Protein AF-A0AB34K1N0-F1 (afdb_monomer_lite)

Sequence (707 aa):
MQTTEGGGVLELLARLGLQEYAPVFEEEELTDVALLRSMRPDLLLSSLKELGLSAAHAAQLHAVVFTPTAAPSSSEGADPRTDVPPSTGGCEPPAVASEADYRDARARSRREAAEFGRRLAQEAKEAAERQAAREAEEASARAEQSAREQLEARRSRAERLASQIESKMCKAPEAAAGREARSPPAVRASPPSAEKPSTSARAARRSSRPPAEEAAEVRAHHVRKLGEERRRKQQEKELLLAEMKADRQHRAARRLCCAAPASAAAGSPASGEVPAGGEAWGARLASAHSKLVAAGMEPNEAAALALKQLCEGEGEARGGPEEEEEEEEEEEEEEEGATPRPPFEKLPLTTDPAERAKRLRIRLPSGEAIETRCNRRATVAELLEWLAGLTQQTVEDMVEANALLDRTVFPPVEVEDDERTVAEMGWAGGAMLGLQPRGAAPVKGGAARRTRKHLPKPKQVPTTQLQVPGGRIRGTLCGQYTFADGSFDKAGMLVLAVEPTPAGDALMASLQRELHFMTFAFRLPEKASDGVTKASLPVWRDDIQFTLQWLQSQHPALHLRGLIGHGVAADACLQYAIDYGSVASNPCRALVQLAGSAASRGTVPFSWRLLSVHGTKDETSLQAAELFHTRHKSQGHKLRLLDGAPRSFSGHIKTVATTINDWFEGARRLTSDDLSQWERSAAQAQQELMAAASSQANAEEDDLHMF

Structure (mmCIF, N/CA/C/O backbone):
data_AF-A0AB34K1N0-F1
#
_entry.id   AF-A0AB34K1N0-F1
#
loop_
_atom_site.group_PDB
_atom_site.id
_atom_site.type_symbol
_atom_site.label_atom_id
_atom_site.label_alt_id
_atom_site.label_comp_id
_atom_site.label_asym_id
_atom_site.label_entity_id
_atom_site.label_seq_id
_atom_site.pdbx_PDB_ins_code
_atom_site.Cartn_x
_atom_site.Cartn_y
_atom_site.Cartn_z
_atom_site.occupancy
_atom_site.B_iso_or_equiv
_atom_site.auth_seq_id
_atom_site.auth_comp_id
_atom_site.auth_asym_id
_atom_site.auth_atom_id
_atom_site.pdbx_PDB_model_num
ATOM 1 N N . MET A 1 1 ? -26.085 31.718 28.400 1.00 40.75 1 MET A N 1
ATOM 2 C CA . MET A 1 1 ? -25.767 30.525 29.214 1.00 40.75 1 MET A CA 1
ATOM 3 C C . MET A 1 1 ? -24.649 29.776 28.514 1.00 40.75 1 MET A C 1
ATOM 5 O O . MET A 1 1 ? -24.891 29.210 27.459 1.00 40.75 1 MET A O 1
ATOM 9 N N . GLN A 1 2 ? -23.423 29.878 29.023 1.00 35.47 2 GLN A N 1
ATOM 10 C CA . GLN A 1 2 ? -22.260 29.199 28.448 1.00 35.47 2 GLN A CA 1
ATOM 11 C C . GLN A 1 2 ? -22.302 27.726 28.874 1.00 35.47 2 GLN A C 1
ATOM 13 O O . GLN A 1 2 ? -22.430 27.433 30.060 1.00 35.47 2 GLN A O 1
ATOM 18 N N . THR A 1 3 ? -22.273 26.801 27.916 1.00 42.56 3 THR A N 1
ATOM 19 C CA . THR A 1 3 ? -22.086 25.374 28.188 1.00 42.56 3 THR A CA 1
ATOM 20 C C . THR A 1 3 ? -20.621 25.161 28.541 1.00 42.56 3 THR A C 1
ATOM 22 O O . THR A 1 3 ? -19.757 25.305 27.682 1.00 42.56 3 THR A O 1
ATOM 25 N N . THR A 1 4 ? -20.337 24.859 29.802 1.00 41.91 4 THR A N 1
ATOM 26 C CA . THR A 1 4 ? -19.059 24.282 30.218 1.00 41.91 4 THR A CA 1
ATOM 27 C C . THR A 1 4 ? -18.848 22.986 29.433 1.00 41.91 4 THR A C 1
ATOM 29 O O . THR A 1 4 ? -19.689 22.091 29.477 1.00 41.91 4 THR A O 1
ATOM 32 N N . GLU A 1 5 ? -17.758 22.889 28.672 1.00 51.25 5 GLU A N 1
ATOM 33 C CA . GLU A 1 5 ? -17.443 21.768 27.763 1.00 51.25 5 GLU A CA 1
ATOM 34 C C . GLU A 1 5 ? -17.066 20.453 28.488 1.00 51.25 5 GLU A C 1
ATOM 36 O O . GLU A 1 5 ? -16.352 19.625 27.939 1.00 51.25 5 GLU A O 1
ATOM 41 N N . GLY A 1 6 ? -17.550 20.237 29.715 1.00 52.31 6 GLY A N 1
ATOM 42 C CA . GLY A 1 6 ? -17.228 19.063 30.536 1.00 52.31 6 GLY A CA 1
ATOM 43 C C . GLY A 1 6 ? -18.405 18.464 31.309 1.00 52.31 6 GLY A C 1
ATOM 44 O O . GLY A 1 6 ? -18.175 17.714 32.251 1.00 52.31 6 GLY A O 1
ATOM 45 N N . GLY A 1 7 ? -19.651 18.810 30.969 1.00 71.25 7 GLY A N 1
ATOM 46 C CA . GLY A 1 7 ? -20.829 18.202 31.600 1.00 71.25 7 GLY A CA 1
ATOM 47 C C . GLY A 1 7 ? -21.131 16.822 31.008 1.00 71.25 7 GLY A C 1
ATOM 48 O O . GLY A 1 7 ? -21.328 16.712 29.798 1.00 71.25 7 GLY A O 1
ATOM 49 N N . GLY A 1 8 ? -21.171 15.782 31.846 1.00 91.88 8 GLY A N 1
ATOM 50 C CA . GLY A 1 8 ? -21.549 14.420 31.441 1.00 91.88 8 GLY A CA 1
ATOM 51 C C . GLY A 1 8 ? -23.024 14.305 31.032 1.00 91.88 8 GLY A C 1
ATOM 52 O O . GLY A 1 8 ? -23.840 15.185 31.325 1.00 91.88 8 GLY A O 1
ATOM 53 N N . VAL A 1 9 ? -23.398 13.203 30.372 1.00 95.44 9 VAL A N 1
ATOM 54 C CA . VAL A 1 9 ? -24.770 12.977 29.861 1.00 95.44 9 VAL A CA 1
ATOM 55 C C . VAL A 1 9 ? -25.815 13.033 30.972 1.00 95.44 9 VAL A C 1
ATOM 57 O O . VAL A 1 9 ? -26.903 13.561 30.760 1.00 95.44 9 VAL A O 1
ATOM 60 N N . LEU A 1 10 ? -25.473 12.593 32.182 1.00 95.19 10 LEU A N 1
ATOM 61 C CA . LEU A 1 10 ? -26.359 12.666 33.345 1.00 95.19 10 LEU A CA 1
ATOM 62 C C . LEU A 1 10 ? -26.729 14.107 33.722 1.00 95.19 10 LEU A C 1
ATOM 64 O O . LEU A 1 10 ? -27.884 14.388 34.042 1.00 95.19 10 LEU A O 1
ATOM 68 N N . GLU A 1 11 ? -25.786 15.048 33.624 1.00 95.12 11 GLU A N 1
ATOM 69 C CA . GLU A 1 11 ? -26.060 16.467 33.870 1.00 95.12 11 GLU A CA 1
ATOM 70 C C . GLU A 1 11 ? -26.960 17.045 32.768 1.00 95.12 11 GLU A C 1
ATOM 72 O O . GLU A 1 11 ? -27.881 17.818 33.043 1.00 95.12 11 GLU A O 1
ATOM 77 N N . LEU A 1 12 ? -26.745 16.626 31.516 1.00 95.56 12 LEU A N 1
ATOM 78 C CA . LEU A 1 12 ? -27.599 17.001 30.391 1.00 95.56 12 LEU A CA 1
ATOM 79 C C . LEU A 1 12 ? -29.034 16.477 30.574 1.00 95.56 12 LEU A C 1
ATOM 81 O O . LEU A 1 12 ? -29.982 17.252 30.438 1.00 95.56 12 LEU A O 1
ATOM 85 N N . LEU A 1 13 ? -29.202 15.202 30.939 1.00 96.38 13 LEU A N 1
ATOM 86 C CA . LEU A 1 13 ? -30.507 14.602 31.235 1.00 96.38 13 LEU A CA 1
ATOM 87 C C . LEU A 1 13 ? -31.190 15.318 32.405 1.00 96.38 13 LEU A C 1
ATOM 89 O O . LEU A 1 13 ? -32.375 15.645 32.321 1.00 96.38 13 LEU A O 1
ATOM 93 N N . ALA A 1 14 ? -30.438 15.656 33.456 1.00 95.94 14 ALA A N 1
ATOM 94 C CA . ALA A 1 14 ? -30.956 16.409 34.590 1.00 95.94 14 ALA A CA 1
ATOM 95 C C . ALA A 1 14 ? -31.480 17.793 34.198 1.00 95.94 14 ALA A C 1
ATOM 97 O O . ALA A 1 14 ? -32.567 18.176 34.634 1.00 95.94 14 ALA A O 1
ATOM 98 N N . ARG A 1 15 ? -30.754 18.512 33.335 1.00 95.56 15 ARG A N 1
ATOM 99 C CA . ARG A 1 15 ? -31.147 19.840 32.833 1.00 95.56 15 ARG A CA 1
ATOM 100 C C . ARG A 1 15 ? -32.362 19.802 31.911 1.00 95.56 15 ARG A C 1
ATOM 102 O O . ARG A 1 15 ? -33.089 20.790 31.844 1.00 95.56 15 ARG A O 1
ATOM 109 N N . LEU A 1 16 ? -32.581 18.692 31.209 1.00 96.12 16 LEU A N 1
ATOM 110 C CA . LEU A 1 16 ? -33.727 18.506 30.317 1.00 96.12 16 LEU A CA 1
ATOM 111 C C . LEU A 1 16 ? -34.968 17.945 31.020 1.00 96.12 16 LEU A C 1
ATOM 113 O O . LEU A 1 16 ? -36.016 17.853 30.386 1.00 96.12 16 LEU A O 1
ATOM 117 N N . GLY A 1 17 ? -34.869 17.603 32.310 1.00 96.62 17 GLY A N 1
ATOM 118 C CA . GLY A 1 17 ? -35.952 16.952 33.052 1.00 96.62 17 GLY A CA 1
ATOM 119 C C . GLY A 1 17 ? -36.139 15.475 32.685 1.00 96.62 17 GLY A C 1
ATOM 120 O O . GLY A 1 17 ? -37.209 14.927 32.908 1.00 96.62 17 GLY A O 1
ATOM 121 N N . LEU A 1 18 ? -35.105 14.832 32.132 1.00 97.25 18 LEU A N 1
ATOM 122 C CA . LEU A 1 18 ? -35.104 13.450 31.632 1.00 97.25 18 LEU A CA 1
ATOM 123 C C . LEU A 1 18 ? -34.358 12.490 32.578 1.00 97.25 18 LEU A C 1
ATOM 125 O O . LEU A 1 18 ? -33.758 11.510 32.145 1.00 97.25 18 LEU A O 1
ATOM 129 N N . GLN A 1 19 ? -34.369 12.783 33.879 1.00 96.56 19 GLN A N 1
ATOM 130 C CA . GLN A 1 19 ? -33.623 12.037 34.908 1.00 96.56 19 GLN A CA 1
ATOM 131 C C . GLN A 1 19 ? -34.102 10.588 35.045 1.00 96.56 19 GLN A C 1
ATOM 133 O O . GLN A 1 19 ? -33.330 9.721 35.438 1.00 96.56 19 GLN A O 1
ATOM 138 N N . GLU A 1 20 ? -35.356 10.318 34.673 1.00 96.44 20 GLU A N 1
ATOM 139 C CA . GLU A 1 20 ? -35.938 8.973 34.662 1.00 96.44 20 GLU A CA 1
ATOM 140 C C . GLU A 1 20 ? -35.211 8.001 33.713 1.00 96.44 20 GLU A C 1
ATOM 142 O O . GLU A 1 20 ? -35.242 6.798 33.948 1.00 96.44 20 GLU A O 1
ATOM 147 N N . TYR A 1 21 ? -34.506 8.508 32.691 1.00 97.00 21 TYR A N 1
ATOM 148 C CA . TYR A 1 21 ? -33.743 7.687 31.741 1.00 97.00 21 TYR A CA 1
ATOM 149 C C . TYR A 1 21 ? -32.270 7.504 32.138 1.00 97.00 21 TYR A C 1
ATOM 151 O O . TYR A 1 21 ? -31.549 6.801 31.438 1.00 97.00 21 TYR A O 1
ATOM 159 N N . ALA A 1 22 ? -31.802 8.103 33.241 1.00 96.25 22 ALA A N 1
ATOM 160 C CA . ALA A 1 22 ? -30.406 7.987 33.678 1.00 96.25 22 ALA A CA 1
ATOM 161 C C . ALA A 1 22 ? -29.903 6.529 33.798 1.00 96.25 22 ALA A C 1
ATOM 163 O O . ALA A 1 22 ? -28.833 6.259 33.253 1.00 96.25 22 ALA A O 1
ATOM 164 N N . PRO A 1 23 ? -30.662 5.573 34.381 1.00 95.69 23 PRO A N 1
ATOM 165 C CA . PRO A 1 23 ? -30.207 4.184 34.494 1.00 95.69 23 PRO A CA 1
ATOM 166 C C . PRO A 1 23 ? -29.965 3.518 33.136 1.00 95.69 23 PRO A C 1
ATOM 168 O O . PRO A 1 23 ? -29.022 2.755 32.988 1.00 95.69 23 PRO A O 1
ATOM 171 N N . VAL A 1 24 ? -30.783 3.849 32.130 1.00 96.06 24 VAL A N 1
ATOM 172 C CA . VAL A 1 24 ? -30.681 3.284 30.775 1.00 96.06 24 VAL A CA 1
ATOM 173 C C . VAL A 1 24 ? -29.416 3.780 30.069 1.00 96.06 24 VAL A C 1
ATOM 175 O O . VAL A 1 24 ? -28.744 3.022 29.382 1.00 96.06 24 VAL A O 1
ATOM 178 N N . PHE A 1 25 ? -29.055 5.052 30.258 1.00 96.19 25 PHE A N 1
ATOM 179 C CA . PHE A 1 25 ? -27.810 5.596 29.706 1.00 96.19 25 PHE A CA 1
ATOM 180 C C . PHE A 1 25 ? -26.566 5.091 30.448 1.00 96.19 25 PHE A C 1
ATOM 182 O O . PHE A 1 25 ? -25.510 4.977 29.831 1.00 96.19 25 PHE A O 1
ATOM 189 N N . GLU A 1 26 ? -26.672 4.796 31.747 1.00 94.12 26 GLU A N 1
ATOM 190 C CA . GLU A 1 26 ? -25.593 4.168 32.519 1.00 94.12 26 GLU A CA 1
ATOM 191 C C . GLU A 1 26 ? -25.375 2.705 32.111 1.00 94.12 26 GLU A C 1
ATOM 193 O O . GLU A 1 26 ? -24.227 2.299 31.943 1.00 94.12 26 GLU A O 1
ATOM 198 N N . GLU A 1 27 ? -26.451 1.940 31.900 1.00 94.31 27 GLU A N 1
ATOM 199 C CA . GLU A 1 27 ? -26.402 0.537 31.456 1.00 94.31 27 GLU A CA 1
ATOM 200 C C . GLU A 1 27 ? -25.751 0.386 30.071 1.00 94.31 27 GLU A C 1
ATOM 202 O O . GLU A 1 27 ? -24.981 -0.544 29.846 1.00 94.31 27 GLU A O 1
ATOM 207 N N . GLU A 1 28 ? -25.987 1.345 29.174 1.00 94.81 28 GLU A N 1
ATOM 208 C CA . GLU A 1 28 ? -25.432 1.375 27.811 1.00 94.81 28 GLU A CA 1
ATOM 209 C C . GLU A 1 28 ? -24.092 2.133 27.707 1.00 94.81 28 GLU A C 1
ATOM 211 O O . GLU A 1 28 ? -23.617 2.431 26.610 1.00 94.81 28 GLU A O 1
ATOM 216 N N . GLU A 1 29 ? -23.487 2.498 28.844 1.00 93.06 29 GLU A N 1
ATOM 217 C CA . GLU A 1 29 ? -22.219 3.241 28.939 1.00 93.06 29 GLU A CA 1
ATOM 218 C C . GLU A 1 29 ? -22.196 4.592 28.177 1.00 93.06 29 GLU A C 1
ATOM 220 O O . GLU A 1 29 ? -21.137 5.158 27.882 1.00 93.06 29 GLU A O 1
ATOM 225 N N . LEU A 1 30 ? -23.365 5.186 27.911 1.00 93.19 30 LEU A N 1
ATOM 226 C CA . LEU A 1 30 ? -23.532 6.467 27.216 1.00 93.19 30 LEU A CA 1
ATOM 227 C C . LEU A 1 30 ? -23.309 7.654 28.166 1.00 93.19 30 LEU A C 1
ATOM 229 O O . LEU A 1 30 ? -24.206 8.453 28.440 1.00 93.19 30 LEU A O 1
ATOM 233 N N . THR A 1 31 ? -22.087 7.774 28.680 1.00 90.19 31 THR A N 1
ATOM 234 C CA . THR A 1 31 ? -21.741 8.702 29.772 1.00 90.19 31 THR A CA 1
ATOM 235 C C . THR A 1 31 ? -21.296 10.097 29.310 1.00 90.19 31 THR A C 1
ATOM 237 O O . THR A 1 31 ? -21.413 11.060 30.076 1.00 90.19 31 THR A O 1
ATOM 240 N N . ASP A 1 32 ? -20.853 10.251 28.055 1.00 92.88 32 ASP A N 1
ATOM 241 C CA . ASP A 1 32 ? -20.286 11.499 27.515 1.00 92.88 32 ASP A CA 1
ATOM 242 C C . ASP A 1 32 ? -21.148 12.137 26.402 1.00 92.88 32 ASP A C 1
ATOM 244 O O . ASP A 1 32 ? -21.585 11.488 25.449 1.00 92.88 32 ASP A O 1
ATOM 248 N N . VAL A 1 33 ? -21.374 13.452 26.493 1.00 92.94 33 VAL A N 1
ATOM 249 C CA . VAL A 1 33 ? -22.082 14.237 25.469 1.00 92.94 33 VAL A CA 1
ATOM 250 C C . VAL A 1 33 ? -21.295 14.248 24.154 1.00 92.94 33 VAL A C 1
ATOM 252 O O . VAL A 1 33 ? -21.898 14.306 23.080 1.00 92.94 33 VAL A O 1
ATOM 255 N N . ALA A 1 34 ? -19.962 14.153 24.204 1.00 89.19 34 ALA A N 1
ATOM 256 C CA . ALA A 1 34 ? -19.130 14.015 23.012 1.00 89.19 34 ALA A CA 1
ATOM 257 C C . ALA A 1 34 ? -19.442 12.721 22.242 1.00 89.19 34 ALA A C 1
ATOM 259 O O . ALA A 1 34 ? -19.490 12.743 21.009 1.00 89.19 34 ALA A O 1
ATOM 260 N N . LEU A 1 35 ? -19.740 11.626 22.952 1.00 91.19 35 LEU A N 1
ATOM 261 C CA . LEU A 1 35 ? -20.152 10.361 22.345 1.00 91.19 35 LEU A CA 1
ATOM 262 C C . LEU A 1 35 ? -21.491 10.523 21.613 1.00 91.19 35 LEU A C 1
ATOM 264 O O . LEU A 1 35 ? -21.578 10.191 20.431 1.00 91.19 35 LEU A O 1
ATOM 268 N N . LEU A 1 36 ? -22.487 11.148 22.253 1.00 94.38 36 LEU A N 1
ATOM 269 C CA . LEU A 1 36 ? -23.783 11.439 21.622 1.00 94.38 36 LEU A CA 1
ATOM 270 C C . LEU A 1 36 ? -23.645 12.352 20.391 1.00 94.38 36 LEU A C 1
ATOM 272 O O . LEU A 1 36 ? -24.341 12.156 19.397 1.00 94.38 36 LEU A O 1
ATOM 276 N N . ARG A 1 37 ? -22.718 13.321 20.421 1.00 94.25 37 ARG A N 1
ATOM 277 C CA . ARG A 1 37 ? -22.407 14.202 19.276 1.00 94.25 37 ARG A CA 1
ATOM 278 C C . ARG A 1 37 ? -21.674 13.497 18.138 1.00 94.25 37 ARG A C 1
ATOM 280 O O . ARG A 1 37 ? -21.759 13.949 16.999 1.00 94.25 37 ARG A O 1
ATOM 287 N N . SER A 1 38 ? -20.930 12.433 18.438 1.00 91.31 38 SER A N 1
ATOM 288 C CA . SER A 1 38 ? -20.217 11.644 17.429 1.00 91.31 38 SER A CA 1
ATOM 289 C C . SER A 1 38 ? -21.154 10.742 16.615 1.00 91.31 38 SER A C 1
ATOM 291 O O . SER A 1 38 ? -20.830 10.374 15.483 1.00 91.31 38 SER A O 1
ATOM 293 N N . MET A 1 39 ? -22.336 10.420 17.156 1.00 92.25 39 MET A N 1
ATOM 294 C CA . MET A 1 39 ? -23.368 9.672 16.440 1.00 92.25 39 MET A CA 1
ATOM 295 C C . MET A 1 39 ? -23.974 10.520 15.317 1.00 92.25 39 MET A C 1
ATOM 297 O O . MET A 1 39 ? -24.136 11.734 15.434 1.00 92.25 39 MET A O 1
ATOM 301 N N . ARG A 1 40 ? -24.356 9.881 14.203 1.00 92.94 40 ARG A N 1
ATOM 302 C CA . ARG A 1 40 ? -25.127 10.577 13.160 1.00 92.94 40 ARG A CA 1
ATOM 303 C C . ARG A 1 40 ? -26.496 10.999 13.722 1.00 92.94 40 ARG A C 1
ATOM 305 O O . ARG A 1 40 ? -27.090 10.195 14.437 1.00 92.94 40 ARG A O 1
ATOM 312 N N . PRO A 1 41 ? -27.036 12.174 13.347 1.00 93.69 41 PRO A N 1
ATOM 313 C CA . PRO A 1 41 ? -28.339 12.665 13.815 1.00 93.69 41 PRO A CA 1
ATOM 314 C C . PRO A 1 41 ? -29.471 11.628 13.733 1.00 93.69 41 PRO A C 1
ATOM 316 O O . PRO A 1 41 ? -30.155 11.362 14.721 1.00 93.69 41 PRO A O 1
ATOM 319 N N . ASP A 1 42 ? -29.600 10.963 12.581 1.00 92.56 42 ASP A N 1
ATOM 320 C CA . ASP A 1 42 ? -30.631 9.942 12.354 1.00 92.56 42 ASP A CA 1
ATOM 321 C C . ASP A 1 42 ? -30.409 8.683 13.207 1.00 92.56 42 ASP A C 1
ATOM 323 O O . ASP A 1 42 ? -31.368 8.079 13.684 1.00 92.56 42 ASP A O 1
ATOM 327 N N . LEU A 1 43 ? -29.140 8.312 13.425 1.00 93.56 43 LEU A N 1
ATOM 328 C CA . LEU A 1 43 ? -28.758 7.151 14.232 1.00 93.56 43 LEU A CA 1
ATOM 329 C C . LEU A 1 43 ? -29.012 7.409 15.719 1.00 93.56 43 LEU A C 1
ATOM 331 O O . LEU A 1 43 ? -29.496 6.529 16.420 1.00 93.56 43 LEU A O 1
ATOM 335 N N . LEU A 1 44 ? -28.734 8.627 16.197 1.00 95.75 44 LEU A N 1
ATOM 336 C CA . LEU A 1 44 ? -29.054 9.010 17.568 1.00 95.75 44 LEU A CA 1
ATOM 337 C C . LEU A 1 44 ? -30.563 8.888 17.807 1.00 95.75 44 LEU A C 1
ATOM 339 O O . LEU A 1 44 ? -30.978 8.294 18.793 1.00 95.75 44 LEU A O 1
ATOM 343 N N . LEU A 1 45 ? -31.399 9.383 16.889 1.00 96.00 45 LEU A N 1
ATOM 344 C CA . LEU A 1 45 ? -32.854 9.272 17.025 1.00 96.00 45 LEU A CA 1
ATOM 345 C C . LEU A 1 45 ? -33.349 7.817 17.014 1.00 96.00 45 LEU A C 1
ATOM 347 O O . LEU A 1 45 ? -34.260 7.499 17.781 1.00 96.00 45 LEU A O 1
ATOM 351 N N . SER A 1 46 ? -32.771 6.936 16.186 1.00 94.69 46 SER A N 1
ATOM 352 C CA . SER A 1 46 ? -33.125 5.510 16.210 1.00 94.69 46 SER A CA 1
ATOM 353 C C . SER A 1 46 ? -32.699 4.840 17.514 1.00 94.69 46 SER A C 1
ATOM 355 O O . SER A 1 46 ? -33.523 4.168 18.127 1.00 94.69 46 SER A O 1
ATOM 357 N N . SER A 1 47 ? -31.474 5.090 17.985 1.00 94.62 47 SER A N 1
ATOM 358 C CA . SER A 1 47 ? -30.969 4.505 19.230 1.00 94.62 47 SER A CA 1
ATOM 359 C C . SER A 1 47 ? -31.757 4.996 20.443 1.00 94.62 47 SER A C 1
ATOM 361 O O . SER A 1 47 ? -32.181 4.190 21.256 1.00 94.62 47 SER A O 1
ATOM 363 N N . LEU A 1 48 ? -32.082 6.291 20.537 1.00 96.44 48 LEU A N 1
ATOM 364 C CA . LEU A 1 48 ? -32.916 6.808 21.631 1.00 96.44 48 LEU A CA 1
ATOM 365 C C . LEU A 1 48 ? -34.319 6.184 21.645 1.00 96.44 48 LEU A C 1
ATOM 367 O O . LEU A 1 48 ? -34.889 5.962 22.711 1.00 96.44 48 LEU A O 1
ATOM 371 N N . LYS A 1 49 ? -34.876 5.878 20.470 1.00 95.81 49 LYS A N 1
ATOM 372 C CA . LYS A 1 49 ? -36.163 5.185 20.363 1.00 95.81 49 LYS A CA 1
ATOM 373 C C . LYS A 1 49 ? -36.065 3.721 20.806 1.00 95.81 49 LYS A C 1
ATOM 375 O O . LYS A 1 49 ? -37.002 3.224 21.424 1.00 95.81 49 LYS A O 1
ATOM 380 N N . GLU A 1 50 ? -34.959 3.044 20.498 1.00 95.69 50 GLU A N 1
ATOM 381 C CA . GLU A 1 50 ? -34.676 1.673 20.952 1.00 95.69 50 GLU A CA 1
ATOM 382 C C . GLU A 1 50 ? -34.471 1.608 22.471 1.00 95.69 50 GLU A C 1
ATOM 384 O O . GLU A 1 50 ? -34.984 0.695 23.110 1.00 95.69 50 GLU A O 1
ATOM 389 N N . LEU A 1 51 ? -33.862 2.643 23.059 1.00 95.50 51 LEU A N 1
ATOM 390 C CA . LEU A 1 51 ? -33.727 2.831 24.511 1.00 95.50 51 LEU A CA 1
ATOM 391 C C . LEU A 1 51 ? -35.042 3.216 25.217 1.00 95.50 51 LEU A C 1
ATOM 393 O O . LEU A 1 51 ? -35.055 3.502 26.412 1.00 95.50 51 LEU A O 1
ATOM 397 N N . GLY A 1 52 ? -36.163 3.247 24.490 1.00 96.25 52 GLY A N 1
ATOM 398 C CA . GLY A 1 52 ? -37.488 3.482 25.058 1.00 96.25 52 GLY A CA 1
ATOM 399 C C . GLY A 1 52 ? -37.831 4.949 25.329 1.00 96.25 52 GLY A C 1
ATOM 400 O O . GLY A 1 52 ? -38.841 5.216 25.983 1.00 96.25 52 GLY A O 1
ATOM 401 N N . LEU A 1 53 ? -37.058 5.920 24.822 1.00 97.44 53 LEU A N 1
ATOM 402 C CA . LEU A 1 53 ? -37.427 7.329 24.961 1.00 97.44 53 LEU A CA 1
ATOM 403 C C . LEU A 1 53 ? -38.654 7.648 24.102 1.00 97.44 53 LEU A C 1
ATOM 405 O O . LEU A 1 53 ? -38.769 7.251 22.938 1.00 97.44 53 LEU A O 1
ATOM 409 N N . SER A 1 54 ? -39.560 8.454 24.660 1.00 97.31 54 SER A N 1
ATOM 410 C CA . SER A 1 54 ? -40.669 9.012 23.888 1.00 97.31 54 SER A CA 1
ATOM 411 C C . SER A 1 54 ? -40.143 9.859 22.720 1.00 97.31 54 SER A C 1
ATOM 413 O O . SER A 1 54 ? -39.086 10.488 22.808 1.00 97.31 54 SER A O 1
ATOM 415 N N . ALA A 1 55 ? -40.904 9.939 21.624 1.00 94.69 55 ALA A N 1
ATOM 416 C CA . ALA A 1 55 ? -40.507 10.731 20.456 1.00 94.69 55 ALA A CA 1
ATOM 417 C C . ALA A 1 55 ? -40.256 12.215 20.798 1.00 94.69 55 ALA A C 1
ATOM 419 O O . ALA A 1 55 ? -39.382 12.846 20.205 1.00 94.69 55 ALA A O 1
ATOM 420 N N . ALA A 1 56 ? -40.985 12.760 21.780 1.00 95.81 56 ALA A N 1
ATOM 421 C CA . ALA A 1 56 ? -40.795 14.125 22.263 1.00 95.81 56 ALA A CA 1
ATOM 422 C C . ALA A 1 56 ? -39.462 14.288 23.016 1.00 95.81 56 ALA A C 1
ATOM 424 O O . ALA A 1 56 ? -38.720 15.231 22.743 1.00 95.81 56 ALA A O 1
ATOM 425 N N . HIS A 1 57 ? -39.124 13.345 23.902 1.00 97.25 57 HIS A N 1
ATOM 426 C CA . HIS A 1 57 ? -37.867 13.360 24.658 1.00 97.25 57 HIS A CA 1
ATOM 427 C C . HIS A 1 57 ? -36.651 13.137 23.748 1.00 97.25 57 HIS A C 1
ATOM 429 O O . HIS A 1 57 ? -35.656 13.854 23.861 1.00 97.25 57 HIS A O 1
ATOM 435 N N . ALA A 1 58 ? -36.754 12.214 22.786 1.00 96.81 58 ALA A N 1
ATOM 436 C CA . ALA A 1 58 ? -35.707 11.973 21.796 1.00 96.81 58 ALA A CA 1
ATOM 437 C C . ALA A 1 58 ? -35.442 13.219 20.931 1.00 96.81 58 ALA A C 1
ATOM 439 O O . ALA A 1 58 ? -34.288 13.595 20.724 1.00 96.81 58 ALA A O 1
ATOM 440 N N . ALA A 1 59 ? -36.497 13.910 20.482 1.00 94.38 59 ALA A N 1
ATOM 441 C CA . ALA A 1 59 ? -36.370 15.152 19.720 1.00 94.38 59 ALA A CA 1
ATOM 442 C C . ALA A 1 59 ? -35.753 16.294 20.548 1.00 94.38 59 ALA A C 1
ATOM 444 O O . ALA A 1 59 ? -34.936 17.056 20.029 1.00 94.38 59 ALA A O 1
ATOM 445 N N . GLN A 1 60 ? -36.105 16.399 21.834 1.00 96.38 60 GLN A N 1
ATOM 446 C CA . GLN A 1 60 ? -35.550 17.397 22.749 1.00 96.38 60 GLN A CA 1
ATOM 447 C C . GLN A 1 60 ? -34.049 17.176 22.991 1.00 96.38 60 GLN A C 1
ATOM 449 O O . GLN A 1 60 ? -33.271 18.127 22.895 1.00 96.38 60 GLN A O 1
ATOM 454 N N . LEU A 1 61 ? -33.629 15.930 23.245 1.00 96.00 61 LEU A N 1
ATOM 455 C CA . LEU A 1 61 ? -32.216 15.581 23.416 1.00 96.00 61 LEU A CA 1
ATOM 456 C C . LEU A 1 61 ? -31.429 15.841 22.123 1.00 96.00 61 LEU A C 1
ATOM 458 O O . LEU A 1 61 ? -30.399 16.511 22.144 1.00 96.00 61 LEU A O 1
ATOM 462 N N . HIS A 1 62 ? -31.964 15.390 20.985 1.00 95.81 62 HIS A N 1
ATOM 463 C CA . HIS A 1 62 ? -31.380 15.607 19.664 1.00 95.81 62 HIS A CA 1
ATOM 464 C C . HIS A 1 62 ? -31.189 17.099 19.352 1.00 95.81 62 HIS A C 1
ATOM 466 O O . HIS A 1 62 ? -30.125 17.502 18.879 1.00 95.81 62 HIS A O 1
ATOM 472 N N . ALA A 1 63 ? -32.187 17.936 19.658 1.00 95.06 63 ALA A N 1
ATOM 473 C CA . ALA A 1 63 ? -32.080 19.377 19.481 1.00 95.06 63 ALA A CA 1
ATOM 474 C C . ALA A 1 63 ? -30.901 19.935 20.283 1.00 95.06 63 ALA A C 1
ATOM 476 O O . ALA A 1 63 ? -30.066 20.622 19.711 1.00 95.06 63 ALA A O 1
ATOM 477 N N . VAL A 1 64 ? -30.757 19.605 21.567 1.00 95.06 64 VAL A N 1
ATOM 478 C CA . VAL A 1 64 ? -29.674 20.168 22.395 1.00 95.06 64 VAL A CA 1
ATOM 479 C C . VAL A 1 64 ? -28.289 19.644 22.010 1.00 95.06 64 VAL A C 1
ATOM 481 O O . VAL A 1 64 ? -27.322 20.407 22.039 1.00 95.06 64 VAL A O 1
ATOM 484 N N . VAL A 1 65 ? -28.183 18.381 21.594 1.00 94.94 65 VAL A N 1
ATOM 485 C CA . VAL A 1 65 ? -26.913 17.780 21.155 1.00 94.94 65 VAL A CA 1
ATOM 486 C C . VAL A 1 65 ? -26.392 18.444 19.873 1.00 94.94 65 VAL A C 1
ATOM 488 O O . VAL A 1 65 ? -25.190 18.714 19.788 1.00 94.94 65 VAL A O 1
ATOM 491 N N . PHE A 1 66 ? -27.284 18.766 18.925 1.00 93.56 66 PHE A N 1
ATOM 492 C CA . PHE A 1 66 ? -26.934 19.275 17.591 1.00 93.56 66 PHE A CA 1
ATOM 493 C C . PHE A 1 66 ? -27.321 20.737 17.319 1.00 93.56 66 PHE A C 1
ATOM 495 O O . PHE A 1 66 ? -27.178 21.197 16.184 1.00 93.56 66 PHE A O 1
ATOM 502 N N . THR A 1 67 ? -27.794 21.499 18.314 1.00 87.25 67 THR A N 1
ATOM 503 C CA . THR A 1 67 ? -28.052 22.935 18.111 1.00 87.25 67 THR A CA 1
ATOM 504 C C . THR A 1 67 ? -26.722 23.621 17.787 1.00 87.25 67 THR A C 1
ATOM 506 O O . THR A 1 67 ? -25.795 23.543 18.596 1.00 87.25 67 THR A O 1
ATOM 509 N N . PRO A 1 68 ? -26.596 24.308 16.637 1.00 61.06 68 PRO A N 1
ATOM 510 C CA . PRO A 1 68 ? -25.383 25.039 16.315 1.00 61.06 68 PRO A CA 1
ATOM 511 C C . PRO A 1 68 ? -25.185 26.148 17.350 1.00 61.06 68 PRO A C 1
ATOM 513 O O . PRO A 1 68 ? -26.018 27.046 17.477 1.00 61.06 68 PRO A O 1
ATOM 516 N N . THR A 1 69 ? -24.088 26.075 18.105 1.00 52.69 69 THR A N 1
ATOM 517 C CA . THR A 1 69 ? -23.669 27.125 19.035 1.00 52.69 69 THR A CA 1
ATOM 518 C C . THR A 1 69 ? -23.527 28.426 18.249 1.00 52.69 69 THR A C 1
ATOM 520 O O . THR A 1 69 ? -22.581 28.594 17.480 1.00 52.69 69 THR A O 1
ATOM 523 N N . ALA A 1 70 ? -24.496 29.334 18.385 1.00 46.97 70 ALA A N 1
ATOM 524 C CA . ALA A 1 70 ? -24.425 30.642 17.753 1.00 46.97 70 ALA A CA 1
ATOM 525 C C . ALA A 1 70 ? -23.149 31.351 18.231 1.00 46.97 70 ALA A C 1
ATOM 527 O O . ALA A 1 70 ? -22.881 31.414 19.434 1.00 46.97 70 ALA A O 1
ATOM 528 N N . ALA A 1 71 ? -22.351 31.848 17.282 1.00 39.62 71 ALA A N 1
ATOM 529 C CA . ALA A 1 71 ? -21.155 32.627 17.574 1.00 39.62 71 ALA A CA 1
ATOM 530 C C . ALA A 1 71 ? -21.502 33.780 18.538 1.00 39.62 71 ALA A C 1
ATOM 532 O O . ALA A 1 71 ? -22.583 34.362 18.411 1.00 39.62 71 ALA A O 1
ATOM 533 N N . PRO A 1 72 ? -20.627 34.113 19.502 1.00 44.19 72 PRO A N 1
ATOM 534 C CA . PRO A 1 72 ? -20.923 35.117 20.514 1.00 44.19 72 PRO A CA 1
ATOM 535 C C . PRO A 1 72 ? -21.174 36.479 19.855 1.00 44.19 72 PRO A C 1
ATOM 537 O O . PRO A 1 72 ? -20.252 37.141 19.383 1.00 44.19 72 PRO A O 1
ATOM 540 N N . SER A 1 73 ? -22.437 36.899 19.826 1.00 44.19 73 SER A N 1
ATOM 541 C CA . SER A 1 73 ? -22.823 38.275 19.545 1.00 44.19 73 SER A CA 1
ATOM 542 C C . SER A 1 73 ? -22.477 39.133 20.760 1.00 44.19 73 SER A C 1
ATOM 544 O O . SER A 1 73 ? -22.965 38.876 21.862 1.00 44.19 73 SER A O 1
ATOM 546 N N . SER A 1 74 ? -21.645 40.147 20.550 1.00 41.53 74 SER A N 1
ATOM 547 C CA . SER A 1 74 ? -21.357 41.215 21.505 1.00 41.53 74 SER A CA 1
ATOM 548 C C . SER A 1 74 ? -22.644 41.932 21.941 1.00 41.53 74 SER A C 1
ATOM 550 O O . SER A 1 74 ? -23.278 42.608 21.132 1.00 41.53 74 SER A O 1
ATOM 552 N N . SER A 1 75 ? -23.018 41.784 23.211 1.00 43.62 75 SER A N 1
ATOM 553 C CA . SER A 1 75 ? -23.858 42.724 23.975 1.00 43.62 75 SER A CA 1
ATOM 554 C C . SER A 1 75 ? -23.022 43.988 24.278 1.00 43.62 75 SER A C 1
ATOM 556 O O . SER A 1 75 ? -21.800 43.881 24.313 1.00 43.62 75 SER A O 1
ATOM 558 N N . GLU A 1 76 ? -23.502 45.219 24.467 1.00 42.50 76 GLU A N 1
ATOM 559 C CA . GLU A 1 76 ? -24.739 45.827 24.998 1.00 42.50 76 GLU A CA 1
ATOM 560 C C . GLU A 1 76 ? -24.925 47.209 24.299 1.00 42.50 76 GLU A C 1
ATOM 562 O O . GLU A 1 76 ? -23.969 47.733 23.737 1.00 42.50 76 GLU A O 1
ATOM 567 N N . GLY A 1 77 ? -26.069 47.898 24.261 1.00 36.91 77 GLY A N 1
ATOM 568 C CA . GLY A 1 77 ? -27.251 47.851 25.113 1.00 36.91 77 GLY A CA 1
ATOM 569 C C . GLY A 1 77 ? -28.426 48.677 24.550 1.00 36.91 77 GLY A C 1
ATOM 570 O O . GLY A 1 77 ? -28.427 49.095 23.395 1.00 36.91 77 GLY A O 1
ATOM 571 N N . ALA A 1 78 ? -29.452 48.817 25.387 1.00 39.56 78 ALA A N 1
ATOM 572 C CA . ALA A 1 78 ? -30.860 49.020 25.054 1.00 39.56 78 ALA A CA 1
ATOM 573 C C . ALA A 1 78 ? -31.323 50.448 24.651 1.00 39.56 78 ALA A C 1
ATOM 575 O O . ALA A 1 78 ? -30.749 51.445 25.073 1.00 39.56 78 ALA A O 1
ATOM 576 N N . ASP A 1 79 ? -32.414 50.435 23.864 1.00 43.00 79 ASP A N 1
ATOM 577 C CA . ASP A 1 79 ? -33.511 51.383 23.527 1.00 43.00 79 ASP A CA 1
ATOM 578 C C . ASP A 1 79 ? -33.797 52.637 24.407 1.00 43.00 79 ASP A C 1
ATOM 580 O O . ASP A 1 79 ? -33.358 52.665 25.556 1.00 43.00 79 ASP A O 1
ATOM 584 N N . PRO A 1 80 ? -34.675 53.607 23.994 1.00 58.81 80 PRO A N 1
ATOM 585 C CA . PRO A 1 80 ? -35.469 53.721 22.748 1.00 58.81 80 PRO A CA 1
ATOM 586 C C . PRO A 1 80 ? -35.523 55.137 22.091 1.00 58.81 80 PRO A C 1
ATOM 588 O O . PRO A 1 80 ? -35.139 56.154 22.656 1.00 58.81 80 PRO A O 1
ATOM 591 N N . ARG A 1 81 ? -36.093 55.177 20.874 1.00 47.00 81 ARG A N 1
ATOM 592 C CA . ARG A 1 81 ? -36.755 56.303 20.160 1.00 47.00 81 ARG A CA 1
ATOM 593 C C . ARG A 1 81 ? -36.789 57.693 20.840 1.00 47.00 81 ARG A C 1
ATOM 595 O O . ARG A 1 81 ? -37.604 57.891 21.732 1.00 47.00 81 ARG A O 1
ATOM 602 N N . THR A 1 82 ? -36.113 58.683 20.239 1.00 35.00 82 THR A N 1
ATOM 603 C CA . THR A 1 82 ? -36.686 60.020 19.932 1.00 35.00 82 THR A CA 1
ATOM 604 C C . THR A 1 82 ? -35.804 60.798 18.944 1.00 35.00 82 THR A C 1
ATOM 606 O O . THR A 1 82 ? -34.592 60.845 19.103 1.00 35.00 82 THR A O 1
ATOM 609 N N . ASP A 1 83 ? -36.463 61.363 17.931 1.00 34.50 83 ASP A N 1
ATOM 610 C CA . ASP A 1 83 ? -36.180 62.578 17.154 1.00 34.50 83 ASP A CA 1
ATOM 611 C C . ASP A 1 83 ? -34.763 62.906 16.641 1.00 34.50 83 ASP A C 1
ATOM 613 O O . ASP A 1 83 ? -33.822 63.217 17.364 1.00 34.50 83 ASP A O 1
ATOM 617 N N . VAL A 1 84 ? -34.688 62.966 15.308 1.00 46.41 84 VAL A N 1
ATOM 618 C CA . VAL A 1 84 ? -33.605 63.545 14.506 1.00 46.41 84 VAL A CA 1
ATOM 619 C C . VAL A 1 84 ? -33.614 65.076 14.627 1.00 46.41 84 VAL A C 1
ATOM 621 O O . VAL A 1 84 ? -34.630 65.702 14.320 1.00 46.41 84 VAL A O 1
ATOM 624 N N . PRO A 1 85 ? -32.459 65.697 14.931 1.00 40.16 85 PRO A N 1
ATOM 625 C CA . PRO A 1 85 ? -32.048 66.880 14.175 1.00 40.16 85 PRO A CA 1
ATOM 626 C C . PRO A 1 85 ? -30.586 66.781 13.683 1.00 40.16 85 PRO A C 1
ATOM 628 O O . PRO A 1 85 ? -29.797 65.985 14.197 1.00 40.16 85 PRO A O 1
ATOM 631 N N . PRO A 1 86 ? -30.202 67.560 12.654 1.00 62.75 86 PRO A N 1
ATOM 632 C CA . PRO A 1 86 ? -28.923 67.398 11.979 1.00 62.75 86 PRO A CA 1
ATOM 633 C C . PRO A 1 86 ? -27.815 68.120 12.751 1.00 62.75 86 PRO A C 1
ATOM 635 O O . PRO A 1 86 ? -27.958 69.290 13.100 1.00 62.75 86 PRO A O 1
ATOM 638 N N . SER A 1 87 ? -26.685 67.453 12.980 1.00 35.69 87 SER A N 1
ATOM 639 C CA . SER A 1 87 ? -25.477 68.128 13.449 1.00 35.69 87 SER A CA 1
ATOM 640 C C . SER A 1 87 ? -24.234 67.540 12.798 1.00 35.69 87 SER A C 1
ATOM 642 O O . SER A 1 87 ? -23.842 66.396 13.015 1.00 35.69 87 SER A O 1
ATOM 644 N N . THR A 1 88 ? -23.642 68.376 11.960 1.00 51.47 88 THR A N 1
ATOM 645 C CA . THR A 1 88 ? -22.248 68.372 11.536 1.00 51.47 88 THR A CA 1
ATOM 646 C C . THR A 1 88 ? -21.314 68.325 12.748 1.00 51.47 88 THR A C 1
ATOM 648 O O . THR A 1 88 ? -21.315 69.248 13.558 1.00 51.47 88 THR A O 1
ATOM 651 N N . GLY A 1 89 ? -20.470 67.299 12.845 1.00 37.69 89 GLY A N 1
ATOM 652 C CA . GLY A 1 89 ? -19.411 67.226 13.850 1.00 37.69 89 GLY A CA 1
ATOM 653 C C . GLY A 1 89 ? -18.365 66.200 13.442 1.00 37.69 89 GLY A C 1
ATOM 654 O O . GLY A 1 89 ? -18.673 65.018 13.326 1.00 37.69 89 GLY A O 1
ATOM 655 N N . GLY A 1 90 ? -17.152 66.670 13.149 1.00 48.56 90 GLY A N 1
ATOM 656 C CA . GLY A 1 90 ? -16.033 65.843 12.712 1.00 48.56 90 GLY A CA 1
ATOM 657 C C . GLY A 1 90 ? -15.587 64.854 13.787 1.00 48.56 90 GLY A C 1
ATOM 658 O O . GLY A 1 90 ? -15.385 65.227 14.938 1.00 48.56 90 GLY A O 1
ATOM 659 N N . CYS A 1 91 ? -15.396 63.601 13.379 1.00 34.75 91 CYS A N 1
ATOM 660 C CA . CYS A 1 91 ? -14.652 62.606 14.138 1.00 34.75 91 CYS A CA 1
ATOM 661 C C . CYS A 1 91 ? -13.229 62.545 13.574 1.00 34.75 91 CYS A C 1
ATOM 663 O O . CYS A 1 91 ? -13.018 62.063 12.459 1.00 34.75 91 CYS A O 1
ATOM 665 N N . GLU A 1 92 ? -12.265 63.045 14.346 1.00 45.06 92 GLU A N 1
ATOM 666 C CA . GLU A 1 92 ? -10.851 62.714 14.173 1.00 45.06 92 GLU A CA 1
ATOM 667 C C . GLU A 1 92 ? -10.639 61.208 14.421 1.00 45.06 92 GLU A C 1
ATOM 669 O O . GLU A 1 92 ? -11.175 60.665 15.393 1.00 45.06 92 GLU A O 1
ATOM 674 N N . PRO A 1 93 ? -9.872 60.508 13.567 1.00 46.00 93 PRO A N 1
ATOM 675 C CA . PRO A 1 93 ? -9.520 59.115 13.801 1.00 46.00 93 PRO A CA 1
ATOM 676 C C . PRO A 1 93 ? -8.536 58.984 14.980 1.00 46.00 93 PRO A C 1
ATOM 678 O O . PRO A 1 93 ? -7.667 59.842 15.154 1.00 46.00 93 PRO A O 1
ATOM 681 N N . PRO A 1 94 ? -8.624 57.901 15.776 1.00 53.34 94 PRO A N 1
ATOM 682 C CA . PRO A 1 94 ? -7.703 57.662 16.880 1.00 53.34 94 PRO A CA 1
ATOM 683 C C . PRO A 1 94 ? -6.268 57.493 16.370 1.00 53.34 94 PRO A C 1
ATOM 685 O O . PRO A 1 94 ? -6.025 56.868 15.335 1.00 53.34 94 PRO A O 1
ATOM 688 N N . ALA A 1 95 ? -5.326 58.062 17.125 1.00 53.00 95 ALA A N 1
ATOM 689 C CA . ALA A 1 95 ? -3.899 58.039 16.843 1.00 53.00 95 ALA A CA 1
ATOM 690 C C . ALA A 1 95 ? -3.416 56.613 16.541 1.00 53.00 95 ALA A C 1
ATOM 692 O O . ALA A 1 95 ? -3.546 55.697 17.355 1.00 53.00 95 ALA A O 1
ATOM 693 N N . VAL A 1 96 ? -2.872 56.446 15.338 1.00 50.44 96 VAL A N 1
ATOM 694 C CA . VAL A 1 96 ? -2.332 55.189 14.827 1.00 50.44 96 VAL A CA 1
ATOM 695 C C . VAL A 1 96 ? -1.201 54.747 15.757 1.00 50.44 96 VAL A C 1
ATOM 697 O O . VAL A 1 96 ? -0.168 55.413 15.830 1.00 50.44 96 VAL A O 1
ATOM 700 N N . ALA A 1 97 ? -1.407 53.651 16.495 1.00 59.28 97 ALA A N 1
ATOM 701 C CA . ALA A 1 97 ? -0.353 53.020 17.284 1.00 59.28 97 ALA A CA 1
ATOM 702 C C . ALA A 1 97 ? 0.854 52.759 16.375 1.00 59.28 97 ALA A C 1
ATOM 704 O O . ALA A 1 97 ? 0.693 52.299 15.239 1.00 59.28 97 ALA A O 1
ATOM 705 N N . SER A 1 98 ? 2.051 53.106 16.847 1.00 75.75 98 SER A N 1
ATOM 706 C CA . SER A 1 98 ? 3.235 53.064 16.001 1.00 75.75 98 SER A CA 1
ATOM 707 C C . SER A 1 98 ? 3.510 51.625 15.555 1.00 75.75 98 SER A C 1
ATOM 709 O O . SER A 1 98 ? 3.293 50.662 16.293 1.00 75.75 98 SER A O 1
ATOM 711 N N . GLU A 1 99 ? 4.005 51.449 14.330 1.00 73.81 99 GLU A N 1
ATOM 712 C CA . GLU A 1 99 ? 4.325 50.123 13.788 1.00 73.81 99 GLU A CA 1
ATOM 713 C C . GLU A 1 99 ? 5.343 49.362 14.669 1.00 73.81 99 GLU A C 1
ATOM 715 O O . GLU A 1 99 ? 5.377 48.128 14.678 1.00 73.81 99 GLU A O 1
ATOM 720 N N . ALA A 1 100 ? 6.139 50.096 15.455 1.00 79.69 100 ALA A N 1
ATOM 721 C CA . ALA A 1 100 ? 7.052 49.546 16.449 1.00 79.69 100 ALA A CA 1
ATOM 722 C C . ALA A 1 100 ? 6.305 48.831 17.589 1.00 79.69 100 ALA A C 1
ATOM 724 O O . ALA A 1 100 ? 6.639 47.689 17.908 1.00 79.69 100 ALA A O 1
ATOM 725 N N . ASP A 1 101 ? 5.233 49.427 18.118 1.00 81.12 101 ASP A N 1
ATOM 726 C CA . ASP A 1 101 ? 4.448 48.850 19.218 1.00 81.12 101 ASP A CA 1
ATOM 727 C C . ASP A 1 101 ? 3.776 47.533 18.804 1.00 81.12 101 ASP A C 1
ATOM 729 O O . ASP A 1 101 ? 3.726 46.566 19.572 1.00 81.12 101 ASP A O 1
ATOM 733 N N . TYR A 1 102 ? 3.321 47.450 17.549 1.00 75.44 102 TYR A N 1
ATOM 734 C CA . TYR A 1 102 ? 2.720 46.231 17.007 1.00 75.44 102 TYR A CA 1
ATOM 735 C C . TYR A 1 102 ? 3.753 45.112 16.807 1.00 75.44 102 TYR A C 1
ATOM 737 O O . TYR A 1 102 ? 3.477 43.937 17.079 1.00 75.44 102 TYR A O 1
ATOM 745 N N . ARG A 1 103 ? 4.968 45.454 16.356 1.00 81.06 103 ARG A N 1
ATOM 746 C CA . ARG A 1 103 ? 6.067 44.485 16.212 1.00 81.06 103 ARG A CA 1
ATOM 747 C C . ARG A 1 103 ? 6.504 43.937 17.570 1.00 81.06 103 ARG A C 1
ATOM 749 O O . ARG A 1 103 ? 6.678 42.722 17.688 1.00 81.06 103 ARG A O 1
ATOM 756 N N . ASP A 1 104 ? 6.574 44.782 18.593 1.00 87.88 104 ASP A N 1
ATOM 757 C CA . ASP A 1 104 ? 6.938 44.372 19.952 1.00 87.88 104 ASP A CA 1
ATOM 758 C C . ASP A 1 104 ? 5.841 43.551 20.641 1.00 87.88 104 ASP A C 1
ATOM 760 O O . ASP A 1 104 ? 6.136 42.556 21.311 1.00 87.88 104 ASP A O 1
ATOM 764 N N . ALA A 1 105 ? 4.563 43.889 20.446 1.00 81.38 105 ALA A N 1
ATOM 765 C CA . ALA A 1 105 ? 3.446 43.062 20.914 1.00 81.38 105 ALA A CA 1
ATOM 766 C C . ALA A 1 105 ? 3.469 41.665 20.268 1.00 81.38 105 ALA A C 1
ATOM 768 O O . ALA A 1 105 ? 3.343 40.645 20.951 1.00 81.38 105 ALA A O 1
ATOM 769 N N . ARG A 1 106 ? 3.732 41.594 18.957 1.00 83.94 106 ARG A N 1
ATOM 770 C CA . ARG A 1 106 ? 3.831 40.322 18.230 1.00 83.94 106 ARG A CA 1
ATOM 771 C C . ARG A 1 106 ? 5.048 39.496 18.651 1.00 83.94 106 ARG A C 1
ATOM 773 O O . ARG A 1 106 ? 4.961 38.270 18.710 1.00 83.94 106 ARG A O 1
ATOM 780 N N . ALA A 1 107 ? 6.178 40.140 18.943 1.00 86.94 107 ALA A N 1
ATOM 781 C CA . ALA A 1 107 ? 7.374 39.465 19.438 1.00 86.94 107 ALA A CA 1
ATOM 782 C C . ALA A 1 107 ? 7.157 38.869 20.839 1.00 86.94 107 ALA A C 1
ATOM 784 O O . ALA A 1 107 ? 7.563 37.731 21.075 1.00 86.94 107 ALA A O 1
ATOM 785 N N . ARG A 1 108 ? 6.470 39.593 21.736 1.00 89.50 108 ARG A N 1
ATOM 786 C CA . ARG A 1 108 ? 6.094 39.097 23.073 1.00 89.50 108 ARG A CA 1
ATOM 787 C C . ARG A 1 108 ? 5.151 37.899 22.995 1.00 89.50 108 ARG A C 1
ATOM 789 O O . ARG A 1 108 ? 5.491 36.842 23.517 1.00 89.50 108 ARG A O 1
ATOM 796 N N . SER A 1 109 ? 4.077 38.007 22.214 1.00 86.00 109 SER A N 1
ATOM 797 C CA . SER A 1 109 ? 3.123 36.907 22.011 1.00 86.00 109 SER A CA 1
ATOM 798 C C . SER A 1 109 ? 3.791 35.635 21.461 1.00 86.00 109 SER A C 1
ATOM 800 O O . SER A 1 109 ? 3.489 34.526 21.897 1.00 86.00 109 SER A O 1
ATOM 802 N N . ARG A 1 110 ? 4.774 35.766 20.556 1.00 86.69 110 ARG A N 1
ATOM 803 C CA . ARG A 1 110 ? 5.545 34.612 20.054 1.00 86.69 110 ARG A CA 1
ATOM 804 C C . ARG A 1 110 ? 6.423 33.956 21.119 1.00 86.69 110 ARG A C 1
ATOM 806 O O . ARG A 1 110 ? 6.582 32.738 21.085 1.00 86.69 110 ARG A O 1
ATOM 813 N N . ARG A 1 111 ? 7.009 34.736 22.032 1.00 91.62 111 ARG A N 1
ATOM 814 C CA . ARG A 1 111 ? 7.819 34.196 23.136 1.00 91.62 111 ARG A CA 1
ATOM 815 C C . ARG A 1 111 ? 6.944 33.459 24.143 1.00 91.62 111 ARG A C 1
ATOM 817 O O . ARG A 1 111 ? 7.279 32.335 24.496 1.00 91.62 111 ARG A O 1
ATOM 824 N N . GLU A 1 112 ? 5.802 34.036 24.505 1.00 89.69 112 GLU A N 1
ATOM 825 C CA . GLU A 1 112 ? 4.825 33.412 25.407 1.00 89.69 112 GLU A CA 1
ATOM 826 C C . GLU A 1 112 ? 4.280 32.101 24.826 1.00 89.69 112 GLU A C 1
ATOM 828 O O . GLU A 1 112 ? 4.275 31.078 25.508 1.00 89.69 112 GLU A O 1
ATOM 833 N N . ALA A 1 113 ? 3.925 32.081 23.536 1.00 83.50 113 ALA A N 1
ATOM 834 C CA . ALA A 1 113 ? 3.487 30.859 22.861 1.00 83.50 113 ALA A CA 1
ATOM 835 C C . ALA A 1 113 ? 4.589 29.781 22.817 1.00 83.50 113 ALA A C 1
ATOM 837 O O . ALA A 1 113 ? 4.311 28.596 23.003 1.00 83.50 113 ALA A O 1
ATOM 838 N N . ALA A 1 114 ? 5.849 30.176 22.604 1.00 86.69 114 ALA A N 1
ATOM 839 C CA . ALA A 1 114 ? 6.979 29.247 22.615 1.00 86.69 114 ALA A CA 1
ATOM 840 C C . ALA A 1 114 ? 7.271 28.693 24.021 1.00 86.69 114 ALA A C 1
ATOM 842 O O . ALA A 1 114 ? 7.612 27.520 24.166 1.00 86.69 114 ALA A O 1
ATOM 843 N N . GLU A 1 115 ? 7.135 29.511 25.066 1.00 93.31 115 GLU A N 1
ATOM 844 C CA . GLU A 1 115 ? 7.267 29.070 26.458 1.00 93.31 115 GLU A CA 1
ATOM 845 C C . GLU A 1 115 ? 6.139 28.128 26.873 1.00 93.31 115 GLU A C 1
ATOM 847 O O . GLU A 1 115 ? 6.412 27.095 27.484 1.00 93.31 115 GLU A O 1
ATOM 852 N N . PHE A 1 116 ? 4.903 28.428 26.475 1.00 88.19 116 PHE A N 1
ATOM 853 C CA . PHE A 1 116 ? 3.759 27.550 26.694 1.00 88.19 116 PHE A CA 1
ATOM 854 C C . PHE A 1 116 ? 3.945 26.190 26.004 1.00 88.19 116 PHE A C 1
ATOM 856 O O . PHE A 1 116 ? 3.781 25.148 26.637 1.00 88.19 116 PHE A O 1
ATOM 863 N N . GLY A 1 117 ? 4.400 26.184 24.745 1.00 86.19 117 GLY A N 1
ATOM 864 C CA . GLY A 1 117 ? 4.709 24.949 24.020 1.00 86.19 117 GLY A CA 1
ATOM 865 C C . GLY A 1 117 ? 5.804 24.107 24.689 1.00 86.19 117 GLY A C 1
ATOM 866 O O . GLY A 1 117 ? 5.697 22.883 24.728 1.00 86.19 117 GLY A O 1
ATOM 867 N N . ARG A 1 118 ? 6.830 24.744 25.276 1.00 93.19 118 ARG A N 1
ATOM 868 C CA . ARG A 1 118 ? 7.870 24.034 26.044 1.00 93.19 118 ARG A CA 1
ATOM 869 C C . ARG A 1 118 ? 7.324 23.392 27.319 1.00 93.19 118 ARG A C 1
ATOM 871 O O . ARG A 1 118 ? 7.719 22.271 27.620 1.00 93.19 118 ARG A O 1
ATOM 878 N N . ARG A 1 119 ? 6.419 24.068 28.038 1.00 94.12 119 ARG A N 1
ATOM 879 C CA . ARG A 1 119 ? 5.781 23.511 29.245 1.00 94.12 119 ARG A CA 1
ATOM 880 C C . ARG A 1 119 ? 4.929 22.287 28.916 1.00 94.12 119 ARG A C 1
ATOM 882 O O . ARG A 1 119 ? 5.137 21.246 29.523 1.00 94.12 119 ARG A O 1
ATOM 889 N N . LEU A 1 120 ? 4.083 22.369 27.886 1.00 87.62 120 LEU A N 1
ATOM 890 C CA . LEU A 1 120 ? 3.275 21.226 27.443 1.00 87.62 120 LEU A CA 1
ATOM 891 C C . LEU A 1 120 ? 4.129 20.036 26.985 1.00 87.62 120 LEU A C 1
ATOM 893 O O . LEU A 1 120 ? 3.817 18.892 27.299 1.00 87.62 120 LEU A O 1
ATOM 897 N N . ALA A 1 121 ? 5.228 20.290 26.268 1.00 84.25 121 ALA A N 1
ATOM 898 C CA . ALA A 1 121 ? 6.141 19.225 25.854 1.00 84.25 121 ALA A CA 1
ATOM 899 C C . ALA A 1 121 ? 6.823 18.544 27.054 1.00 84.25 121 ALA A C 1
ATOM 901 O O . ALA A 1 121 ? 7.037 17.332 27.036 1.00 84.25 121 ALA A O 1
ATOM 902 N N . GLN A 1 122 ? 7.149 19.310 28.098 1.00 94.38 122 GLN A N 1
ATOM 903 C CA . GLN A 1 122 ? 7.730 18.772 29.324 1.00 94.38 122 GLN A CA 1
ATOM 904 C C . GLN A 1 122 ? 6.709 17.957 30.129 1.00 94.38 122 GLN A C 1
ATOM 906 O O . GLN A 1 122 ? 7.023 16.841 30.532 1.00 94.38 122 GLN A O 1
ATOM 911 N N . GLU A 1 123 ? 5.476 18.446 30.277 1.00 92.44 123 GLU A N 1
ATOM 912 C CA . GLU A 1 123 ? 4.386 17.710 30.934 1.00 92.44 123 GLU A CA 1
ATOM 913 C C . GLU A 1 123 ? 4.066 16.393 30.211 1.00 92.44 123 GLU A C 1
ATOM 915 O O . GLU A 1 123 ? 3.921 15.353 30.851 1.00 92.44 123 GLU A O 1
ATOM 920 N N . ALA A 1 124 ? 4.031 16.403 28.874 1.00 86.62 124 ALA A N 1
ATOM 921 C CA . ALA A 1 124 ? 3.826 15.194 28.078 1.00 86.62 124 ALA A CA 1
ATOM 922 C C . ALA A 1 124 ? 4.968 14.179 28.254 1.00 86.62 124 ALA A C 1
ATOM 924 O O . ALA A 1 124 ? 4.722 12.976 28.342 1.00 86.62 124 ALA A O 1
ATOM 925 N N . LYS A 1 125 ? 6.218 14.656 28.346 1.00 93.06 125 LYS A N 1
ATOM 926 C CA . LYS A 1 125 ? 7.379 13.801 28.611 1.00 93.06 125 LYS A CA 1
ATOM 927 C C . LYS A 1 125 ? 7.303 13.167 30.004 1.00 93.06 125 LYS A C 1
ATOM 929 O O . LYS A 1 125 ? 7.496 11.962 30.126 1.00 93.06 125 LYS A O 1
ATOM 934 N N . GLU A 1 126 ? 6.977 13.948 31.032 1.00 95.81 126 GLU A N 1
ATOM 935 C CA . GLU A 1 126 ? 6.820 13.443 32.403 1.00 95.81 126 GLU A CA 1
ATOM 936 C C . GLU A 1 126 ? 5.654 12.447 32.519 1.00 95.81 126 GLU A C 1
ATOM 938 O O . GLU A 1 126 ? 5.759 11.446 33.229 1.00 95.81 126 GLU A O 1
ATOM 943 N N . ALA A 1 127 ? 4.550 12.673 31.799 1.00 90.56 127 ALA A N 1
ATOM 944 C CA . ALA A 1 127 ? 3.434 11.731 31.737 1.00 90.56 127 ALA A CA 1
ATOM 945 C C . ALA A 1 127 ? 3.836 10.402 31.075 1.00 90.56 127 ALA A C 1
ATOM 947 O O . ALA A 1 127 ? 3.510 9.337 31.602 1.00 90.56 127 ALA A O 1
ATOM 948 N N . ALA A 1 128 ? 4.595 10.456 29.975 1.00 87.31 128 ALA A N 1
ATOM 949 C CA . ALA A 1 128 ? 5.106 9.267 29.297 1.00 87.31 128 ALA A CA 1
ATOM 950 C C . ALA A 1 128 ? 6.086 8.470 30.177 1.00 87.31 128 ALA A C 1
ATOM 952 O O . ALA A 1 128 ? 5.994 7.247 30.240 1.00 87.31 128 ALA A O 1
ATOM 953 N N . GLU A 1 129 ? 6.979 9.145 30.910 1.00 93.50 129 GLU A N 1
ATOM 954 C CA . GLU A 1 129 ? 7.894 8.493 31.859 1.00 93.50 129 GLU A CA 1
ATOM 955 C C . GLU A 1 129 ? 7.136 7.816 33.014 1.00 93.50 129 GLU A C 1
ATOM 957 O O . GLU A 1 129 ? 7.462 6.689 33.391 1.00 93.50 129 GLU A O 1
ATOM 962 N N . ARG A 1 130 ? 6.073 8.447 33.538 1.00 95.88 130 ARG A N 1
ATOM 963 C CA . ARG A 1 130 ? 5.208 7.830 34.562 1.00 95.88 130 ARG A CA 1
ATOM 964 C C . ARG A 1 130 ? 4.450 6.620 34.029 1.00 95.88 130 ARG A C 1
ATOM 966 O O . ARG A 1 130 ? 4.282 5.650 34.764 1.00 95.88 130 ARG A O 1
ATOM 973 N N . GLN A 1 131 ? 3.984 6.667 32.784 1.00 90.25 131 GLN A N 1
ATOM 974 C CA . GLN A 1 131 ? 3.301 5.532 32.170 1.00 90.25 131 GLN A CA 1
ATOM 975 C C . GLN A 1 131 ? 4.266 4.364 31.938 1.00 90.25 131 GLN A C 1
ATOM 977 O O . GLN A 1 131 ? 3.956 3.244 32.333 1.00 90.25 131 GLN A O 1
ATOM 982 N N . ALA A 1 132 ? 5.463 4.630 31.409 1.00 89.38 132 ALA A N 1
ATOM 983 C CA . ALA A 1 132 ? 6.490 3.607 31.225 1.00 89.38 132 ALA A CA 1
ATOM 984 C C . ALA A 1 132 ? 6.900 2.948 32.556 1.00 89.38 132 ALA A C 1
ATOM 986 O O . ALA A 1 132 ? 7.101 1.737 32.609 1.00 89.38 132 ALA A O 1
ATOM 987 N N . ALA A 1 133 ? 6.975 3.722 33.646 1.00 94.00 133 ALA A N 1
ATOM 988 C CA . ALA A 1 133 ? 7.246 3.179 34.976 1.00 94.00 133 ALA A CA 1
ATOM 989 C C . ALA A 1 133 ? 6.134 2.232 35.465 1.00 94.00 133 ALA A C 1
ATOM 991 O O . ALA A 1 133 ? 6.437 1.173 36.010 1.00 94.00 133 ALA A O 1
ATOM 992 N N . ARG A 1 134 ? 4.859 2.571 35.225 1.00 95.69 134 ARG A N 1
ATOM 993 C CA . ARG A 1 134 ? 3.716 1.704 35.569 1.00 95.69 134 ARG A CA 1
ATOM 994 C C . ARG A 1 134 ? 3.692 0.426 34.739 1.00 95.69 134 ARG A C 1
ATOM 996 O O . ARG A 1 134 ? 3.495 -0.649 35.288 1.00 95.69 134 ARG A O 1
ATOM 1003 N N . GLU A 1 135 ? 3.946 0.527 33.437 1.00 91.12 135 GLU A N 1
ATOM 1004 C CA . GLU A 1 135 ? 4.014 -0.641 32.551 1.00 91.12 135 GLU A CA 1
ATOM 1005 C C . GLU A 1 135 ? 5.160 -1.585 32.949 1.00 91.12 135 GLU A C 1
ATOM 1007 O O . GLU A 1 135 ? 4.993 -2.804 32.919 1.00 91.12 135 GLU A O 1
ATOM 1012 N N . ALA A 1 136 ? 6.302 -1.042 33.388 1.00 91.19 136 ALA A N 1
ATOM 1013 C CA . ALA A 1 136 ? 7.411 -1.837 33.910 1.00 91.19 136 ALA A CA 1
ATOM 1014 C C . ALA A 1 136 ? 7.060 -2.542 35.235 1.00 91.19 136 ALA A C 1
ATOM 1016 O O . ALA A 1 136 ? 7.406 -3.710 35.419 1.00 91.19 136 ALA A O 1
ATOM 1017 N N . GLU A 1 137 ? 6.348 -1.864 36.140 1.00 95.06 137 GLU A N 1
ATOM 1018 C CA . GLU A 1 137 ? 5.872 -2.448 37.400 1.00 95.06 137 GLU A CA 1
ATOM 1019 C C . GLU A 1 137 ? 4.845 -3.566 37.152 1.00 95.06 137 GLU A C 1
ATOM 1021 O O . GLU A 1 137 ? 4.974 -4.663 37.698 1.00 95.06 137 GLU A O 1
ATOM 1026 N N . GLU A 1 138 ? 3.884 -3.347 36.249 1.00 94.25 138 GLU A N 1
ATOM 1027 C CA . GLU A 1 138 ? 2.921 -4.373 35.839 1.00 94.25 138 GLU A CA 1
ATOM 1028 C C . GLU A 1 138 ? 3.594 -5.569 35.157 1.00 94.25 138 GLU A C 1
ATOM 1030 O O . GLU A 1 138 ? 3.226 -6.717 35.414 1.00 94.25 138 GLU A O 1
ATOM 1035 N N . ALA A 1 139 ? 4.591 -5.329 34.301 1.00 90.56 139 ALA A N 1
ATOM 1036 C CA . ALA A 1 139 ? 5.353 -6.396 33.663 1.00 90.56 139 ALA A CA 1
ATOM 1037 C C . ALA A 1 139 ? 6.122 -7.234 34.697 1.00 90.56 139 ALA A C 1
ATOM 1039 O O . ALA A 1 139 ? 6.112 -8.464 34.612 1.00 90.56 139 ALA A O 1
ATOM 1040 N N . SER A 1 140 ? 6.718 -6.588 35.707 1.00 94.62 140 SER A N 1
ATOM 1041 C CA . SER A 1 140 ? 7.370 -7.274 36.829 1.00 94.62 140 SER A CA 1
ATOM 1042 C C . SER A 1 140 ? 6.372 -8.116 37.628 1.00 94.62 140 SER A C 1
ATOM 1044 O O . SER A 1 140 ? 6.634 -9.287 37.898 1.00 94.62 140 SER A O 1
ATOM 1046 N N . ALA A 1 141 ? 5.191 -7.572 37.940 1.00 93.38 141 ALA A N 1
ATOM 1047 C CA . ALA A 1 141 ? 4.147 -8.300 38.662 1.00 93.38 141 ALA A CA 1
ATOM 1048 C C . ALA A 1 141 ? 3.637 -9.526 37.879 1.00 93.38 141 ALA A C 1
ATOM 1050 O O . ALA A 1 141 ? 3.461 -10.604 38.451 1.00 93.38 141 ALA A O 1
ATOM 1051 N N . ARG A 1 142 ? 3.458 -9.404 36.555 1.00 94.94 142 ARG A N 1
ATOM 1052 C CA . ARG A 1 142 ? 3.074 -10.531 35.683 1.00 94.94 142 ARG A CA 1
ATOM 1053 C C . ARG A 1 142 ? 4.168 -11.595 35.600 1.00 94.94 142 ARG A C 1
ATOM 1055 O O . ARG A 1 142 ? 3.855 -12.785 35.586 1.00 94.94 142 ARG A O 1
ATOM 1062 N N . ALA A 1 143 ? 5.438 -11.189 35.570 1.00 91.19 143 ALA A N 1
ATOM 1063 C CA . ALA A 1 143 ? 6.565 -12.119 35.592 1.00 91.19 143 ALA A CA 1
ATOM 1064 C C . ALA A 1 143 ? 6.620 -12.905 36.914 1.00 91.19 143 ALA A C 1
ATOM 1066 O O . ALA A 1 143 ? 6.772 -14.127 36.895 1.00 91.19 143 ALA A O 1
ATOM 1067 N N . GLU A 1 144 ? 6.413 -12.236 38.053 1.00 96.00 144 GLU A N 1
ATOM 1068 C CA . GLU A 1 144 ? 6.328 -12.896 39.360 1.00 96.00 144 GLU A CA 1
ATOM 1069 C C . GLU A 1 144 ? 5.140 -13.860 39.455 1.00 96.00 144 GLU A C 1
ATOM 1071 O O . GLU A 1 144 ? 5.286 -14.967 39.980 1.00 96.00 144 GLU A O 1
ATOM 1076 N N . GLN A 1 145 ? 3.973 -13.476 38.930 1.00 96.19 145 GLN A N 1
ATOM 1077 C CA . GLN A 1 145 ? 2.800 -14.347 38.904 1.00 96.19 145 GLN A CA 1
ATOM 1078 C C . GLN A 1 145 ? 3.046 -15.597 38.046 1.00 96.19 145 GLN A C 1
ATOM 1080 O O . GLN A 1 145 ? 2.821 -16.712 38.515 1.00 96.19 145 GLN A O 1
ATOM 1085 N N . SER A 1 146 ? 3.591 -15.431 36.837 1.00 93.25 146 SER A N 1
ATOM 1086 C CA . SER A 1 146 ? 3.952 -16.549 35.954 1.00 93.25 146 SER A CA 1
ATOM 1087 C C . SER A 1 146 ? 4.965 -17.494 36.613 1.00 93.25 146 SER A C 1
ATOM 1089 O O . SER A 1 146 ? 4.812 -18.715 36.564 1.00 93.25 146 SER A O 1
ATOM 1091 N N . ALA A 1 147 ? 5.964 -16.954 37.321 1.00 93.69 147 ALA A N 1
ATOM 1092 C CA . ALA A 1 147 ? 6.927 -17.763 38.066 1.00 93.69 147 ALA A CA 1
ATOM 1093 C C . ALA A 1 147 ? 6.263 -18.586 39.190 1.00 93.69 147 ALA A C 1
ATOM 1095 O O . ALA A 1 147 ? 6.627 -19.746 39.404 1.00 93.69 147 ALA A O 1
ATOM 1096 N N . ARG A 1 148 ? 5.264 -18.025 39.889 1.00 96.69 148 ARG A N 1
ATOM 1097 C CA . ARG A 1 148 ? 4.488 -18.754 40.910 1.00 96.69 148 ARG A CA 1
ATOM 1098 C C . ARG A 1 148 ? 3.648 -19.871 40.295 1.00 96.69 148 ARG A C 1
ATOM 1100 O O . ARG A 1 148 ? 3.718 -21.000 40.776 1.00 96.69 148 ARG A O 1
ATOM 1107 N N . GLU A 1 149 ? 2.941 -19.592 39.203 1.00 96.25 149 GLU A N 1
ATOM 1108 C CA . GLU A 1 149 ? 2.132 -20.586 38.484 1.00 96.25 149 GLU A CA 1
ATOM 1109 C C . GLU A 1 149 ? 2.997 -21.746 37.957 1.00 96.25 149 GLU A C 1
ATOM 1111 O O . GLU A 1 149 ? 2.630 -22.917 38.078 1.00 96.25 149 GLU A O 1
ATOM 1116 N N . GLN A 1 150 ? 4.203 -21.458 37.453 1.00 94.81 150 GLN A N 1
ATOM 1117 C CA . GLN A 1 150 ? 5.152 -22.493 37.031 1.00 94.81 150 GLN A CA 1
ATOM 1118 C C . GLN A 1 150 ? 5.653 -23.356 38.198 1.00 94.81 150 GLN A C 1
ATOM 1120 O O . GLN A 1 150 ? 5.812 -24.573 38.046 1.00 94.81 150 GLN A O 1
ATOM 1125 N N . LEU A 1 151 ? 5.904 -22.757 39.367 1.00 96.62 151 LEU A N 1
ATOM 1126 C CA . LEU A 1 151 ? 6.291 -23.498 40.569 1.00 96.62 151 LEU A CA 1
ATOM 1127 C C . LEU A 1 151 ? 5.158 -24.402 41.068 1.00 96.62 151 LEU A C 1
ATOM 1129 O O . LEU A 1 151 ? 5.419 -25.552 41.431 1.00 96.62 151 LEU A O 1
ATOM 1133 N N . GLU A 1 152 ? 3.913 -23.931 41.041 1.00 96.81 152 GLU A N 1
ATOM 1134 C CA . GLU A 1 152 ? 2.738 -24.742 41.380 1.00 96.81 152 GLU A CA 1
ATOM 1135 C C . GLU A 1 152 ? 2.544 -25.896 40.391 1.00 96.81 152 GLU A C 1
ATOM 1137 O O . GLU A 1 152 ? 2.425 -27.048 40.810 1.00 96.81 152 GLU A O 1
ATOM 1142 N N . ALA A 1 153 ? 2.650 -25.639 39.084 1.00 93.69 153 ALA A N 1
ATOM 1143 C CA . ALA A 1 153 ? 2.575 -26.682 38.063 1.00 93.69 153 ALA A CA 1
ATOM 1144 C C . ALA A 1 153 ? 3.666 -27.758 38.241 1.00 93.69 153 ALA A C 1
ATOM 1146 O O . ALA A 1 153 ? 3.405 -28.957 38.081 1.00 93.69 153 ALA A O 1
ATOM 1147 N N . ARG A 1 154 ? 4.890 -27.355 38.617 1.00 95.94 154 ARG A N 1
ATOM 1148 C CA . ARG A 1 154 ? 5.986 -28.285 38.944 1.00 95.94 154 ARG A CA 1
ATOM 1149 C C . ARG A 1 154 ? 5.672 -29.125 40.183 1.00 95.94 154 ARG A C 1
ATOM 1151 O O . ARG A 1 154 ? 5.922 -30.331 40.152 1.00 95.94 154 ARG A O 1
ATOM 1158 N N . ARG A 1 155 ? 5.090 -28.532 41.231 1.00 97.00 155 ARG A N 1
ATOM 1159 C CA . ARG A 1 155 ? 4.651 -29.261 42.435 1.00 97.00 155 ARG A CA 1
ATOM 1160 C C . ARG A 1 155 ? 3.566 -30.284 42.106 1.00 97.00 155 ARG A C 1
ATOM 1162 O O . ARG A 1 155 ? 3.755 -31.461 42.398 1.00 97.00 155 ARG A O 1
ATOM 1169 N N . SER A 1 156 ? 2.512 -29.891 41.389 1.00 96.25 156 SER A N 1
ATOM 1170 C CA . SER A 1 156 ? 1.444 -30.818 40.987 1.00 96.25 156 SER A CA 1
ATOM 1171 C C . SER A 1 156 ? 1.954 -31.951 40.090 1.00 96.25 156 SER A C 1
ATOM 1173 O O . SER A 1 156 ? 1.480 -33.085 40.173 1.00 96.25 156 SER A O 1
ATOM 1175 N N . ARG A 1 157 ? 2.945 -31.687 39.225 1.00 96.56 157 ARG A N 1
ATOM 1176 C CA . ARG A 1 157 ? 3.589 -32.737 38.420 1.00 96.56 157 ARG A CA 1
ATOM 1177 C C . ARG A 1 157 ? 4.388 -33.712 39.288 1.00 96.56 157 ARG A C 1
ATOM 1179 O O . ARG A 1 157 ? 4.315 -34.915 39.044 1.00 96.56 157 ARG A O 1
ATOM 1186 N N . ALA A 1 158 ? 5.131 -33.212 40.275 1.00 94.88 158 ALA A N 1
ATOM 1187 C CA . ALA A 1 158 ? 5.880 -34.048 41.209 1.00 94.88 158 ALA A CA 1
ATOM 1188 C C . ALA A 1 158 ? 4.945 -34.940 42.045 1.00 94.88 158 ALA A C 1
ATOM 1190 O O . ALA A 1 158 ? 5.199 -36.136 42.159 1.00 94.88 158 ALA A O 1
ATOM 1191 N N . GLU A 1 159 ? 3.825 -34.398 42.529 1.00 96.62 159 GLU A N 1
ATOM 1192 C CA . GLU A 1 159 ? 2.795 -35.159 43.251 1.00 96.62 159 GLU A CA 1
ATOM 1193 C C . GLU A 1 159 ? 2.197 -36.275 42.385 1.00 96.62 159 GLU A C 1
ATOM 1195 O O . GLU A 1 159 ? 2.148 -37.427 42.809 1.00 96.62 159 GLU A O 1
ATOM 1200 N N . ARG A 1 160 ? 1.838 -35.984 41.125 1.00 96.31 160 ARG A N 1
ATOM 1201 C CA . ARG A 1 160 ? 1.340 -37.013 40.190 1.00 96.31 160 ARG A CA 1
ATOM 1202 C C . ARG A 1 160 ? 2.358 -38.126 39.948 1.00 96.31 160 ARG A C 1
ATOM 1204 O O . ARG A 1 160 ? 1.973 -39.291 39.852 1.00 96.31 160 ARG A O 1
ATOM 1211 N N . LEU A 1 161 ? 3.643 -37.788 39.828 1.00 95.62 161 LEU A N 1
ATOM 1212 C CA . LEU A 1 161 ? 4.707 -38.781 39.665 1.00 95.62 161 LEU A CA 1
ATOM 1213 C C . LEU A 1 161 ? 4.885 -39.628 40.930 1.00 95.62 161 LEU A C 1
ATOM 1215 O O . LEU A 1 161 ? 5.027 -40.844 40.812 1.00 95.62 161 LEU A O 1
ATOM 1219 N N . ALA A 1 162 ? 4.813 -39.022 42.117 1.00 93.38 162 ALA A N 1
ATOM 1220 C CA . ALA A 1 162 ? 4.851 -39.748 43.384 1.00 93.38 162 ALA A CA 1
ATOM 1221 C C . ALA A 1 162 ? 3.685 -40.748 43.489 1.00 93.38 162 ALA A C 1
ATOM 1223 O O . ALA A 1 162 ? 3.926 -41.936 43.702 1.00 93.38 162 ALA A O 1
ATOM 1224 N N . SER A 1 163 ? 2.449 -40.324 43.196 1.00 92.94 163 SER A N 1
ATOM 1225 C CA . SER A 1 163 ? 1.282 -41.221 43.187 1.00 92.94 163 SER A CA 1
ATOM 1226 C C . SER A 1 163 ? 1.401 -42.344 42.147 1.00 92.94 163 SER A C 1
ATOM 1228 O O . SER A 1 163 ? 0.990 -43.479 42.395 1.00 92.94 163 SER A O 1
ATOM 1230 N N . GLN A 1 164 ? 1.993 -42.074 40.976 1.00 93.62 164 GLN A N 1
ATOM 1231 C CA . GLN A 1 164 ? 2.264 -43.119 39.984 1.00 93.62 164 GLN A CA 1
ATOM 1232 C C . GLN A 1 164 ? 3.282 -44.145 40.492 1.00 93.62 164 GLN A C 1
ATOM 1234 O O . GLN A 1 164 ? 3.086 -45.341 40.268 1.00 93.62 164 GLN A O 1
ATOM 1239 N N . ILE A 1 165 ? 4.346 -43.705 41.168 1.00 92.31 165 ILE A N 1
ATOM 1240 C CA . ILE A 1 165 ? 5.353 -44.597 41.753 1.00 92.31 165 ILE A CA 1
ATOM 1241 C C . ILE A 1 165 ? 4.716 -45.461 42.845 1.00 92.31 165 ILE A C 1
ATOM 1243 O O . ILE A 1 165 ? 4.839 -46.683 42.778 1.00 92.31 165 ILE A O 1
ATOM 1247 N N . GLU A 1 166 ? 3.960 -44.869 43.772 1.00 92.00 166 GLU A N 1
ATOM 1248 C CA . GLU A 1 166 ? 3.240 -45.606 44.821 1.00 92.00 166 GLU A CA 1
ATOM 1249 C C . GLU A 1 166 ? 2.284 -46.653 44.226 1.00 92.00 166 GLU A C 1
ATOM 1251 O O . GLU A 1 166 ? 2.318 -47.823 44.613 1.00 92.00 166 GLU A O 1
ATOM 1256 N N . SER A 1 167 ? 1.510 -46.287 43.196 1.00 89.25 167 SER A N 1
ATOM 1257 C CA . SER A 1 167 ? 0.599 -47.225 42.523 1.00 89.25 167 SER A CA 1
ATOM 1258 C C . SER A 1 167 ? 1.321 -48.397 41.843 1.00 89.25 167 SER A C 1
ATOM 1260 O O . SER A 1 167 ? 0.795 -49.512 41.800 1.00 89.25 167 SER A O 1
ATOM 1262 N N . LYS A 1 168 ? 2.536 -48.169 41.324 1.00 86.81 168 LYS A N 1
ATOM 1263 C CA . LYS A 1 168 ? 3.369 -49.213 40.713 1.00 86.81 168 LYS A CA 1
ATOM 1264 C C . LYS A 1 168 ? 3.998 -50.117 41.767 1.00 86.81 168 LYS A C 1
ATOM 1266 O O . LYS A 1 168 ? 4.070 -51.321 41.536 1.00 86.81 168 LYS A O 1
ATOM 1271 N N . MET A 1 169 ? 4.403 -49.576 42.917 1.00 81.38 169 MET A N 1
ATOM 1272 C CA . MET A 1 169 ? 4.943 -50.385 44.014 1.00 81.38 169 MET A CA 1
ATOM 1273 C C . MET A 1 169 ? 3.870 -51.284 44.643 1.00 81.38 169 MET A C 1
ATOM 1275 O O . MET A 1 169 ? 4.149 -52.448 44.914 1.00 81.38 169 MET A O 1
ATOM 1279 N N . CYS A 1 170 ? 2.624 -50.813 44.769 1.00 77.62 170 CYS A N 1
ATOM 1280 C CA . CYS A 1 170 ? 1.515 -51.641 45.259 1.00 77.62 170 CYS A CA 1
ATOM 1281 C C . CYS A 1 170 ? 1.107 -52.772 44.293 1.00 77.62 170 CYS A C 1
ATOM 1283 O O . CYS A 1 170 ? 0.558 -53.776 44.735 1.00 77.62 170 CYS A O 1
ATOM 1285 N N . LYS A 1 171 ? 1.388 -52.648 42.988 1.00 70.38 171 LYS A N 1
ATOM 1286 C CA . LYS A 1 171 ? 1.069 -53.671 41.968 1.00 70.38 171 LYS A CA 1
ATOM 1287 C C . LYS A 1 171 ? 2.200 -54.676 41.707 1.00 70.38 171 LYS A C 1
ATOM 1289 O O . LYS A 1 171 ? 2.043 -55.564 40.873 1.00 70.38 171 LYS A O 1
ATOM 1294 N N . ALA A 1 172 ? 3.337 -54.551 42.390 1.00 55.97 172 ALA A N 1
ATOM 1295 C CA . ALA A 1 172 ? 4.524 -55.357 42.118 1.00 55.97 172 ALA A CA 1
ATOM 1296 C C . ALA A 1 172 ? 4.627 -56.755 42.788 1.00 55.97 172 ALA A C 1
ATOM 1298 O O . ALA A 1 172 ? 5.521 -57.487 42.359 1.00 55.97 172 ALA A O 1
ATOM 1299 N N . PRO A 1 173 ? 3.799 -57.212 43.761 1.00 52.69 173 PRO A N 1
ATOM 1300 C CA . PRO A 1 173 ? 4.076 -58.504 44.399 1.00 52.69 173 PRO A CA 1
ATOM 1301 C C . PRO A 1 173 ? 3.428 -59.749 43.755 1.00 52.69 173 PRO A C 1
ATOM 1303 O O . PRO A 1 173 ? 3.694 -60.841 44.242 1.00 52.69 173 PRO A O 1
ATOM 1306 N N . GLU A 1 174 ? 2.653 -59.665 42.664 1.00 51.56 174 GLU A N 1
ATOM 1307 C CA . GLU A 1 174 ? 1.978 -60.862 42.093 1.00 51.56 174 GLU A CA 1
ATOM 1308 C C . GLU A 1 174 ? 2.596 -61.450 40.810 1.00 51.56 174 GLU A C 1
ATOM 1310 O O . GLU A 1 174 ? 2.234 -62.552 40.407 1.00 51.56 174 GLU A O 1
ATOM 1315 N N . ALA A 1 175 ? 3.577 -60.795 40.177 1.00 51.09 175 ALA A N 1
ATOM 1316 C CA . ALA A 1 175 ? 4.136 -61.264 38.896 1.00 51.09 175 ALA A CA 1
ATOM 1317 C C . ALA A 1 175 ? 5.478 -62.025 39.002 1.00 51.09 175 ALA A C 1
ATOM 1319 O O . ALA A 1 175 ? 6.034 -62.432 37.983 1.00 51.09 175 ALA A O 1
ATOM 1320 N N . ALA A 1 176 ? 6.016 -62.231 40.211 1.00 48.66 176 ALA A N 1
ATOM 1321 C CA . ALA A 1 176 ? 7.321 -62.877 40.419 1.00 48.66 176 ALA A CA 1
ATOM 1322 C C . ALA A 1 176 ? 7.256 -64.403 40.659 1.00 48.66 176 ALA A C 1
ATOM 1324 O O . ALA A 1 176 ? 8.288 -65.025 40.904 1.00 48.66 176 ALA A O 1
ATOM 1325 N N . ALA A 1 177 ? 6.078 -65.026 40.553 1.00 50.78 177 ALA A N 1
ATOM 1326 C CA . ALA A 1 177 ? 5.906 -66.475 40.655 1.00 50.78 177 ALA A CA 1
ATOM 1327 C C . ALA A 1 177 ? 5.569 -67.078 39.282 1.00 50.78 177 ALA A C 1
ATOM 1329 O O . ALA A 1 177 ? 4.418 -67.376 38.984 1.00 50.78 177 ALA A O 1
ATOM 1330 N N . GLY A 1 178 ? 6.575 -67.246 38.422 1.00 50.38 178 GLY A N 1
ATOM 1331 C CA . GLY A 1 178 ? 6.404 -68.047 37.207 1.00 50.38 178 GLY A CA 1
ATOM 1332 C C . GLY A 1 178 ? 7.240 -67.597 36.023 1.00 50.38 178 GLY A C 1
ATOM 1333 O O . GLY A 1 178 ? 6.698 -67.070 35.058 1.00 50.38 178 GLY A O 1
ATOM 1334 N N . ARG A 1 179 ? 8.554 -67.839 36.064 1.00 45.25 179 ARG A N 1
ATOM 1335 C CA . ARG A 1 179 ? 9.371 -68.014 34.849 1.00 45.25 179 ARG A CA 1
ATOM 1336 C C . ARG A 1 179 ? 10.707 -68.666 35.195 1.00 45.25 179 ARG A C 1
ATOM 1338 O O . ARG A 1 179 ? 11.754 -68.031 35.238 1.00 45.25 179 ARG A O 1
ATOM 1345 N N . GLU A 1 180 ? 10.636 -69.969 35.444 1.00 44.03 180 GLU A N 1
ATOM 1346 C CA . GLU A 1 180 ? 11.776 -70.867 35.294 1.00 44.03 180 GLU A CA 1
ATOM 1347 C C . GLU A 1 180 ? 12.035 -71.171 33.810 1.00 44.03 180 GLU A C 1
ATOM 1349 O O . GLU A 1 180 ? 11.116 -71.246 32.995 1.00 44.03 180 GLU A O 1
ATOM 1354 N N . ALA A 1 181 ? 13.317 -71.403 33.520 1.00 48.19 181 ALA A N 1
ATOM 1355 C CA . ALA A 1 181 ? 13.873 -72.091 32.359 1.00 48.19 181 ALA A CA 1
ATOM 1356 C C . ALA A 1 181 ? 13.720 -71.431 30.973 1.00 48.19 181 ALA A C 1
ATOM 1358 O O . ALA A 1 181 ? 12.756 -71.660 30.247 1.00 48.19 181 ALA A O 1
ATOM 1359 N N . ARG A 1 182 ? 14.790 -70.754 30.523 1.00 39.28 182 ARG A N 1
ATOM 1360 C CA . ARG A 1 182 ? 15.302 -70.880 29.142 1.00 39.28 182 ARG A CA 1
ATOM 1361 C C . ARG A 1 182 ? 16.770 -70.445 29.048 1.00 39.28 182 ARG A C 1
ATOM 1363 O O . ARG A 1 182 ? 17.139 -69.340 29.429 1.00 39.28 182 ARG A O 1
ATOM 1370 N N . SER A 1 183 ? 17.581 -71.376 28.562 1.00 38.56 183 SER A N 1
ATOM 1371 C CA . SER A 1 183 ? 19.039 -71.350 28.416 1.00 38.56 183 SER A CA 1
ATOM 1372 C C . SER A 1 183 ? 19.542 -70.341 27.365 1.00 38.56 183 SER A C 1
ATOM 1374 O O . SER A 1 183 ? 18.813 -70.059 26.411 1.00 38.56 183 SER A O 1
ATOM 1376 N N . PRO A 1 184 ? 20.795 -69.849 27.459 1.00 48.53 184 PRO A N 1
ATOM 1377 C CA . PRO A 1 184 ? 21.387 -68.947 26.466 1.00 48.53 184 PRO A CA 1
ATOM 1378 C C . PRO A 1 184 ? 22.180 -69.707 25.380 1.00 48.53 184 PRO A C 1
ATOM 1380 O O . PRO A 1 184 ? 22.779 -70.741 25.688 1.00 48.53 184 PRO A O 1
ATOM 1383 N N . PRO A 1 185 ? 22.280 -69.202 24.132 1.00 44.59 185 PRO A N 1
ATOM 1384 C CA . PRO A 1 185 ? 23.216 -69.750 23.162 1.00 44.59 185 PRO A CA 1
ATOM 1385 C C . PRO A 1 185 ? 24.553 -68.987 23.119 1.00 44.59 185 PRO A C 1
ATOM 1387 O O . PRO A 1 185 ? 24.624 -67.778 22.920 1.00 44.59 185 PRO A O 1
ATOM 1390 N N . ALA A 1 186 ? 25.597 -69.792 23.312 1.00 36.53 186 ALA A N 1
ATOM 1391 C CA . ALA A 1 186 ? 26.964 -69.782 22.792 1.00 36.53 186 ALA A CA 1
ATOM 1392 C C . ALA A 1 186 ? 27.497 -68.572 21.988 1.00 36.53 186 ALA A C 1
ATOM 1394 O O . ALA A 1 186 ? 27.099 -68.291 20.858 1.00 36.53 186 ALA A O 1
ATOM 1395 N N . VAL A 1 187 ? 28.569 -68.002 22.543 1.00 45.81 187 VAL A N 1
ATOM 1396 C CA . VAL A 1 187 ? 29.595 -67.171 21.898 1.00 45.81 187 VAL A CA 1
ATOM 1397 C C . VAL A 1 187 ? 30.404 -68.012 20.901 1.00 45.81 187 VAL A C 1
ATOM 1399 O O . VAL A 1 187 ? 30.887 -69.090 21.251 1.00 45.81 187 VAL A O 1
ATOM 1402 N N . ARG A 1 188 ? 30.604 -67.513 19.672 1.00 36.12 188 ARG A N 1
ATOM 1403 C CA . ARG A 1 188 ? 31.481 -68.128 18.662 1.00 36.12 188 ARG A CA 1
ATOM 1404 C C . ARG A 1 188 ? 32.587 -67.148 18.264 1.00 36.12 188 ARG A C 1
ATOM 1406 O O . ARG A 1 188 ? 32.307 -66.051 17.792 1.00 36.12 188 ARG A O 1
ATOM 1413 N N . ALA A 1 189 ? 33.829 -67.567 18.485 1.00 39.94 189 ALA A N 1
ATOM 1414 C CA . ALA A 1 189 ? 35.066 -66.856 18.173 1.00 39.94 189 ALA A CA 1
ATOM 1415 C C . ALA A 1 189 ? 35.829 -67.520 17.005 1.00 39.94 189 ALA A C 1
ATOM 1417 O O . ALA A 1 189 ? 35.539 -68.671 16.668 1.00 39.94 189 ALA A O 1
ATOM 1418 N N . SER A 1 190 ? 36.849 -66.790 16.513 1.00 33.25 190 SER A N 1
ATOM 1419 C CA . SER A 1 190 ? 38.031 -67.195 15.703 1.00 33.25 190 SER A CA 1
ATOM 1420 C C . SER A 1 190 ? 37.992 -66.897 14.187 1.00 33.25 190 SER A C 1
ATOM 1422 O O . SER A 1 190 ? 36.898 -66.897 13.624 1.00 33.25 190 SER A O 1
ATOM 1424 N N . PRO A 1 191 ? 39.150 -66.783 13.470 1.00 52.56 191 PRO A N 1
ATOM 1425 C CA . PRO A 1 191 ? 40.563 -66.584 13.893 1.00 52.56 191 PRO A CA 1
ATOM 1426 C C . PRO A 1 191 ? 41.370 -65.538 13.050 1.00 52.56 191 PRO A C 1
ATOM 1428 O O . PRO A 1 191 ? 40.857 -65.001 12.068 1.00 52.56 191 PRO A O 1
ATOM 1431 N N . PRO A 1 192 ? 42.661 -65.275 13.375 1.00 56.41 192 PRO A N 1
ATOM 1432 C CA . PRO A 1 192 ? 43.614 -64.557 12.520 1.00 56.41 192 PRO A CA 1
ATOM 1433 C C . PRO A 1 192 ? 44.457 -65.523 11.658 1.00 56.41 192 PRO A C 1
ATOM 1435 O O . PRO A 1 192 ? 44.640 -66.690 12.006 1.00 56.41 192 PRO A O 1
ATOM 1438 N N . SER A 1 193 ? 45.019 -65.054 10.542 1.00 39.72 193 SER A N 1
ATOM 1439 C CA . SER A 1 193 ? 46.038 -65.797 9.782 1.00 39.72 193 SER A CA 1
ATOM 1440 C C . SER A 1 193 ? 47.064 -64.860 9.158 1.00 39.72 193 SER A C 1
ATOM 1442 O O . SER A 1 193 ? 46.751 -63.744 8.746 1.00 39.72 193 SER A O 1
ATOM 1444 N N . ALA A 1 194 ? 48.302 -65.339 9.168 1.00 41.84 194 ALA A N 1
ATOM 1445 C CA . ALA A 1 194 ? 49.533 -64.619 8.917 1.00 41.84 194 ALA A CA 1
ATOM 1446 C C . ALA A 1 194 ? 50.205 -65.051 7.595 1.00 41.84 194 ALA A C 1
ATOM 1448 O O . ALA A 1 194 ? 49.864 -66.079 7.020 1.00 41.84 194 ALA A O 1
ATOM 1449 N N . GLU A 1 195 ? 51.233 -64.275 7.239 1.00 34.53 195 GLU A N 1
ATOM 1450 C CA . GLU A 1 195 ? 52.423 -64.606 6.431 1.00 34.53 195 GLU A CA 1
ATOM 1451 C C . GLU A 1 195 ? 52.472 -64.351 4.904 1.00 34.53 195 GLU A C 1
ATOM 1453 O O . GLU A 1 195 ? 51.504 -64.430 4.159 1.00 34.53 195 GLU A O 1
ATOM 1458 N N . LYS A 1 196 ? 53.688 -63.921 4.519 1.00 39.47 196 LYS A N 1
ATOM 1459 C CA . LYS A 1 196 ? 54.221 -63.286 3.286 1.00 39.47 196 LYS A CA 1
ATOM 1460 C C . LYS A 1 196 ? 54.737 -64.385 2.304 1.00 39.47 196 LYS A C 1
ATOM 1462 O O . LYS A 1 196 ? 54.386 -65.534 2.542 1.00 39.47 196 LYS A O 1
ATOM 1467 N N . PRO A 1 197 ? 55.676 -64.176 1.332 1.00 54.69 197 PRO A N 1
ATOM 1468 C CA . PRO A 1 197 ? 56.233 -62.985 0.638 1.00 54.69 197 PRO A CA 1
ATOM 1469 C C . PRO A 1 197 ? 56.376 -63.147 -0.913 1.00 54.69 197 PRO A C 1
ATOM 1471 O O . PRO A 1 197 ? 56.216 -64.241 -1.430 1.00 54.69 197 PRO A O 1
ATOM 1474 N N . SER A 1 198 ? 56.766 -62.085 -1.652 1.00 34.09 198 SER A N 1
ATOM 1475 C CA . SER A 1 198 ? 57.963 -62.053 -2.548 1.00 34.09 198 SER A CA 1
ATOM 1476 C C . SER A 1 198 ? 57.971 -60.905 -3.592 1.00 34.09 198 SER A C 1
ATOM 1478 O O . SER A 1 198 ? 57.113 -60.831 -4.463 1.00 34.09 198 SER A O 1
ATOM 1480 N N . THR A 1 199 ? 59.018 -60.068 -3.500 1.00 35.62 199 THR A N 1
ATOM 1481 C CA . THR A 1 199 ? 59.890 -59.489 -4.561 1.00 35.62 199 THR A CA 1
ATOM 1482 C C . THR A 1 199 ? 59.330 -58.797 -5.825 1.00 35.62 199 THR A C 1
ATOM 1484 O O . THR A 1 199 ? 58.867 -59.463 -6.740 1.00 35.62 199 THR A O 1
ATOM 1487 N N . SER A 1 200 ? 59.621 -57.494 -6.001 1.00 34.38 200 SER A N 1
ATOM 1488 C CA . SER A 1 200 ? 60.729 -56.966 -6.849 1.00 34.38 200 SER A CA 1
ATOM 1489 C C . SER A 1 200 ? 60.446 -55.571 -7.456 1.00 34.38 200 SER A C 1
ATOM 1491 O O . SER A 1 200 ? 59.508 -55.389 -8.219 1.00 34.38 200 SER A O 1
ATOM 1493 N N . ALA A 1 201 ? 61.322 -54.622 -7.097 1.00 39.12 201 ALA A N 1
ATOM 1494 C CA . ALA A 1 201 ? 61.830 -53.432 -7.804 1.00 39.12 201 ALA A CA 1
ATOM 1495 C C . ALA A 1 201 ? 60.945 -52.615 -8.783 1.00 39.12 201 ALA A C 1
ATOM 1497 O O . ALA A 1 201 ? 60.566 -53.100 -9.842 1.00 39.12 201 ALA A O 1
ATOM 1498 N N . ARG A 1 202 ? 60.876 -51.281 -8.578 1.00 34.12 202 ARG A N 1
ATOM 1499 C CA . ARG A 1 202 ? 61.737 -50.273 -9.264 1.00 34.12 202 ARG A CA 1
ATOM 1500 C C . ARG A 1 202 ? 61.191 -48.829 -9.123 1.00 34.12 202 ARG A C 1
ATOM 1502 O O . ARG A 1 202 ? 60.077 -48.532 -9.517 1.00 34.12 202 ARG A O 1
ATOM 1509 N N . ALA A 1 203 ? 62.069 -47.948 -8.635 1.00 35.62 203 ALA A N 1
ATOM 1510 C CA . ALA A 1 203 ? 62.211 -46.510 -8.924 1.00 35.62 203 ALA A CA 1
ATOM 1511 C C . ALA A 1 203 ? 61.090 -45.480 -8.599 1.00 35.62 203 ALA A C 1
ATOM 1513 O O . ALA A 1 203 ? 60.178 -45.238 -9.372 1.00 35.62 203 ALA A O 1
ATOM 1514 N N . ALA A 1 204 ? 61.375 -44.711 -7.539 1.00 43.28 204 ALA A N 1
ATOM 1515 C CA . ALA A 1 204 ? 61.621 -43.259 -7.559 1.00 43.28 204 ALA A CA 1
ATOM 1516 C C . ALA A 1 204 ? 60.473 -42.238 -7.793 1.00 43.28 204 ALA A C 1
ATOM 1518 O O . ALA A 1 204 ? 59.912 -42.124 -8.873 1.00 43.28 204 ALA A O 1
ATOM 1519 N N . ARG A 1 205 ? 60.398 -41.320 -6.807 1.00 43.53 205 ARG A N 1
ATOM 1520 C CA . ARG A 1 205 ? 60.003 -39.890 -6.840 1.00 43.53 205 ARG A CA 1
ATOM 1521 C C . ARG A 1 205 ? 58.550 -39.505 -6.489 1.00 43.53 205 ARG A C 1
ATOM 1523 O O . ARG A 1 205 ? 57.638 -39.672 -7.280 1.00 43.53 205 ARG A O 1
ATOM 1530 N N . ARG A 1 206 ? 58.488 -38.730 -5.390 1.00 41.31 206 ARG A N 1
ATOM 1531 C CA . ARG A 1 206 ? 57.663 -37.534 -5.096 1.00 41.31 206 ARG A CA 1
ATOM 1532 C C . ARG A 1 206 ? 56.441 -37.660 -4.165 1.00 41.31 206 ARG A C 1
ATOM 1534 O O . ARG A 1 206 ? 55.555 -38.479 -4.342 1.00 41.31 206 ARG A O 1
ATOM 1541 N N . SER A 1 207 ? 56.435 -36.674 -3.261 1.00 43.84 207 SER A N 1
ATOM 1542 C CA . SER A 1 207 ? 55.356 -36.045 -2.488 1.00 43.84 207 SER A CA 1
ATOM 1543 C C . SER A 1 207 ? 54.719 -36.810 -1.327 1.00 43.84 207 SER A C 1
ATOM 1545 O O . SER A 1 207 ? 54.101 -37.854 -1.494 1.00 43.84 207 SER A O 1
ATOM 1547 N N . SER A 1 208 ? 54.843 -36.179 -0.157 1.00 53.25 208 SER A N 1
ATOM 1548 C CA . SER A 1 208 ? 54.103 -36.376 1.088 1.00 53.25 208 SER A CA 1
ATOM 1549 C C . SER A 1 208 ? 52.633 -36.735 0.856 1.00 53.25 208 SER A C 1
ATOM 1551 O O . SER A 1 208 ? 51.821 -35.890 0.480 1.00 53.25 208 SER A O 1
ATOM 1553 N N . ARG A 1 209 ? 52.311 -38.002 1.109 1.00 47.94 209 ARG A N 1
ATOM 1554 C CA . ARG A 1 209 ? 50.962 -38.563 1.162 1.00 47.94 209 ARG A CA 1
ATOM 1555 C C . ARG A 1 209 ? 50.734 -38.993 2.618 1.00 47.94 209 ARG A C 1
ATOM 1557 O O . ARG A 1 209 ? 51.620 -39.665 3.148 1.00 47.94 209 ARG A O 1
ATOM 1564 N N . PRO A 1 210 ? 49.628 -38.601 3.276 1.00 53.91 210 PRO A N 1
ATOM 1565 C CA . PRO A 1 210 ? 49.343 -39.057 4.634 1.00 53.91 210 PRO A CA 1
ATOM 1566 C C . PRO A 1 210 ? 49.179 -40.588 4.641 1.00 53.91 210 PRO A C 1
ATOM 1568 O O . PRO A 1 210 ? 48.831 -41.164 3.597 1.00 53.91 210 PRO A O 1
ATOM 1571 N N . PRO A 1 211 ? 49.481 -41.265 5.764 1.00 63.91 211 PRO A N 1
ATOM 1572 C CA . PRO A 1 211 ? 49.418 -42.719 5.853 1.00 63.91 211 PRO A CA 1
ATOM 1573 C C . PRO A 1 211 ? 48.023 -43.208 5.446 1.00 63.91 211 PRO A C 1
ATOM 1575 O O . PRO A 1 211 ? 47.002 -42.618 5.795 1.00 63.91 211 PRO A O 1
ATOM 1578 N N . ALA A 1 212 ? 47.973 -44.279 4.652 1.00 64.75 212 ALA A N 1
ATOM 1579 C CA . ALA A 1 212 ? 46.737 -44.795 4.058 1.00 64.75 212 ALA A CA 1
ATOM 1580 C C . ALA A 1 212 ? 45.658 -45.166 5.098 1.00 64.75 212 ALA A C 1
ATOM 1582 O O . ALA A 1 212 ? 44.478 -45.223 4.745 1.00 64.75 212 ALA A O 1
ATOM 1583 N N . GLU A 1 213 ? 46.057 -45.366 6.356 1.00 63.62 213 GLU A N 1
ATOM 1584 C CA . GLU A 1 213 ? 45.179 -45.617 7.501 1.00 63.62 213 GLU A CA 1
ATOM 1585 C C . GLU A 1 213 ? 44.383 -44.371 7.922 1.00 63.62 213 GLU A C 1
ATOM 1587 O O . GLU A 1 213 ? 43.162 -44.461 8.014 1.00 63.62 213 GLU A O 1
ATOM 1592 N N . GLU A 1 214 ? 44.995 -43.183 8.020 1.00 66.94 214 GLU A N 1
ATOM 1593 C CA . GLU A 1 214 ? 44.266 -41.936 8.333 1.00 66.94 214 GLU A CA 1
ATOM 1594 C C . GLU A 1 214 ? 43.212 -41.617 7.265 1.00 66.94 214 GLU A C 1
ATOM 1596 O O . GLU A 1 214 ? 42.078 -41.241 7.559 1.00 66.94 214 GLU A O 1
ATOM 1601 N N . ALA A 1 215 ? 43.545 -41.830 5.989 1.00 70.00 215 ALA A N 1
ATOM 1602 C CA . ALA A 1 215 ? 42.588 -41.631 4.904 1.00 70.00 215 ALA A CA 1
ATOM 1603 C C . ALA A 1 215 ? 41.439 -42.658 4.935 1.00 70.00 215 ALA A C 1
ATOM 1605 O O . ALA A 1 215 ? 40.346 -42.382 4.434 1.00 70.00 215 ALA A O 1
ATOM 1606 N N . ALA A 1 216 ? 41.667 -43.860 5.473 1.00 76.50 216 ALA A N 1
ATOM 1607 C CA . ALA A 1 216 ? 40.622 -44.862 5.660 1.00 76.50 216 ALA A CA 1
ATOM 1608 C C . ALA A 1 216 ? 39.705 -44.502 6.839 1.00 76.50 216 ALA A C 1
ATOM 1610 O O . ALA A 1 216 ? 38.485 -44.573 6.689 1.00 76.50 216 ALA A O 1
ATOM 1611 N N . GLU A 1 217 ? 40.264 -44.025 7.951 1.00 82.25 217 GLU A N 1
ATOM 1612 C CA . GLU A 1 217 ? 39.503 -43.583 9.123 1.00 82.25 217 GLU A CA 1
ATOM 1613 C C . GLU A 1 217 ? 38.649 -42.347 8.833 1.00 82.25 217 GLU A C 1
ATOM 1615 O O . GLU A 1 217 ? 37.462 -42.332 9.158 1.00 82.25 217 GLU A O 1
ATOM 1620 N N . VAL A 1 218 ? 39.189 -41.355 8.117 1.00 80.69 218 VAL A N 1
ATOM 1621 C CA . VAL A 1 218 ? 38.426 -40.163 7.706 1.00 80.69 218 VAL A CA 1
ATOM 1622 C C . VAL A 1 218 ? 37.256 -40.542 6.792 1.00 80.69 218 VAL A C 1
ATOM 1624 O O . VAL A 1 218 ? 36.153 -40.011 6.936 1.00 80.69 218 VAL A O 1
ATOM 1627 N N . ARG A 1 219 ? 37.448 -41.509 5.883 1.00 83.75 219 ARG A N 1
ATOM 1628 C CA . ARG A 1 219 ? 36.358 -42.023 5.035 1.00 83.75 219 ARG A CA 1
ATOM 1629 C C . ARG A 1 219 ? 35.321 -42.799 5.842 1.00 83.75 219 ARG A C 1
ATOM 1631 O O . ARG A 1 219 ? 34.130 -42.589 5.633 1.00 83.75 219 ARG A O 1
ATOM 1638 N N . ALA A 1 220 ? 35.745 -43.642 6.781 1.00 85.31 220 ALA A N 1
ATOM 1639 C CA . ALA A 1 220 ? 34.834 -44.378 7.655 1.00 85.31 220 ALA A CA 1
ATOM 1640 C C . ALA A 1 220 ? 34.009 -43.432 8.545 1.00 85.31 220 ALA A C 1
ATOM 1642 O O . ALA A 1 220 ? 32.798 -43.611 8.683 1.00 85.31 220 ALA A O 1
ATOM 1643 N N . HIS A 1 221 ? 34.635 -42.383 9.082 1.00 86.31 221 HIS A N 1
ATOM 1644 C CA . HIS A 1 221 ? 33.968 -41.338 9.853 1.00 86.31 221 HIS A CA 1
ATOM 1645 C C . HIS A 1 221 ? 32.960 -40.556 8.998 1.00 86.31 221 HIS A C 1
ATOM 1647 O O . HIS A 1 221 ? 31.824 -40.336 9.416 1.00 86.31 221 HIS A O 1
ATOM 1653 N N . HIS A 1 222 ? 33.325 -40.196 7.764 1.00 85.19 222 HIS A N 1
ATOM 1654 C CA . HIS A 1 222 ? 32.417 -39.513 6.841 1.00 85.19 222 HIS A CA 1
ATOM 1655 C C . HIS A 1 222 ? 31.197 -40.373 6.470 1.00 85.19 222 HIS A C 1
ATOM 1657 O O . HIS A 1 222 ? 30.072 -39.878 6.464 1.00 85.19 222 HIS A O 1
ATOM 1663 N N . VAL A 1 223 ? 31.392 -41.675 6.234 1.00 88.44 223 VAL A N 1
ATOM 1664 C CA . VAL A 1 223 ? 30.293 -42.614 5.952 1.00 88.44 223 VAL A CA 1
ATOM 1665 C C . VAL A 1 223 ? 29.369 -42.781 7.162 1.00 88.44 223 VAL A C 1
ATOM 1667 O O . VAL A 1 223 ? 28.151 -42.798 6.987 1.00 88.44 223 VAL A O 1
ATOM 1670 N N . ARG A 1 224 ? 29.911 -42.842 8.387 1.00 89.94 224 ARG A N 1
ATOM 1671 C CA . ARG A 1 224 ? 29.095 -42.865 9.616 1.00 89.94 224 ARG A CA 1
ATOM 1672 C C . ARG A 1 224 ? 28.265 -41.593 9.763 1.00 89.94 224 ARG A C 1
ATOM 1674 O O . ARG A 1 224 ? 27.056 -41.695 9.948 1.00 89.94 224 ARG A O 1
ATOM 1681 N N . LYS A 1 225 ? 28.877 -40.423 9.557 1.00 90.44 225 LYS A N 1
ATOM 1682 C CA . LYS A 1 225 ? 28.190 -39.125 9.615 1.00 90.44 225 LYS A CA 1
ATOM 1683 C C . LYS A 1 225 ? 27.050 -39.025 8.592 1.00 90.44 225 LYS A C 1
ATOM 1685 O O . LYS A 1 225 ? 25.958 -38.581 8.929 1.00 90.44 225 LYS A O 1
ATOM 1690 N N . LEU A 1 226 ? 27.264 -39.502 7.363 1.00 88.12 226 LEU A N 1
ATOM 1691 C CA . LEU A 1 226 ? 26.207 -39.569 6.345 1.00 88.12 226 LEU A CA 1
ATOM 1692 C C . LEU A 1 226 ? 25.094 -40.565 6.713 1.00 88.12 226 LEU A C 1
ATOM 1694 O O . LEU A 1 226 ? 23.927 -40.327 6.404 1.00 88.12 226 LEU A O 1
ATOM 1698 N N . GLY A 1 227 ? 25.432 -41.676 7.372 1.00 92.44 227 GLY A N 1
ATOM 1699 C CA . GLY A 1 227 ? 24.455 -42.637 7.888 1.00 92.44 227 GLY A CA 1
ATOM 1700 C C . GLY A 1 227 ? 23.575 -42.047 8.994 1.00 92.44 227 GLY A C 1
ATOM 1701 O O . GLY A 1 227 ? 22.359 -42.232 8.974 1.00 92.44 227 GLY A O 1
ATOM 1702 N N . GLU A 1 228 ? 24.171 -41.298 9.920 1.00 89.38 228 GLU A N 1
ATOM 1703 C CA . GLU A 1 228 ? 23.460 -40.577 10.982 1.00 89.38 228 GLU A CA 1
ATOM 1704 C C . GLU A 1 228 ? 22.559 -39.477 10.415 1.00 89.38 228 GLU A C 1
ATOM 1706 O O . GLU A 1 228 ? 21.397 -39.375 10.802 1.00 89.38 228 GLU A O 1
ATOM 1711 N N . GLU A 1 229 ? 23.039 -38.719 9.426 1.00 87.19 229 GLU A N 1
ATOM 1712 C CA . GLU A 1 229 ? 22.240 -37.683 8.767 1.00 87.19 229 GLU A CA 1
ATOM 1713 C C . GLU A 1 229 ? 21.028 -38.275 8.025 1.00 87.19 229 GLU A C 1
ATOM 1715 O O . GLU A 1 229 ? 19.928 -37.725 8.084 1.00 87.19 229 GLU A O 1
ATOM 1720 N N . ARG A 1 230 ? 21.190 -39.437 7.375 1.00 91.44 230 ARG A N 1
ATOM 1721 C CA . ARG A 1 230 ? 20.070 -40.158 6.744 1.00 91.44 230 ARG A CA 1
ATOM 1722 C C . ARG A 1 230 ? 19.051 -40.649 7.768 1.00 91.44 230 ARG A C 1
ATOM 1724 O O . ARG A 1 230 ? 17.857 -40.495 7.534 1.00 91.44 230 ARG A O 1
ATOM 1731 N N . ARG A 1 231 ? 19.503 -41.195 8.903 1.00 88.94 231 ARG A N 1
ATOM 1732 C CA . ARG A 1 231 ? 18.611 -41.624 9.995 1.00 88.94 231 ARG A CA 1
ATOM 1733 C C . ARG A 1 231 ? 17.849 -40.446 10.593 1.00 88.94 231 ARG A C 1
ATOM 1735 O O . ARG A 1 231 ? 16.647 -40.561 10.793 1.00 88.94 231 ARG A O 1
ATOM 1742 N N . ARG A 1 232 ? 18.512 -39.303 10.792 1.00 88.38 232 ARG A N 1
ATOM 1743 C CA . ARG A 1 232 ? 17.874 -38.070 11.275 1.00 88.38 232 ARG A CA 1
ATOM 1744 C C . ARG A 1 232 ? 16.796 -37.574 10.308 1.00 88.38 232 ARG A C 1
ATOM 1746 O O . ARG A 1 232 ? 15.679 -37.321 10.738 1.00 88.38 232 ARG A O 1
ATOM 1753 N N . LYS A 1 233 ? 17.087 -37.530 9.001 1.00 87.12 233 LYS A N 1
ATOM 1754 C CA . LYS A 1 233 ? 16.095 -37.168 7.966 1.00 87.12 233 LYS A CA 1
ATOM 1755 C C . LYS A 1 233 ? 14.918 -38.145 7.908 1.00 87.12 233 LYS A C 1
ATOM 1757 O O . LYS A 1 233 ? 13.795 -37.742 7.625 1.00 87.12 233 LYS A O 1
ATOM 1762 N N . GLN A 1 234 ? 15.161 -39.427 8.172 1.00 88.50 234 GLN A N 1
ATOM 1763 C CA . GLN A 1 234 ? 14.104 -40.435 8.212 1.00 88.50 234 GLN A CA 1
ATOM 1764 C C . GLN A 1 234 ? 13.212 -40.283 9.455 1.00 88.50 234 GLN A C 1
ATOM 1766 O O . GLN A 1 234 ? 11.995 -40.320 9.316 1.00 88.50 234 GLN A O 1
ATOM 1771 N N . GLN A 1 235 ? 13.794 -40.007 10.625 1.00 88.38 235 GLN A N 1
ATOM 1772 C CA . GLN A 1 235 ? 13.047 -39.694 11.851 1.00 88.38 235 GLN A CA 1
ATOM 1773 C C . GLN A 1 235 ? 12.222 -38.406 11.718 1.00 88.38 235 GLN A C 1
ATOM 1775 O O . GLN A 1 235 ? 11.072 -38.362 12.142 1.00 88.38 235 GLN A O 1
ATOM 1780 N N . GLU A 1 236 ? 12.774 -37.373 11.079 1.00 84.94 236 GLU A N 1
ATOM 1781 C CA . GLU A 1 236 ? 12.063 -36.121 10.792 1.00 84.94 236 GLU A CA 1
ATOM 1782 C C . GLU A 1 236 ? 10.874 -36.352 9.846 1.00 84.94 236 GLU A C 1
ATOM 1784 O O . GLU A 1 236 ? 9.769 -35.868 10.091 1.00 84.94 236 GLU A O 1
ATOM 1789 N N . LYS A 1 237 ? 11.055 -37.184 8.811 1.00 91.06 237 LYS A N 1
ATOM 1790 C CA . LYS A 1 237 ? 9.964 -37.599 7.918 1.00 91.06 237 LYS A CA 1
ATOM 1791 C C . LYS A 1 237 ? 8.872 -38.380 8.660 1.00 91.06 237 LYS A C 1
ATOM 1793 O O . LYS A 1 237 ? 7.693 -38.180 8.380 1.00 91.06 237 LYS A O 1
ATOM 1798 N N . GLU A 1 238 ? 9.241 -39.268 9.582 1.00 87.75 238 GLU A N 1
ATOM 1799 C CA . GLU A 1 238 ? 8.287 -40.033 10.396 1.00 87.75 238 GLU A CA 1
ATOM 1800 C C . GLU A 1 238 ? 7.497 -39.134 11.360 1.00 87.75 238 GLU A C 1
ATOM 1802 O O . GLU A 1 238 ? 6.283 -39.302 11.483 1.00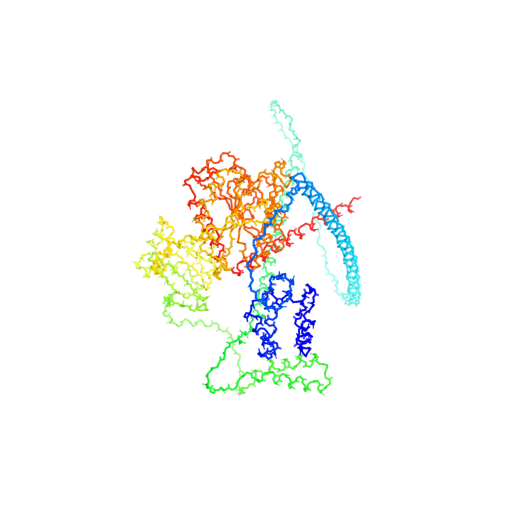 87.75 238 GLU A O 1
ATOM 1807 N N . LEU A 1 239 ? 8.145 -38.132 11.966 1.00 89.31 239 LEU A N 1
ATOM 1808 C CA . LEU A 1 239 ? 7.485 -37.113 12.790 1.00 89.31 239 LEU A CA 1
ATOM 1809 C C . LEU A 1 239 ? 6.469 -36.291 11.986 1.00 89.31 239 LEU A C 1
ATOM 1811 O O . LEU A 1 239 ? 5.321 -36.171 12.409 1.00 89.31 239 LEU A O 1
ATOM 1815 N N . LEU A 1 240 ? 6.842 -35.815 10.794 1.00 82.56 240 LEU A N 1
ATOM 1816 C CA . LEU A 1 240 ? 5.932 -35.068 9.915 1.00 82.56 240 LEU A CA 1
ATOM 1817 C C . LEU A 1 240 ? 4.729 -35.913 9.462 1.00 82.56 240 LEU A C 1
ATOM 1819 O O . LEU A 1 240 ? 3.606 -35.416 9.364 1.00 82.56 240 LEU A O 1
ATOM 1823 N N . LEU A 1 241 ? 4.934 -37.209 9.204 1.00 87.25 241 LEU A N 1
ATOM 1824 C CA . LEU A 1 241 ? 3.841 -38.132 8.882 1.00 87.25 241 LEU A CA 1
ATOM 1825 C C . LEU A 1 241 ? 2.913 -38.365 10.084 1.00 87.25 241 LEU A C 1
ATOM 1827 O O . LEU A 1 241 ? 1.694 -38.442 9.901 1.00 87.25 241 LEU A O 1
ATOM 1831 N N . ALA A 1 242 ? 3.461 -38.458 11.299 1.00 82.12 242 ALA A N 1
ATOM 1832 C CA . ALA A 1 242 ? 2.675 -38.579 12.525 1.00 82.12 242 ALA A CA 1
ATOM 1833 C C . ALA A 1 242 ? 1.845 -37.312 12.795 1.00 82.12 242 ALA A C 1
ATOM 1835 O O . ALA A 1 242 ? 0.662 -37.414 13.124 1.00 82.12 242 ALA A O 1
ATOM 1836 N N . GLU A 1 243 ? 2.422 -36.132 12.573 1.00 80.50 243 GLU A N 1
ATOM 1837 C CA . GLU A 1 243 ? 1.748 -34.842 12.735 1.00 80.50 243 GLU A CA 1
ATOM 1838 C C . GLU A 1 243 ? 0.618 -34.651 11.714 1.00 80.50 243 GLU A C 1
ATOM 1840 O O . GLU A 1 243 ? -0.513 -34.343 12.092 1.00 80.50 243 GLU A O 1
ATOM 1845 N N . MET A 1 244 ? 0.855 -34.964 10.433 1.00 78.50 244 MET A N 1
ATOM 1846 C CA . MET A 1 244 ? -0.211 -34.960 9.421 1.00 78.50 244 MET A CA 1
ATOM 1847 C C . MET A 1 244 ? -1.348 -35.932 9.761 1.00 78.50 244 MET A C 1
ATOM 1849 O O . MET A 1 244 ? -2.514 -35.655 9.465 1.00 78.50 244 MET A O 1
ATOM 1853 N N . LYS A 1 245 ? -1.038 -37.085 10.369 1.00 84.44 245 LYS A N 1
ATOM 1854 C CA . LYS A 1 245 ? -2.056 -38.048 10.807 1.00 84.44 245 LYS A CA 1
ATOM 1855 C C . LYS A 1 245 ? -2.875 -37.497 11.980 1.00 84.44 245 LYS A C 1
ATOM 1857 O O . LYS A 1 245 ? -4.099 -37.633 11.957 1.00 84.44 245 LYS A O 1
ATOM 1862 N N . ALA A 1 246 ? -2.231 -36.841 12.946 1.00 77.50 246 ALA A N 1
ATOM 1863 C CA . ALA A 1 246 ? -2.900 -36.189 14.072 1.00 77.50 246 ALA A CA 1
ATOM 1864 C C . ALA A 1 246 ? -3.804 -35.032 13.611 1.00 77.50 246 ALA A C 1
ATOM 1866 O O . ALA A 1 246 ? -4.954 -34.940 14.040 1.00 77.50 246 ALA A O 1
ATOM 1867 N N . ASP A 1 247 ? -3.346 -34.209 12.667 1.00 74.00 247 ASP A N 1
ATOM 1868 C CA . ASP A 1 247 ? -4.142 -33.115 12.104 1.00 74.00 247 ASP A CA 1
ATOM 1869 C C . ASP A 1 247 ? -5.355 -33.634 11.306 1.00 74.00 247 ASP A C 1
ATOM 1871 O O . ASP A 1 247 ? -6.475 -33.142 11.459 1.00 74.00 247 ASP A O 1
ATOM 1875 N N . ARG A 1 248 ? -5.198 -34.719 10.531 1.00 73.75 248 ARG A N 1
ATOM 1876 C CA . ARG A 1 248 ? -6.341 -35.393 9.882 1.00 73.75 248 ARG A CA 1
ATOM 1877 C C . ARG A 1 248 ? -7.373 -35.887 10.899 1.00 73.75 248 ARG A C 1
ATOM 1879 O O . ARG A 1 248 ? -8.569 -35.699 10.674 1.00 73.75 248 ARG A O 1
ATOM 1886 N N . GLN A 1 249 ? -6.932 -36.479 12.009 1.00 74.12 249 GLN A N 1
ATOM 1887 C CA . GLN A 1 249 ? -7.819 -36.926 13.088 1.00 74.12 249 GLN A CA 1
ATOM 1888 C C . GLN A 1 249 ? -8.516 -35.743 13.778 1.00 74.12 249 GLN A C 1
ATOM 1890 O O . GLN A 1 249 ? -9.720 -35.801 14.023 1.00 74.12 249 GLN A O 1
ATOM 1895 N N . HIS A 1 250 ? -7.806 -34.635 14.006 1.00 64.44 250 HIS A N 1
ATOM 1896 C CA . HIS A 1 250 ? -8.375 -33.424 14.597 1.00 64.44 250 HIS A CA 1
ATOM 1897 C C . HIS A 1 250 ? -9.438 -32.774 13.693 1.00 64.44 250 HIS A C 1
ATOM 1899 O O . HIS A 1 250 ? -10.516 -32.391 14.156 1.00 64.44 250 HIS A O 1
ATOM 1905 N N . ARG A 1 251 ? -9.191 -32.716 12.378 1.00 66.44 251 ARG A N 1
ATOM 1906 C CA . ARG A 1 251 ? -10.172 -32.234 11.391 1.00 66.44 251 ARG A CA 1
ATOM 1907 C C . ARG A 1 251 ? -11.392 -33.152 11.288 1.00 66.44 251 ARG A C 1
ATOM 1909 O O . ARG A 1 251 ? -12.503 -32.648 11.128 1.00 66.44 251 ARG A O 1
ATOM 1916 N N . ALA A 1 252 ? -11.208 -34.469 11.382 1.00 59.09 252 ALA A N 1
ATOM 1917 C CA . ALA A 1 252 ? -12.312 -35.429 11.396 1.00 59.09 252 ALA A CA 1
ATOM 1918 C C . ALA A 1 252 ? -13.192 -35.260 12.648 1.00 59.09 252 ALA A C 1
ATOM 1920 O O . ALA A 1 252 ? -14.410 -35.160 12.521 1.00 59.09 252 ALA A O 1
ATOM 1921 N N . ALA A 1 253 ? -12.580 -35.106 13.827 1.00 54.84 253 ALA A N 1
ATOM 1922 C CA . ALA A 1 253 ? -13.295 -34.848 15.079 1.00 54.84 253 ALA A CA 1
ATOM 1923 C C . ALA A 1 253 ? -14.084 -33.525 15.041 1.00 54.84 253 ALA A C 1
ATOM 1925 O O . ALA A 1 253 ? -15.240 -33.477 15.449 1.00 54.84 253 ALA A O 1
ATOM 1926 N N . ARG A 1 254 ? -13.513 -32.456 14.466 1.00 55.03 254 ARG A N 1
ATOM 1927 C CA . ARG A 1 254 ? -14.219 -31.171 14.306 1.00 55.03 254 ARG A CA 1
ATOM 1928 C C . ARG A 1 254 ? -15.414 -31.237 13.357 1.00 55.03 254 ARG A C 1
ATOM 1930 O O . ARG A 1 254 ? -16.400 -30.545 13.584 1.00 55.03 254 ARG A O 1
ATOM 1937 N N . ARG A 1 255 ? -15.356 -32.061 12.308 1.00 55.88 255 ARG A N 1
ATOM 1938 C CA . ARG A 1 255 ? -16.483 -32.229 11.372 1.00 55.88 255 ARG A CA 1
ATOM 1939 C C . ARG A 1 255 ? -17.684 -32.918 12.017 1.00 55.88 255 ARG A C 1
ATOM 1941 O O . ARG A 1 255 ? -18.806 -32.601 11.642 1.00 55.88 255 ARG A O 1
ATOM 1948 N N . LEU A 1 256 ? -17.453 -33.781 13.005 1.00 47.16 256 LEU A N 1
ATOM 1949 C CA . LEU A 1 256 ? -18.520 -34.414 13.782 1.00 47.16 256 LEU A CA 1
ATOM 1950 C C . LEU A 1 256 ? -19.179 -33.439 14.775 1.00 47.16 256 LEU A C 1
ATOM 1952 O O . LEU A 1 256 ? -20.363 -33.576 15.053 1.00 47.16 256 LEU A O 1
ATOM 1956 N N . CYS A 1 257 ? -18.464 -32.407 15.241 1.00 42.56 257 CYS A N 1
ATOM 1957 C CA . CYS A 1 257 ? -19.005 -31.417 16.184 1.00 42.56 257 CYS A CA 1
ATOM 1958 C C . CYS A 1 257 ? -19.720 -30.214 15.535 1.00 42.56 257 CYS A C 1
ATOM 1960 O O . CYS A 1 257 ? -20.413 -29.482 16.234 1.00 42.56 257 CYS A O 1
ATOM 1962 N N . CYS A 1 258 ? -19.556 -29.968 14.228 1.00 41.81 258 CYS A N 1
ATOM 1963 C CA . CYS A 1 258 ? -20.103 -28.772 13.559 1.00 41.81 258 CYS A CA 1
ATOM 1964 C C . CYS A 1 258 ? -21.357 -29.026 12.699 1.00 41.81 258 CYS A C 1
ATOM 1966 O O . CYS A 1 258 ? -21.792 -28.123 11.986 1.00 41.81 258 CYS A O 1
ATOM 1968 N N . ALA A 1 259 ? -21.958 -30.216 12.758 1.00 37.44 259 ALA A N 1
ATOM 1969 C CA . ALA A 1 259 ? -23.216 -30.525 12.075 1.00 37.44 259 ALA A CA 1
ATOM 1970 C C . ALA A 1 259 ? -24.438 -30.277 12.986 1.00 37.44 259 ALA A C 1
ATOM 1972 O O . ALA A 1 259 ? -25.180 -31.200 13.301 1.00 37.44 259 ALA A O 1
ATOM 1973 N N . ALA A 1 260 ? -24.651 -29.026 13.408 1.00 34.75 260 ALA A N 1
ATOM 1974 C CA . ALA A 1 260 ? -25.903 -28.574 14.027 1.00 34.75 260 ALA A CA 1
ATOM 1975 C C . ALA A 1 260 ? -26.460 -27.376 13.227 1.00 34.75 260 ALA A C 1
ATOM 1977 O O . ALA A 1 260 ? -25.688 -26.474 12.886 1.00 34.75 260 ALA A O 1
ATOM 1978 N N . PRO A 1 261 ? -27.758 -27.350 12.868 1.00 37.09 261 PRO A N 1
ATOM 1979 C CA . PRO A 1 261 ? -28.287 -26.348 11.949 1.00 37.09 261 PRO A CA 1
ATOM 1980 C C . PRO A 1 261 ? -28.588 -25.025 12.668 1.00 37.09 261 PRO A C 1
ATOM 1982 O O . PRO A 1 261 ? -29.368 -24.982 13.614 1.00 37.09 261 PRO A O 1
ATOM 1985 N N . ALA A 1 262 ? -28.014 -23.927 12.170 1.00 31.05 262 ALA A N 1
ATOM 1986 C CA . ALA A 1 262 ? -28.361 -22.564 12.567 1.00 31.05 262 ALA A CA 1
ATOM 1987 C C . ALA A 1 262 ? -29.126 -21.868 11.427 1.00 31.05 262 ALA A C 1
ATOM 1989 O O . ALA A 1 262 ? -28.550 -21.539 10.391 1.00 31.05 262 ALA A O 1
ATOM 1990 N N . SER A 1 263 ? -30.429 -21.646 11.615 1.00 32.91 263 SER A N 1
ATOM 1991 C CA . SER A 1 263 ? -31.247 -20.744 10.796 1.00 32.91 263 SER A CA 1
ATOM 1992 C C . SER A 1 263 ? -32.406 -20.203 11.632 1.00 32.91 263 SER A C 1
ATOM 1994 O O . SER A 1 263 ? -33.303 -20.970 11.969 1.00 32.91 263 SER A O 1
ATOM 1996 N N . ALA A 1 264 ? -32.360 -18.908 11.979 1.00 37.50 264 ALA A N 1
ATOM 1997 C CA . ALA A 1 264 ? -33.490 -17.962 11.958 1.00 37.50 264 ALA A CA 1
ATOM 1998 C C . ALA A 1 264 ? -33.160 -16.673 12.739 1.00 37.50 264 ALA A C 1
ATOM 2000 O O . ALA A 1 264 ? -33.056 -16.716 13.959 1.00 37.50 264 ALA A O 1
ATOM 2001 N N . ALA A 1 265 ? -33.062 -15.529 12.044 1.00 31.30 265 ALA A N 1
ATOM 2002 C CA . ALA A 1 265 ? -33.545 -14.218 12.516 1.00 31.30 265 ALA A CA 1
ATOM 2003 C C . ALA A 1 265 ? -33.362 -13.130 11.432 1.00 31.30 265 ALA A C 1
ATOM 2005 O O . ALA A 1 265 ? -32.241 -12.682 11.206 1.00 31.30 265 ALA A O 1
ATOM 2006 N N . ALA A 1 266 ? -34.461 -12.724 10.772 1.00 31.62 266 ALA A N 1
ATOM 2007 C CA . ALA A 1 266 ? -34.849 -11.326 10.476 1.00 31.62 266 ALA A CA 1
ATOM 2008 C C . ALA A 1 266 ? -36.003 -11.241 9.440 1.00 31.62 266 ALA A C 1
ATOM 2010 O O . ALA A 1 266 ? -35.826 -11.640 8.291 1.00 31.62 266 ALA A O 1
ATOM 2011 N N . GLY A 1 267 ? -37.139 -10.625 9.823 1.00 27.27 267 GLY A N 1
ATOM 2012 C CA . GLY A 1 267 ? -38.077 -9.938 8.907 1.00 27.27 267 GLY A CA 1
ATOM 2013 C C . GLY A 1 267 ? -39.558 -10.377 8.916 1.00 27.27 267 GLY A C 1
ATOM 2014 O O . GLY A 1 267 ? -39.886 -11.454 8.443 1.00 27.27 267 GLY A O 1
ATOM 2015 N N . SER A 1 268 ? -40.449 -9.489 9.375 1.00 29.72 268 SER A N 1
ATOM 2016 C CA . SER A 1 268 ? -41.925 -9.584 9.542 1.00 29.72 268 SER A CA 1
ATOM 2017 C C . SER A 1 268 ? -42.634 -8.498 8.678 1.00 29.72 268 SER A C 1
ATOM 2019 O O . SER A 1 268 ? -41.911 -7.620 8.203 1.00 29.72 268 SER A O 1
ATOM 2021 N N . PRO A 1 269 ? -43.983 -8.361 8.553 1.00 49.00 269 PRO A N 1
ATOM 2022 C CA . PRO A 1 269 ? -45.091 -9.331 8.437 1.00 49.00 269 PRO A CA 1
ATOM 2023 C C . PRO A 1 269 ? -46.000 -9.102 7.192 1.00 49.00 269 PRO A C 1
ATOM 2025 O O . PRO A 1 269 ? -46.150 -7.982 6.707 1.00 49.00 269 PRO A O 1
ATOM 2028 N N . ALA A 1 270 ? -46.736 -10.137 6.766 1.00 30.06 270 ALA A N 1
ATOM 2029 C CA . ALA A 1 270 ? -48.076 -10.002 6.171 1.00 30.06 270 ALA A CA 1
ATOM 2030 C C . ALA A 1 270 ? -48.857 -11.329 6.306 1.00 30.06 270 ALA A C 1
ATOM 2032 O O . ALA A 1 270 ? -48.495 -12.328 5.697 1.00 30.06 270 ALA A O 1
ATOM 2033 N N . SER A 1 271 ? -49.890 -11.303 7.156 1.00 39.50 271 SER A N 1
ATOM 2034 C CA . SER A 1 271 ? -51.066 -12.194 7.269 1.00 39.50 271 SER A CA 1
ATOM 2035 C C . SER A 1 271 ? -51.049 -13.585 6.596 1.00 39.50 271 SER A C 1
ATOM 2037 O O . SER A 1 271 ? -51.187 -13.685 5.378 1.00 39.50 271 SER A O 1
ATOM 2039 N N . GLY A 1 272 ? -51.073 -14.646 7.414 1.00 32.62 272 GLY A N 1
ATOM 2040 C CA . GLY A 1 272 ? -51.465 -16.010 7.026 1.00 32.62 272 GLY A CA 1
ATOM 2041 C C . GLY A 1 272 ? -51.080 -17.042 8.096 1.00 32.62 272 GLY A C 1
ATOM 2042 O O . GLY A 1 272 ? -49.959 -17.012 8.584 1.00 32.62 272 GLY A O 1
ATOM 2043 N N . GLU A 1 273 ? -52.021 -17.896 8.499 1.00 35.84 273 GLU A N 1
ATOM 2044 C CA . GLU A 1 273 ? -51.952 -18.857 9.616 1.00 35.84 273 GLU A CA 1
ATOM 2045 C C . GLU A 1 273 ? -50.722 -19.801 9.594 1.00 35.84 273 GLU A C 1
ATOM 2047 O O . GLU A 1 273 ? -50.312 -20.295 8.546 1.00 35.84 273 GLU A O 1
ATOM 2052 N N . VAL A 1 274 ? -50.157 -20.076 10.780 1.00 33.69 274 VAL A N 1
ATOM 2053 C CA . VAL A 1 274 ? -48.985 -20.941 11.037 1.00 33.69 274 VAL A CA 1
ATOM 2054 C C . VAL A 1 274 ? -49.425 -22.232 11.752 1.00 33.69 274 VAL A C 1
ATOM 2056 O O . VAL A 1 274 ? -50.204 -22.129 12.701 1.00 33.69 274 VAL A O 1
ATOM 2059 N N . PRO A 1 275 ? -48.890 -23.428 11.418 1.00 40.62 275 PRO A N 1
ATOM 2060 C CA . PRO A 1 275 ? -48.889 -24.573 12.324 1.00 40.62 275 PRO A CA 1
ATOM 2061 C C . PRO A 1 275 ? -47.650 -24.558 13.243 1.00 40.62 275 PRO A C 1
ATOM 2063 O O . PRO A 1 275 ? -46.529 -24.274 12.821 1.00 40.62 275 PRO A O 1
ATOM 2066 N N . ALA A 1 276 ? -47.872 -24.870 14.520 1.00 47.41 276 ALA A N 1
ATOM 2067 C CA . ALA A 1 276 ? -46.882 -24.885 15.593 1.00 47.41 276 ALA A CA 1
ATOM 2068 C C . ALA A 1 276 ? -45.839 -26.010 15.435 1.00 47.41 276 ALA A C 1
ATOM 2070 O O . ALA A 1 276 ? -46.200 -27.178 15.307 1.00 47.41 276 ALA A O 1
ATOM 2071 N N . GLY A 1 277 ? -44.548 -25.668 15.514 1.00 42.91 277 GLY A N 1
ATOM 2072 C CA . GLY A 1 277 ? -43.459 -26.658 15.491 1.00 42.91 277 GLY A CA 1
ATOM 2073 C C . GLY A 1 277 ? -42.157 -26.276 16.208 1.00 42.91 277 GLY A C 1
ATOM 2074 O O . GLY A 1 277 ? -41.290 -27.128 16.347 1.00 42.91 277 GLY A O 1
ATOM 2075 N N . GLY A 1 278 ? -41.993 -25.040 16.697 1.00 44.16 278 GLY A N 1
ATOM 2076 C CA . GLY A 1 278 ? -40.716 -24.582 17.278 1.00 44.16 278 GLY A CA 1
ATOM 2077 C C . GLY A 1 278 ? -40.648 -24.518 18.809 1.00 44.16 278 GLY A C 1
ATOM 2078 O O . GLY A 1 278 ? -39.561 -24.572 19.373 1.00 44.16 278 GLY A O 1
ATOM 2079 N N . GLU A 1 279 ? -41.783 -24.427 19.508 1.00 50.72 279 GLU A N 1
ATOM 2080 C CA . GLU A 1 279 ? -41.803 -24.119 20.954 1.00 50.72 279 GLU A CA 1
ATOM 2081 C C . GLU A 1 279 ? -41.705 -25.355 21.872 1.00 50.72 279 GLU A C 1
ATOM 2083 O O . GLU A 1 279 ? -41.550 -25.232 23.087 1.00 50.72 279 GLU A O 1
ATOM 2088 N N . ALA A 1 280 ? -41.752 -26.571 21.320 1.00 60.97 280 ALA A N 1
ATOM 2089 C CA . ALA A 1 280 ? -41.874 -27.790 22.123 1.00 60.97 280 ALA A CA 1
ATOM 2090 C C . ALA A 1 280 ? -40.572 -28.222 22.825 1.00 60.97 280 ALA A C 1
ATOM 2092 O O . ALA A 1 280 ? -40.632 -28.863 23.874 1.00 60.97 280 ALA A O 1
ATOM 2093 N N . TRP A 1 281 ? -39.398 -27.892 22.280 1.00 72.88 281 TRP A N 1
ATOM 2094 C CA . TRP A 1 281 ? -38.131 -28.445 22.776 1.00 72.88 281 TRP A CA 1
ATOM 2095 C C . TRP A 1 281 ? -37.663 -27.764 24.070 1.00 72.88 281 TRP A C 1
ATOM 2097 O O . TRP A 1 281 ? -37.360 -28.436 25.055 1.00 72.88 281 TRP A O 1
ATOM 2107 N N . GLY A 1 282 ? -37.723 -26.428 24.115 1.00 67.69 282 GLY A N 1
ATOM 2108 C CA . GLY A 1 282 ? -37.385 -25.652 25.313 1.00 67.69 282 GLY A CA 1
ATOM 2109 C C . GLY A 1 282 ? -38.322 -25.942 26.489 1.00 67.69 282 GLY A C 1
ATOM 2110 O O . GLY A 1 282 ? -37.864 -26.120 27.616 1.00 67.69 282 GLY A O 1
ATOM 2111 N N . ALA A 1 283 ? -39.626 -26.089 26.226 1.00 74.19 283 ALA A N 1
ATOM 2112 C CA . ALA A 1 283 ? -40.609 -26.428 27.255 1.00 74.19 283 ALA A CA 1
ATOM 2113 C C . ALA A 1 283 ? -40.418 -27.853 27.810 1.00 74.19 283 ALA A C 1
ATOM 2115 O O . ALA A 1 283 ? -40.555 -28.074 29.015 1.00 74.19 283 ALA A O 1
ATOM 2116 N N . ARG A 1 284 ? -40.056 -28.824 26.957 1.00 79.31 284 ARG A N 1
ATOM 2117 C CA . ARG A 1 284 ? -39.757 -30.201 27.384 1.00 79.31 284 ARG A CA 1
ATOM 2118 C C . ARG A 1 284 ? -38.472 -30.279 28.205 1.00 79.31 284 ARG A C 1
ATOM 2120 O O . ARG A 1 284 ? -38.474 -30.945 29.238 1.00 79.31 284 ARG A O 1
ATOM 2127 N N . LEU A 1 285 ? -37.427 -29.551 27.807 1.00 85.19 285 LEU A N 1
ATOM 2128 C CA . LEU A 1 285 ? -36.169 -29.495 28.552 1.00 85.19 285 LEU A CA 1
ATOM 2129 C C . LEU A 1 285 ? -36.347 -28.821 29.917 1.00 85.19 285 LEU A C 1
ATOM 2131 O O . LEU A 1 285 ? -35.922 -29.376 30.928 1.00 85.19 285 LEU A O 1
ATOM 2135 N N . ALA A 1 286 ? -37.049 -27.687 29.973 1.00 81.25 286 ALA A N 1
ATOM 2136 C CA . ALA A 1 286 ? -37.342 -26.997 31.230 1.00 81.25 286 ALA A CA 1
ATOM 2137 C C . ALA A 1 286 ? -38.217 -27.847 32.173 1.00 81.25 286 ALA A C 1
ATOM 2139 O O . ALA A 1 286 ? -38.010 -27.846 33.389 1.00 81.25 286 ALA A O 1
ATOM 2140 N N . SER A 1 287 ? -39.163 -28.617 31.621 1.00 87.62 287 SER A N 1
ATOM 2141 C CA . SER A 1 287 ? -40.005 -29.535 32.395 1.00 87.62 287 SER A CA 1
ATOM 2142 C C . SER A 1 287 ? -39.221 -30.735 32.939 1.00 87.62 287 SER A C 1
ATOM 2144 O O . SER A 1 287 ? -39.377 -31.081 34.110 1.00 87.62 287 SER A O 1
ATOM 2146 N N . ALA A 1 288 ? -38.360 -31.356 32.126 1.00 84.56 288 ALA A N 1
ATOM 2147 C CA . ALA A 1 288 ? -37.512 -32.471 32.547 1.00 84.56 288 ALA A CA 1
ATOM 2148 C C . ALA A 1 288 ? -36.473 -32.031 33.591 1.00 84.56 288 ALA A C 1
ATOM 2150 O O . ALA A 1 288 ? -36.316 -32.690 34.619 1.00 84.56 288 ALA A O 1
ATOM 2151 N N . HIS A 1 289 ? -35.845 -30.869 33.384 1.00 90.06 289 HIS A N 1
ATOM 2152 C CA . HIS A 1 289 ? -34.919 -30.262 34.341 1.00 90.06 289 HIS A CA 1
ATOM 2153 C C . HIS A 1 289 ? -35.596 -29.980 35.682 1.00 90.06 289 HIS A C 1
ATOM 2155 O O . HIS A 1 289 ? -35.125 -30.445 36.717 1.00 90.06 289 HIS A O 1
ATOM 2161 N N . SER A 1 290 ? -36.762 -29.325 35.665 1.00 84.94 290 SER A N 1
ATOM 2162 C CA . SER A 1 290 ? -37.510 -29.018 36.892 1.00 84.94 290 SER A CA 1
ATOM 2163 C C . SER A 1 290 ? -37.932 -30.275 37.657 1.00 84.94 290 SER A C 1
ATOM 2165 O O . SER A 1 290 ? -37.908 -30.273 38.885 1.00 84.94 290 SER A O 1
ATOM 2167 N N . LYS A 1 291 ? -38.289 -31.367 36.965 1.00 89.81 291 LYS A N 1
ATOM 2168 C CA . LYS A 1 291 ? -38.638 -32.646 37.610 1.00 89.81 291 LYS A CA 1
ATOM 2169 C C . LYS A 1 291 ? -37.438 -33.309 38.286 1.00 89.81 291 LYS A C 1
ATOM 2171 O O . LYS A 1 291 ? -37.595 -33.850 39.376 1.00 89.81 291 LYS A O 1
ATOM 2176 N N . LEU A 1 292 ? -36.261 -33.259 37.665 1.00 88.69 292 LEU A N 1
ATOM 2177 C CA . LEU A 1 292 ? -35.036 -33.847 38.216 1.00 88.69 292 LEU A CA 1
ATOM 2178 C C . LEU A 1 292 ? -34.484 -33.018 39.383 1.00 88.69 292 LEU A C 1
ATOM 2180 O O . LEU A 1 292 ? -34.095 -33.585 40.402 1.00 88.69 292 LEU A O 1
ATOM 2184 N N . VAL A 1 293 ? -34.554 -31.687 39.298 1.00 87.81 293 VAL A N 1
ATOM 2185 C CA . VAL A 1 293 ? -34.224 -30.800 40.426 1.00 87.81 293 VAL A CA 1
ATOM 2186 C C . VAL A 1 293 ? -35.202 -31.007 41.589 1.00 87.81 293 VAL A C 1
ATOM 2188 O O . VAL A 1 293 ? -34.780 -31.122 42.737 1.00 87.81 293 VAL A O 1
ATOM 2191 N N . ALA A 1 294 ? -36.505 -31.147 41.315 1.00 84.50 294 ALA A N 1
ATOM 2192 C CA . ALA A 1 294 ? -37.500 -31.460 42.346 1.00 84.50 294 ALA A CA 1
ATOM 2193 C C . ALA A 1 294 ? -37.298 -32.848 42.990 1.00 84.50 294 ALA A C 1
ATOM 2195 O O . ALA A 1 294 ? -37.744 -33.068 44.114 1.00 84.50 294 ALA A O 1
ATOM 2196 N N . ALA A 1 295 ? -36.602 -33.765 42.310 1.00 84.19 295 ALA A N 1
ATOM 2197 C CA . ALA A 1 295 ? -36.203 -35.066 42.844 1.00 84.19 295 ALA A CA 1
ATOM 2198 C C . ALA A 1 295 ? -34.902 -35.018 43.677 1.00 84.19 295 ALA A C 1
ATOM 2200 O O . ALA A 1 295 ? -34.416 -36.064 44.103 1.00 84.19 295 ALA A O 1
ATOM 2201 N N . GLY A 1 296 ? -34.350 -33.825 43.935 1.00 78.31 296 GLY A N 1
ATOM 2202 C CA . GLY A 1 296 ? -33.172 -33.625 44.781 1.00 78.31 296 GLY A CA 1
ATOM 2203 C C . GLY A 1 296 ? -31.829 -33.773 44.063 1.00 78.31 296 GLY A C 1
ATOM 2204 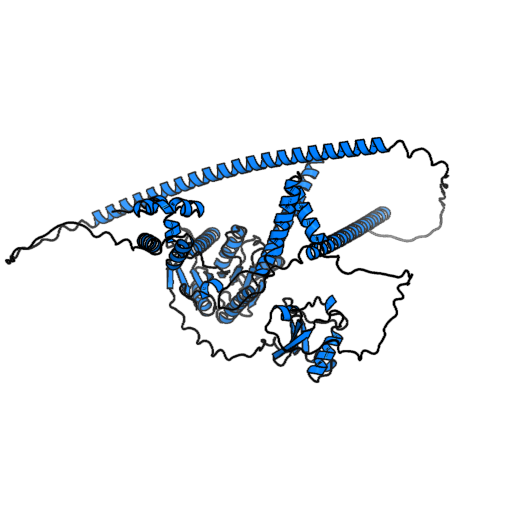O O . GLY A 1 296 ? -30.806 -33.859 44.737 1.00 78.31 296 GLY A O 1
ATOM 2205 N N . MET A 1 297 ? -31.809 -33.808 42.724 1.00 82.50 297 MET A N 1
ATOM 2206 C CA . MET A 1 297 ? -30.555 -33.754 41.965 1.00 82.50 297 MET A CA 1
ATOM 2207 C C . MET A 1 297 ? -29.988 -32.334 41.919 1.00 82.50 297 MET A C 1
ATOM 2209 O O . MET A 1 297 ? -30.726 -31.359 41.756 1.00 82.50 297 MET A O 1
ATOM 2213 N N . GLU A 1 298 ? -28.659 -32.237 41.977 1.00 86.38 298 GLU A N 1
ATOM 2214 C CA . GLU A 1 298 ? -27.939 -30.981 41.776 1.00 86.38 298 GLU A CA 1
ATOM 2215 C C . GLU A 1 298 ? -28.272 -30.380 40.393 1.00 86.38 298 GLU A C 1
ATOM 2217 O O . GLU A 1 298 ? -28.327 -31.117 39.400 1.00 86.38 298 GLU A O 1
ATOM 2222 N N . PRO A 1 299 ? -28.478 -29.052 40.271 1.00 85.12 299 PRO A N 1
ATOM 2223 C CA . PRO A 1 299 ? -29.032 -28.430 39.064 1.00 85.12 299 PRO A CA 1
ATOM 2224 C C . PRO A 1 299 ? -28.242 -28.714 37.784 1.00 85.12 299 PRO A C 1
ATOM 2226 O O . PRO A 1 299 ? -28.831 -28.832 36.708 1.00 85.12 299 PRO A O 1
ATOM 2229 N N . ASN A 1 300 ? -26.921 -28.857 37.901 1.00 75.50 300 ASN A N 1
ATOM 2230 C CA . ASN A 1 300 ? -26.039 -29.143 36.772 1.00 75.50 300 ASN A CA 1
ATOM 2231 C C . ASN A 1 300 ? -26.124 -30.612 36.327 1.00 75.50 300 ASN A C 1
ATOM 2233 O O . ASN A 1 300 ? -26.111 -30.892 35.128 1.00 75.50 300 ASN A O 1
ATOM 2237 N N . GLU A 1 301 ? -26.286 -31.547 37.267 1.00 82.38 301 GLU A N 1
ATOM 2238 C CA . GLU A 1 301 ? -26.508 -32.963 36.953 1.00 82.38 301 GLU A CA 1
ATOM 2239 C C . GLU A 1 301 ? -27.910 -33.178 36.379 1.00 82.38 301 GLU A C 1
ATOM 2241 O O . GLU A 1 301 ? -28.076 -33.898 35.395 1.00 82.38 301 GLU A O 1
ATOM 2246 N N . ALA A 1 302 ? -28.912 -32.484 36.925 1.00 83.50 302 ALA A N 1
ATOM 2247 C CA . ALA A 1 302 ? -30.275 -32.495 36.411 1.00 83.50 302 ALA A CA 1
ATOM 2248 C C . ALA A 1 302 ? -30.344 -31.972 34.966 1.00 83.50 302 ALA A C 1
ATOM 2250 O O . ALA A 1 302 ? -31.109 -32.496 34.159 1.00 83.50 302 ALA A O 1
ATOM 2251 N N . ALA A 1 303 ? -29.539 -30.961 34.614 1.00 79.19 303 ALA A N 1
ATOM 2252 C CA . ALA A 1 303 ? -29.501 -30.401 33.260 1.00 79.19 303 ALA A CA 1
ATOM 2253 C C . ALA A 1 303 ? -28.858 -31.371 32.264 1.00 79.19 303 ALA A C 1
ATOM 2255 O O . ALA A 1 303 ? -29.404 -31.602 31.184 1.00 79.19 303 ALA A O 1
ATOM 2256 N N . ALA A 1 304 ? -27.739 -31.988 32.650 1.00 80.38 304 ALA A N 1
ATOM 2257 C CA . ALA A 1 304 ? -27.059 -32.985 31.831 1.00 80.38 304 ALA A CA 1
ATOM 2258 C C . ALA A 1 304 ? -27.934 -34.228 31.596 1.00 80.38 304 ALA A C 1
ATOM 2260 O O . ALA A 1 304 ? -27.992 -34.751 30.482 1.00 80.38 304 ALA A O 1
ATOM 2261 N N . LEU A 1 305 ? -28.657 -34.678 32.625 1.00 86.25 305 LEU A N 1
ATOM 2262 C CA . LEU A 1 305 ? -29.498 -35.871 32.554 1.00 86.25 305 LEU A CA 1
ATOM 2263 C C . LEU A 1 305 ? -30.821 -35.601 31.810 1.00 86.25 305 LEU A C 1
ATOM 2265 O O . LEU A 1 305 ? -31.251 -36.446 31.028 1.00 86.25 305 LEU A O 1
ATOM 2269 N N . ALA A 1 306 ? -31.403 -34.400 31.938 1.00 85.19 306 ALA A N 1
ATOM 2270 C CA . ALA A 1 306 ? -32.551 -33.965 31.132 1.00 85.19 306 ALA A CA 1
ATOM 2271 C C . ALA A 1 306 ? -32.216 -33.874 29.632 1.00 85.19 306 ALA A C 1
ATOM 2273 O O . ALA A 1 306 ? -33.010 -34.308 28.797 1.00 85.19 306 ALA A O 1
ATOM 2274 N N . LEU A 1 307 ? -31.032 -33.353 29.284 1.00 83.50 307 LEU A N 1
ATOM 2275 C CA . LEU A 1 307 ? -30.538 -33.324 27.902 1.00 83.50 307 LEU A CA 1
ATOM 2276 C C . LEU A 1 307 ? -30.311 -34.736 27.357 1.00 83.50 307 LEU A C 1
ATOM 2278 O O . LEU A 1 307 ? -30.706 -35.029 26.232 1.00 83.50 307 LEU A O 1
ATOM 2282 N N . LYS A 1 308 ? -29.729 -35.626 28.167 1.00 85.56 308 LYS A N 1
ATOM 2283 C CA . LYS A 1 308 ? -29.494 -37.020 27.781 1.00 85.56 308 LYS A CA 1
ATOM 2284 C C . LYS A 1 308 ? -30.805 -37.770 27.501 1.00 85.56 308 LYS A C 1
ATOM 2286 O O . LYS A 1 308 ? -30.922 -38.398 26.456 1.00 85.56 308 LYS A O 1
ATOM 2291 N N . GLN A 1 309 ? -31.815 -37.618 28.362 1.00 82.62 309 GLN A N 1
ATOM 2292 C CA . GLN A 1 309 ? -33.140 -38.228 28.170 1.00 82.62 309 GLN A CA 1
ATOM 2293 C C . GLN A 1 309 ? -33.872 -37.710 26.921 1.00 82.62 309 GLN A C 1
ATOM 2295 O O . GLN A 1 309 ? -34.604 -38.463 26.284 1.00 82.62 309 GLN A O 1
ATOM 2300 N N . LEU A 1 310 ? -33.677 -36.439 26.555 1.00 77.62 310 LEU A N 1
ATOM 2301 C CA . LEU A 1 310 ? -34.267 -35.860 25.344 1.00 77.62 310 LEU A CA 1
ATOM 2302 C C . LEU A 1 310 ? -33.574 -36.321 24.058 1.00 77.62 310 LEU A C 1
ATOM 2304 O O . LEU A 1 310 ? -34.244 -36.436 23.037 1.00 77.62 310 LEU A O 1
ATOM 2308 N N . CYS A 1 311 ? -32.274 -36.617 24.109 1.00 72.44 311 CYS A N 1
ATOM 2309 C CA . CYS A 1 311 ? -31.524 -37.147 22.968 1.00 72.44 311 CYS A CA 1
ATOM 2310 C C . CYS A 1 311 ? -31.723 -38.658 22.767 1.00 72.44 311 CYS A C 1
ATOM 2312 O O . CYS A 1 311 ? -31.668 -39.133 21.638 1.00 72.44 311 CYS A O 1
ATOM 2314 N N . GLU A 1 312 ? -31.957 -39.415 23.841 1.00 70.62 312 GLU A N 1
ATOM 2315 C CA . GLU A 1 312 ? -32.180 -40.869 23.774 1.00 70.62 312 GLU A CA 1
ATOM 2316 C C . GLU A 1 312 ? -33.643 -41.228 23.433 1.00 70.62 312 GLU A C 1
ATOM 2318 O O . GLU A 1 312 ? -33.918 -42.328 22.965 1.00 70.62 312 GLU A O 1
ATOM 2323 N N . GLY A 1 313 ? -34.586 -40.292 23.603 1.00 52.38 313 GLY A N 1
ATOM 2324 C CA . GLY A 1 313 ? -36.024 -40.524 23.421 1.00 52.38 313 GLY A CA 1
ATOM 2325 C C . GLY A 1 313 ? -36.574 -40.440 21.989 1.00 52.38 313 GLY A C 1
ATOM 2326 O O . GLY A 1 313 ? -37.775 -40.632 21.810 1.00 52.38 313 GLY A O 1
ATOM 2327 N N . GLU A 1 314 ? -35.759 -40.150 20.967 1.00 48.50 314 GLU A N 1
ATOM 2328 C CA . GLU A 1 314 ? -36.234 -40.058 19.567 1.00 48.50 314 GLU A CA 1
ATOM 2329 C C . GLU A 1 314 ? -36.123 -41.376 18.776 1.00 48.50 314 GLU A C 1
ATOM 2331 O O . GLU A 1 314 ? -36.456 -41.421 17.593 1.00 48.50 314 GLU A O 1
ATOM 2336 N N . GLY A 1 315 ? -35.715 -42.468 19.426 1.00 46.88 315 GLY A N 1
ATOM 2337 C CA . GLY A 1 315 ? -35.435 -43.747 18.777 1.00 46.88 315 GLY A CA 1
ATOM 2338 C C . GLY A 1 315 ? -36.307 -44.917 19.215 1.00 46.88 315 GLY A C 1
ATOM 2339 O O . GLY A 1 315 ? -35.766 -46.001 19.334 1.00 46.88 315 GLY A O 1
ATOM 2340 N N . GLU A 1 316 ? -37.608 -44.760 19.487 1.00 42.97 316 GLU A N 1
ATOM 2341 C CA . GLU A 1 316 ? -38.447 -45.925 19.829 1.00 42.97 316 GLU A CA 1
ATOM 2342 C C . GLU A 1 316 ? -39.951 -45.678 19.603 1.00 42.97 316 GLU A C 1
ATOM 2344 O O . GLU A 1 316 ? -40.674 -45.219 20.485 1.00 42.97 316 GLU A O 1
ATOM 2349 N N . ALA A 1 317 ? -40.447 -45.990 18.398 1.00 39.34 317 ALA A N 1
ATOM 2350 C CA . ALA A 1 317 ? -41.871 -46.262 18.160 1.00 39.34 317 ALA A CA 1
ATOM 2351 C C . ALA A 1 317 ? -42.113 -46.985 16.819 1.00 39.34 317 ALA A C 1
ATOM 2353 O O . ALA A 1 317 ? -42.563 -46.370 15.853 1.00 39.34 317 ALA A O 1
ATOM 2354 N N . ARG A 1 318 ? -41.865 -48.302 16.771 1.00 37.09 318 ARG A N 1
ATOM 2355 C CA . ARG A 1 318 ? -42.696 -49.299 16.056 1.00 37.09 318 ARG A CA 1
ATOM 2356 C C . ARG A 1 318 ? -42.159 -50.706 16.330 1.00 37.09 318 ARG A C 1
ATOM 2358 O O . ARG A 1 318 ? -41.033 -51.015 15.973 1.00 37.09 318 ARG A O 1
ATOM 2365 N N . GLY A 1 319 ? -42.962 -51.523 17.008 1.00 37.72 319 GLY A N 1
ATOM 2366 C CA . GLY A 1 319 ? -42.592 -52.874 17.422 1.00 37.72 319 GLY A CA 1
ATOM 2367 C C . GLY A 1 319 ? -42.935 -53.966 16.403 1.00 37.72 319 GLY A C 1
ATOM 2368 O O . GLY A 1 319 ? -44.042 -53.956 15.872 1.00 37.72 319 GLY A O 1
ATOM 2369 N N . GLY A 1 320 ? -41.972 -54.887 16.240 1.00 32.88 320 GLY A N 1
ATOM 2370 C CA . GLY A 1 320 ? -42.058 -56.362 16.353 1.00 32.88 320 GLY A CA 1
ATOM 2371 C C . GLY A 1 320 ? -42.723 -57.186 15.238 1.00 32.88 320 GLY A C 1
ATOM 2372 O O . GLY A 1 320 ? -43.472 -56.624 14.442 1.00 32.88 320 GLY A O 1
ATOM 2373 N N . PRO A 1 321 ? -42.611 -58.535 15.282 1.00 57.94 321 PRO A N 1
ATOM 2374 C CA . PRO A 1 321 ? -41.543 -59.404 15.824 1.00 57.94 321 PRO A CA 1
ATOM 2375 C C . PRO A 1 321 ? -41.074 -60.473 14.788 1.00 57.94 321 PRO A C 1
ATOM 2377 O O . PRO A 1 321 ? -41.585 -60.468 13.675 1.00 57.94 321 PRO A O 1
ATOM 2380 N N . GLU A 1 322 ? -40.186 -61.399 15.200 1.00 37.97 322 GLU A N 1
ATOM 2381 C CA . GLU A 1 322 ? -39.744 -62.619 14.461 1.00 37.97 322 GLU A CA 1
ATOM 2382 C C . GLU A 1 322 ? -38.757 -62.301 13.309 1.00 37.97 322 GLU A C 1
ATOM 2384 O O . GLU A 1 322 ? -38.904 -61.295 12.633 1.00 37.97 322 GLU A O 1
ATOM 2389 N N . GLU A 1 323 ? -37.636 -62.980 13.068 1.00 36.44 323 GLU A N 1
ATOM 2390 C CA . GLU A 1 323 ? -37.170 -64.344 13.322 1.00 36.44 323 GLU A CA 1
ATOM 2391 C C . GLU A 1 323 ? -35.626 -64.327 13.418 1.00 36.44 323 GLU A C 1
ATOM 2393 O O . GLU A 1 323 ? -34.963 -63.397 12.957 1.00 36.44 323 GLU A O 1
ATOM 2398 N N . GLU A 1 324 ? -35.069 -65.339 14.080 1.00 47.62 324 GLU A N 1
ATOM 2399 C CA . GLU A 1 324 ? -33.645 -65.670 14.045 1.00 47.62 324 GLU A CA 1
ATOM 2400 C C . GLU A 1 324 ? -33.285 -66.125 12.629 1.00 47.62 324 GLU A C 1
ATOM 2402 O O . GLU A 1 324 ? -33.870 -67.095 12.169 1.00 47.62 324 GLU A O 1
ATOM 2407 N N . GLU A 1 325 ? -32.310 -65.497 11.973 1.00 36.59 325 GLU A N 1
ATOM 2408 C CA . GLU A 1 325 ? -31.549 -66.161 10.915 1.00 36.59 325 GLU A CA 1
ATOM 2409 C C . GLU A 1 325 ? -30.161 -65.520 10.788 1.00 36.59 325 GLU A C 1
ATOM 2411 O O . GLU A 1 325 ? -29.985 -64.301 10.732 1.00 36.59 325 GLU A O 1
ATOM 2416 N N . GLU A 1 326 ? -29.165 -66.395 10.884 1.00 49.47 326 GLU A N 1
ATOM 2417 C CA . GLU A 1 326 ? -27.775 -66.162 10.535 1.00 49.47 326 GLU A CA 1
ATOM 2418 C C . GLU A 1 326 ? -27.722 -65.891 9.030 1.00 49.47 326 GLU A C 1
ATOM 2420 O O . GLU A 1 326 ? -28.025 -66.795 8.260 1.00 49.47 326 GLU A O 1
ATOM 2425 N N . GLU A 1 327 ? -27.311 -64.702 8.591 1.00 38.28 327 GLU A N 1
ATOM 2426 C CA . GLU A 1 327 ? -26.903 -64.522 7.198 1.00 38.28 327 GLU A CA 1
ATOM 2427 C C . GLU A 1 327 ? -25.562 -63.801 7.126 1.00 38.28 327 GLU A C 1
ATOM 2429 O O . GLU A 1 327 ? -25.352 -62.689 7.617 1.00 38.28 327 GLU A O 1
ATOM 2434 N N . GLU A 1 328 ? -24.632 -64.557 6.559 1.00 41.91 328 GLU A N 1
ATOM 2435 C CA . GLU A 1 328 ? -23.334 -64.164 6.064 1.00 41.91 328 GLU A CA 1
ATOM 2436 C C . GLU A 1 328 ? -23.515 -62.961 5.125 1.00 41.91 328 GLU A C 1
ATOM 2438 O O . GLU A 1 328 ? -24.307 -63.012 4.188 1.00 41.91 328 GLU A O 1
ATOM 2443 N N . GLU A 1 329 ? -22.792 -61.863 5.371 1.00 42.19 329 GLU A N 1
ATOM 2444 C CA . GLU A 1 329 ? -22.659 -60.778 4.394 1.00 42.19 329 GLU A CA 1
ATOM 2445 C C . GLU A 1 329 ? -21.839 -61.309 3.201 1.00 42.19 329 GLU A C 1
ATOM 2447 O O . GLU A 1 329 ? -20.625 -61.113 3.110 1.00 42.19 329 GLU A O 1
ATOM 2452 N N . GLU A 1 330 ? -22.507 -62.033 2.302 1.00 40.03 330 GLU A N 1
ATOM 2453 C CA . GLU A 1 330 ? -22.101 -62.163 0.911 1.00 40.03 330 GLU A CA 1
ATOM 2454 C C . GLU A 1 330 ? -22.292 -60.787 0.256 1.00 40.03 330 GLU A C 1
ATOM 2456 O O . GLU A 1 330 ? -23.403 -60.320 0.010 1.00 40.03 330 GLU A O 1
ATOM 2461 N N . GLU A 1 331 ? -21.172 -60.104 0.006 1.00 44.31 331 GLU A N 1
ATOM 2462 C CA . GLU A 1 331 ? -21.084 -59.010 -0.959 1.00 44.31 331 GLU A CA 1
ATOM 2463 C C . GLU A 1 331 ? -21.374 -59.581 -2.362 1.00 44.31 331 GLU A C 1
ATOM 2465 O O . GLU A 1 331 ? -20.460 -59.819 -3.151 1.00 44.31 331 GLU A O 1
ATOM 2470 N N . GLU A 1 332 ? -22.646 -59.847 -2.673 1.00 41.16 332 GLU A N 1
ATOM 2471 C CA . GLU A 1 332 ? -23.077 -60.105 -4.044 1.00 41.16 332 GLU A CA 1
ATOM 2472 C C . GLU A 1 332 ? -23.083 -58.788 -4.829 1.00 41.16 332 GLU A C 1
ATOM 2474 O O . GLU A 1 332 ? -23.816 -57.831 -4.564 1.00 41.16 332 GLU A O 1
ATOM 2479 N N . GLU A 1 333 ? -22.194 -58.762 -5.817 1.00 50.19 333 GLU A N 1
ATOM 2480 C CA . GLU A 1 333 ? -22.139 -57.811 -6.910 1.00 50.19 333 GLU A CA 1
ATOM 2481 C C . GLU A 1 333 ? -23.478 -57.807 -7.670 1.00 50.19 333 GLU A C 1
ATOM 2483 O O . GLU A 1 333 ? -23.696 -58.599 -8.586 1.00 50.19 333 GLU A O 1
ATOM 2488 N N . GLU A 1 334 ? -24.367 -56.860 -7.360 1.00 45.75 334 GLU A N 1
ATOM 2489 C CA . GLU A 1 334 ? -25.415 -56.450 -8.302 1.00 45.75 334 GLU A CA 1
ATOM 2490 C C . GLU A 1 334 ? -24.775 -55.665 -9.469 1.00 45.75 334 GLU A C 1
ATOM 2492 O O . GLU A 1 334 ? -24.878 -54.440 -9.590 1.00 45.75 334 GLU A O 1
ATOM 2497 N N . GLU A 1 335 ? -24.116 -56.394 -10.377 1.00 50.19 335 GLU A N 1
ATOM 2498 C CA . GLU A 1 335 ? -23.967 -56.015 -11.786 1.00 50.19 335 GLU A CA 1
ATOM 2499 C C . GLU A 1 335 ? -25.335 -56.134 -12.494 1.00 50.19 335 GLU A C 1
ATOM 2501 O O . GLU A 1 335 ? -25.539 -56.947 -13.393 1.00 50.19 335 GLU A O 1
ATOM 2506 N N . GLU A 1 336 ? -26.304 -55.290 -12.129 1.00 41.22 336 GLU A N 1
ATOM 2507 C CA . GLU A 1 336 ? -27.523 -55.116 -12.924 1.00 41.22 336 GLU A CA 1
ATOM 2508 C C . GLU A 1 336 ? -27.433 -53.853 -13.788 1.00 41.22 336 GLU A C 1
ATOM 2510 O O . GLU A 1 336 ? -27.762 -52.736 -13.392 1.00 41.22 336 GLU A O 1
ATOM 2515 N N . GLY A 1 337 ? -26.991 -54.053 -15.033 1.00 44.03 337 GLY A N 1
ATOM 2516 C CA . GLY A 1 337 ? -27.640 -53.464 -16.211 1.00 44.03 337 GLY A CA 1
ATOM 2517 C C . GLY A 1 337 ? -27.733 -51.938 -16.314 1.00 44.03 337 GLY A C 1
ATOM 2518 O O . GLY A 1 337 ? -28.535 -51.432 -17.102 1.00 44.03 337 GLY A O 1
ATOM 2519 N N . ALA A 1 338 ? -26.932 -51.175 -15.573 1.00 40.47 338 ALA A N 1
ATOM 2520 C CA . ALA A 1 338 ? -26.871 -49.733 -15.740 1.00 40.47 338 ALA A CA 1
ATOM 2521 C C . ALA A 1 338 ? -26.102 -49.416 -17.028 1.00 40.47 338 ALA A C 1
ATOM 2523 O O . ALA A 1 338 ? -24.874 -49.464 -17.064 1.00 40.47 338 ALA A O 1
ATOM 2524 N N . THR A 1 339 ? -26.820 -49.040 -18.092 1.00 45.44 339 THR A N 1
ATOM 2525 C CA . THR A 1 339 ? -26.233 -48.277 -19.207 1.00 45.44 339 THR A CA 1
ATOM 2526 C C . THR A 1 339 ? -25.251 -47.256 -18.625 1.00 45.44 339 THR A C 1
ATOM 2528 O O . THR A 1 339 ? -25.688 -46.501 -17.744 1.00 45.44 339 THR A O 1
ATOM 2531 N N . PRO A 1 340 ? -23.969 -47.231 -19.047 1.00 51.28 340 PRO A N 1
ATOM 2532 C CA . PRO A 1 340 ? -22.957 -46.393 -18.421 1.00 51.28 340 PRO A CA 1
ATOM 2533 C C . PRO A 1 340 ? -23.438 -44.950 -18.485 1.00 51.28 340 PRO A C 1
ATOM 2535 O O . PRO A 1 340 ? -23.500 -44.336 -19.553 1.00 51.28 340 PRO A O 1
ATOM 2538 N N . ARG A 1 341 ? -23.881 -44.420 -17.341 1.00 52.59 341 ARG A N 1
ATOM 2539 C CA . ARG A 1 341 ? -24.246 -43.012 -17.254 1.00 52.59 341 ARG A CA 1
ATOM 2540 C C . ARG A 1 341 ? -22.956 -42.235 -17.501 1.00 52.59 341 ARG A C 1
ATOM 2542 O O . ARG A 1 341 ? -21.962 -42.541 -16.842 1.00 52.59 341 ARG A O 1
ATOM 2549 N N . PRO A 1 342 ? -22.943 -41.263 -18.426 1.00 61.88 342 PRO A N 1
ATOM 2550 C CA . PRO A 1 342 ? -21.742 -40.482 -18.666 1.00 61.88 342 PRO A CA 1
ATOM 2551 C C . PRO A 1 342 ? -21.294 -39.831 -17.346 1.00 61.88 342 PRO A C 1
ATOM 2553 O O . PRO A 1 342 ? -22.146 -39.343 -16.593 1.00 61.88 342 PRO A O 1
ATOM 2556 N N . PRO A 1 343 ? -19.983 -39.817 -17.039 1.00 72.06 343 PRO A N 1
ATOM 2557 C CA . PRO A 1 343 ? -19.462 -39.370 -15.743 1.00 72.06 343 PRO A CA 1
ATOM 2558 C C . PRO A 1 343 ? -19.776 -37.899 -15.439 1.00 72.06 343 PRO A C 1
ATOM 2560 O O . PRO A 1 343 ? -19.744 -37.488 -14.274 1.00 72.06 343 PRO A O 1
ATOM 2563 N N . PHE A 1 344 ? -20.126 -37.125 -16.471 1.00 84.62 344 PHE A N 1
ATOM 2564 C CA . PHE A 1 344 ? -20.474 -35.715 -16.404 1.00 84.62 344 PHE A CA 1
ATOM 2565 C C . PHE A 1 344 ? -21.759 -35.416 -17.190 1.00 84.62 344 PHE A C 1
ATOM 2567 O O . PHE A 1 344 ? -21.995 -35.947 -18.274 1.00 84.62 344 PHE A O 1
ATOM 2574 N N . GLU A 1 345 ? -22.574 -34.502 -16.661 1.00 88.31 345 GLU A N 1
ATOM 2575 C CA . GLU A 1 345 ? -23.827 -34.050 -17.275 1.00 88.31 345 GLU A CA 1
ATOM 2576 C C . GLU A 1 345 ? -23.866 -32.516 -17.298 1.00 88.31 345 GLU A C 1
ATOM 2578 O O . GLU A 1 345 ? -23.549 -31.862 -16.299 1.00 88.31 345 GLU A O 1
ATOM 2583 N N . LYS A 1 346 ? -24.260 -31.921 -18.434 1.00 90.44 346 LYS A N 1
ATOM 2584 C CA . LYS A 1 346 ? -24.376 -30.461 -18.564 1.00 90.44 346 LYS A CA 1
ATOM 2585 C C . LYS A 1 346 ? -25.589 -29.983 -17.770 1.00 90.44 346 LYS A C 1
ATOM 2587 O O . LYS A 1 346 ? -26.728 -30.222 -18.157 1.00 90.44 346 LYS A O 1
ATOM 2592 N N . LEU A 1 347 ? -25.337 -29.251 -16.691 1.00 89.38 347 LEU A N 1
ATOM 2593 C CA . LEU A 1 347 ? -26.367 -28.637 -15.864 1.00 89.38 347 LEU A CA 1
ATOM 2594 C C . LEU A 1 347 ? -26.658 -27.193 -16.302 1.00 89.38 347 LEU A C 1
ATOM 2596 O O . LEU A 1 347 ? -25.761 -26.489 -16.783 1.00 89.38 347 LEU A O 1
ATOM 2600 N N . PRO A 1 348 ? -27.895 -26.702 -16.094 1.00 87.69 348 PRO A N 1
ATOM 2601 C CA . PRO A 1 348 ? -28.199 -25.287 -16.252 1.00 87.69 348 PRO A CA 1
ATOM 2602 C C . PRO A 1 348 ? -27.436 -24.456 -15.212 1.00 87.69 348 PRO A C 1
ATOM 2604 O O . PRO A 1 348 ? -27.325 -24.848 -14.046 1.00 87.69 348 PRO A O 1
ATOM 2607 N N . LEU A 1 349 ? -26.947 -23.288 -15.642 1.00 87.50 349 LEU A N 1
ATOM 2608 C CA . LEU A 1 349 ? -26.237 -22.333 -14.789 1.00 87.50 349 LEU A CA 1
ATOM 2609 C C . LEU A 1 349 ? -27.120 -21.903 -13.614 1.00 87.50 349 LEU A C 1
ATOM 2611 O O . LEU A 1 349 ? -28.192 -21.333 -13.825 1.00 87.50 349 LEU A O 1
ATOM 2615 N N . THR A 1 350 ? -26.655 -22.126 -12.385 1.00 85.25 350 THR A N 1
ATOM 2616 C CA . THR A 1 350 ? -27.378 -21.695 -11.183 1.00 85.25 350 THR A CA 1
ATOM 2617 C C . THR A 1 350 ? -26.867 -20.358 -10.642 1.00 85.25 350 THR A C 1
ATOM 2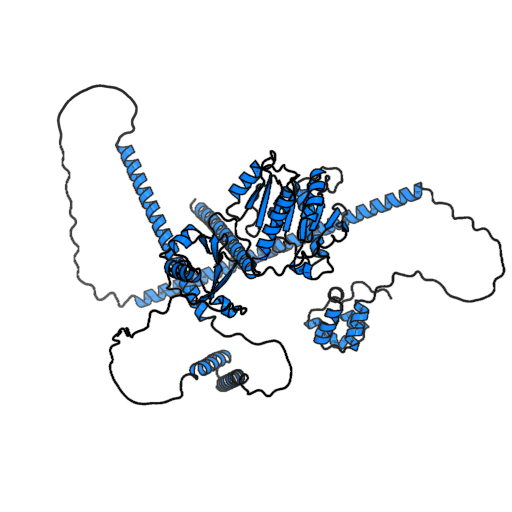619 O O . THR A 1 350 ? -25.669 -20.067 -10.623 1.00 85.25 350 THR A O 1
ATOM 2622 N N . THR A 1 351 ? -27.784 -19.506 -10.178 1.00 81.62 351 THR A N 1
ATOM 2623 C CA . THR A 1 351 ? -27.445 -18.277 -9.439 1.00 81.62 351 THR A CA 1
ATOM 2624 C C . THR A 1 351 ? -27.294 -18.523 -7.940 1.00 81.62 351 THR A C 1
ATOM 2626 O O . THR A 1 351 ? -26.659 -17.720 -7.249 1.00 81.62 351 THR A O 1
ATOM 2629 N N . ASP A 1 352 ? -27.823 -19.640 -7.439 1.00 82.56 352 ASP A N 1
ATOM 2630 C CA . ASP A 1 352 ? -27.781 -20.001 -6.025 1.00 82.56 352 ASP A CA 1
ATOM 2631 C C . ASP A 1 352 ? -26.334 -20.327 -5.590 1.00 82.56 352 ASP A C 1
ATOM 2633 O O . ASP A 1 352 ? -25.679 -21.179 -6.202 1.00 82.56 352 ASP A O 1
ATOM 2637 N N . PRO A 1 353 ? -25.771 -19.623 -4.587 1.00 75.38 353 PRO A N 1
ATOM 2638 C CA . PRO A 1 353 ? -24.440 -19.923 -4.063 1.00 75.38 353 PRO A CA 1
ATOM 2639 C C . PRO A 1 353 ? -24.310 -21.338 -3.475 1.00 75.38 353 PRO A C 1
ATOM 2641 O O . PRO A 1 353 ? -23.245 -21.935 -3.628 1.00 75.38 353 PRO A O 1
ATOM 2644 N N . ALA A 1 354 ? -25.360 -21.893 -2.858 1.00 77.69 354 ALA A N 1
ATOM 2645 C CA . ALA A 1 354 ? -25.305 -23.217 -2.232 1.00 77.69 354 ALA A CA 1
ATOM 2646 C C . ALA A 1 354 ? -25.189 -24.336 -3.278 1.00 77.69 354 ALA A C 1
ATOM 2648 O O . ALA A 1 354 ? -24.400 -25.269 -3.124 1.00 77.69 354 ALA A O 1
ATOM 2649 N N . GLU A 1 355 ? -25.922 -24.211 -4.384 1.00 84.06 355 GLU A N 1
ATOM 2650 C CA . GLU A 1 355 ? -25.824 -25.132 -5.518 1.00 84.06 355 GLU A CA 1
ATOM 2651 C C . GLU A 1 355 ? -24.513 -24.969 -6.294 1.00 84.06 355 GLU A C 1
ATOM 2653 O O . GLU A 1 355 ? -23.918 -25.964 -6.712 1.00 84.06 355 GLU A O 1
ATOM 2658 N N . ARG A 1 356 ? -23.998 -23.739 -6.432 1.00 81.38 356 ARG A N 1
ATOM 2659 C CA . ARG A 1 356 ? -22.680 -23.505 -7.049 1.00 81.38 356 ARG A CA 1
ATOM 2660 C C . ARG A 1 356 ? -21.551 -24.176 -6.274 1.00 81.38 356 ARG A C 1
ATOM 2662 O O . ARG A 1 356 ? -20.655 -24.736 -6.896 1.00 81.38 356 ARG A O 1
ATOM 2669 N N . ALA A 1 357 ? -21.621 -24.196 -4.943 1.00 79.19 357 ALA A N 1
ATOM 2670 C CA . ALA A 1 357 ? -20.639 -24.867 -4.090 1.00 79.19 357 ALA A CA 1
ATOM 2671 C C . ALA A 1 357 ? -20.606 -26.402 -4.255 1.00 79.19 357 ALA A C 1
ATOM 2673 O O . ALA A 1 357 ? -19.717 -27.053 -3.717 1.00 79.19 357 ALA A O 1
ATOM 2674 N N . LYS A 1 358 ? -21.540 -27.003 -5.006 1.00 83.69 358 LYS A N 1
ATOM 2675 C CA . LYS A 1 358 ? -21.585 -28.451 -5.285 1.00 83.69 358 LYS A CA 1
ATOM 2676 C C . LYS A 1 358 ? -21.204 -28.808 -6.729 1.00 83.69 358 LYS A C 1
ATOM 2678 O O . LYS A 1 358 ? -21.127 -29.989 -7.068 1.00 83.69 358 LYS A O 1
ATOM 2683 N N . ARG A 1 359 ? -20.978 -27.813 -7.593 1.00 91.06 359 ARG A N 1
ATOM 2684 C CA . ARG A 1 359 ? -20.810 -27.987 -9.047 1.00 91.06 359 ARG A CA 1
ATOM 2685 C C . ARG A 1 359 ? -19.426 -27.547 -9.507 1.00 91.06 359 ARG A C 1
ATOM 2687 O O . ARG A 1 359 ? -18.850 -26.627 -8.938 1.00 91.06 359 ARG A O 1
ATOM 2694 N N . LEU A 1 360 ? -18.903 -28.184 -10.548 1.00 90.12 360 LEU A N 1
ATOM 2695 C CA . LEU A 1 360 ? -17.734 -27.690 -11.273 1.00 90.12 360 LEU A CA 1
ATOM 2696 C C . LEU A 1 360 ? -18.207 -26.682 -12.313 1.00 90.12 360 LEU A C 1
ATOM 2698 O O . LEU A 1 360 ? -19.156 -26.955 -13.049 1.00 90.12 360 LEU A O 1
ATOM 2702 N N . ARG A 1 361 ? -17.543 -25.528 -12.390 1.00 92.00 361 ARG A N 1
ATOM 2703 C CA . ARG A 1 361 ? -17.830 -24.505 -13.394 1.00 92.00 361 ARG A CA 1
ATOM 2704 C C . ARG A 1 361 ? -16.691 -24.427 -14.395 1.00 92.00 361 ARG A C 1
ATOM 2706 O O . ARG A 1 361 ? -15.587 -24.023 -14.046 1.00 92.00 361 ARG A O 1
ATOM 2713 N N . ILE A 1 362 ? -16.978 -24.739 -15.651 1.00 92.62 362 ILE A N 1
ATOM 2714 C CA . ILE A 1 362 ? -15.991 -24.779 -16.728 1.00 92.62 362 ILE A CA 1
ATOM 2715 C C . ILE A 1 362 ? -16.280 -23.647 -17.703 1.00 92.62 362 ILE A C 1
ATOM 2717 O O . ILE A 1 362 ? -17.413 -23.452 -18.144 1.00 92.62 362 ILE A O 1
ATOM 2721 N N . ARG A 1 363 ? -15.257 -22.863 -18.031 1.00 90.56 363 ARG A N 1
ATOM 2722 C CA . ARG A 1 363 ? -15.352 -21.788 -19.015 1.00 90.56 363 ARG A CA 1
ATOM 2723 C C . ARG A 1 363 ? -14.812 -22.254 -20.359 1.00 90.56 363 ARG A C 1
ATOM 2725 O O . ARG A 1 363 ? -13.646 -22.621 -20.436 1.00 90.56 363 ARG A O 1
ATOM 2732 N N . LEU A 1 364 ? -15.633 -22.165 -21.399 1.00 88.75 364 LEU A N 1
ATOM 2733 C CA . LEU A 1 364 ? -15.251 -22.513 -22.763 1.00 88.75 364 LEU A CA 1
ATOM 2734 C C . LEU A 1 364 ? -14.495 -21.370 -23.469 1.00 88.75 364 LEU A C 1
ATOM 2736 O O . LEU A 1 364 ? -14.655 -20.201 -23.085 1.00 88.75 364 LEU A O 1
ATOM 2740 N N . PRO A 1 365 ? -13.752 -21.664 -24.558 1.00 81.25 365 PRO A N 1
ATOM 2741 C CA . PRO A 1 365 ? -13.081 -20.652 -25.377 1.00 81.25 365 PRO A CA 1
ATOM 2742 C C . PRO A 1 365 ? -14.047 -19.622 -25.980 1.00 81.25 365 PRO A C 1
ATOM 2744 O O . PRO A 1 365 ? -13.697 -18.451 -26.121 1.00 81.25 365 PRO A O 1
ATOM 2747 N N . SER A 1 366 ? -15.293 -20.028 -26.260 1.00 80.12 366 SER A N 1
ATOM 2748 C CA . SER A 1 366 ? -16.379 -19.151 -26.728 1.00 80.12 366 SER A CA 1
ATOM 2749 C C . SER A 1 366 ? -16.795 -18.082 -25.705 1.00 80.12 366 SER A C 1
ATOM 2751 O O . SER A 1 366 ? -17.500 -17.132 -26.043 1.00 80.12 366 SER A O 1
ATOM 2753 N N . GLY A 1 367 ? -16.373 -18.222 -24.444 1.00 78.38 367 GLY A N 1
ATOM 2754 C CA . GLY A 1 367 ? -16.786 -17.381 -23.323 1.00 78.38 367 GLY A CA 1
ATOM 2755 C C . GLY A 1 367 ? -18.010 -17.905 -22.567 1.00 78.38 367 GLY A C 1
ATOM 2756 O O . GLY A 1 367 ? -18.278 -17.410 -21.469 1.00 78.38 367 GLY A O 1
ATOM 2757 N N . GLU A 1 368 ? -18.709 -18.916 -23.094 1.00 85.44 368 GLU A N 1
ATOM 2758 C CA . GLU A 1 368 ? -19.784 -19.617 -22.383 1.00 85.44 368 GLU A CA 1
ATOM 2759 C C . GLU A 1 368 ? -19.238 -20.293 -21.114 1.00 85.44 368 GLU A C 1
ATOM 2761 O O . GLU A 1 368 ? -18.081 -20.718 -21.052 1.00 85.44 368 GLU A O 1
ATOM 2766 N N . ALA A 1 369 ? -20.069 -20.359 -20.075 1.00 88.12 369 ALA A N 1
ATOM 2767 C CA . ALA A 1 369 ? -19.782 -21.137 -18.880 1.00 88.12 369 ALA A CA 1
ATOM 2768 C C . ALA A 1 369 ? -20.753 -22.312 -18.812 1.00 88.12 369 ALA A C 1
ATOM 2770 O O . ALA A 1 369 ? -21.954 -22.128 -18.999 1.00 88.12 369 ALA A O 1
ATOM 2771 N N . ILE A 1 370 ? -20.222 -23.486 -18.505 1.00 91.94 370 ILE A N 1
ATOM 2772 C CA . ILE A 1 370 ? -20.973 -24.717 -18.304 1.00 91.94 370 ILE A CA 1
ATOM 2773 C C . ILE A 1 370 ? -20.793 -25.145 -16.849 1.00 91.94 370 ILE A C 1
ATOM 2775 O O . ILE A 1 370 ? -19.721 -24.962 -16.271 1.00 91.94 370 ILE A O 1
ATOM 2779 N N . GLU A 1 371 ? -21.847 -25.688 -16.248 1.00 91.75 371 GLU A N 1
ATOM 2780 C CA . GLU A 1 371 ? -21.783 -26.324 -14.935 1.00 91.75 371 GLU A CA 1
ATOM 2781 C C . GLU A 1 371 ? -22.019 -27.829 -15.074 1.00 91.75 371 GLU A C 1
ATOM 2783 O O . GLU A 1 371 ? -22.831 -28.261 -15.888 1.00 91.75 371 GLU A O 1
ATOM 2788 N N . THR A 1 372 ? -21.308 -28.624 -14.280 1.00 92.50 372 THR A N 1
ATOM 2789 C CA . THR A 1 372 ? -21.502 -30.078 -14.163 1.00 92.50 372 THR A CA 1
ATOM 2790 C C . THR A 1 372 ? -21.392 -30.494 -12.699 1.00 92.50 372 THR A C 1
ATOM 2792 O O . THR A 1 372 ? -20.872 -29.744 -11.865 1.00 92.50 372 THR A O 1
ATOM 2795 N N . ARG A 1 373 ? -21.911 -31.671 -12.342 1.00 88.94 373 ARG A N 1
ATOM 2796 C CA . ARG A 1 373 ? -21.715 -32.218 -10.991 1.00 88.94 373 ARG A CA 1
ATOM 2797 C C . ARG A 1 373 ? -20.240 -32.561 -10.797 1.00 88.94 373 ARG A C 1
ATOM 2799 O O . ARG A 1 373 ? -19.584 -33.059 -11.705 1.00 88.94 373 ARG A O 1
ATOM 2806 N N . CYS A 1 374 ? -19.714 -32.298 -9.604 1.00 83.75 374 CYS A N 1
ATOM 2807 C CA . CYS A 1 374 ? -18.366 -32.737 -9.258 1.00 83.75 374 CYS A CA 1
ATOM 2808 C C . CYS A 1 374 ? -18.377 -34.255 -9.027 1.00 83.75 374 CYS A C 1
ATOM 2810 O O . CYS A 1 374 ? -18.816 -34.714 -7.971 1.00 83.75 374 CYS A O 1
ATOM 2812 N N . ASN A 1 375 ? -17.914 -35.027 -10.012 1.00 86.44 375 ASN A N 1
ATOM 2813 C CA . ASN A 1 375 ? -17.667 -36.455 -9.855 1.00 86.44 375 ASN A CA 1
ATOM 2814 C C . ASN A 1 375 ? -16.210 -36.674 -9.437 1.00 86.44 375 ASN A C 1
ATOM 2816 O O . ASN A 1 375 ? -15.295 -36.575 -10.245 1.00 86.44 375 ASN A O 1
ATOM 2820 N N . ARG A 1 376 ? -15.995 -36.951 -8.151 1.00 83.25 376 ARG A N 1
ATOM 2821 C CA . ARG A 1 376 ? -14.656 -37.105 -7.565 1.00 83.25 376 ARG A CA 1
ATOM 2822 C C . ARG A 1 376 ? -13.885 -38.322 -8.078 1.00 83.25 376 ARG A C 1
ATOM 2824 O O . ARG A 1 376 ? -12.666 -38.323 -7.962 1.00 83.25 376 ARG A O 1
ATOM 2831 N N . ARG A 1 377 ? -14.595 -39.339 -8.577 1.00 84.25 377 ARG A N 1
ATOM 2832 C CA . ARG A 1 377 ? -14.011 -40.585 -9.093 1.00 84.25 377 ARG A CA 1
ATOM 2833 C C . ARG A 1 377 ? -13.635 -40.491 -10.570 1.00 84.25 377 ARG A C 1
ATOM 2835 O O . ARG A 1 377 ? -12.874 -41.329 -11.026 1.00 84.25 377 ARG A O 1
ATOM 2842 N N . ALA A 1 378 ? -14.160 -39.494 -11.278 1.00 86.12 378 ALA A N 1
ATOM 2843 C CA . ALA A 1 378 ? -13.875 -39.316 -12.690 1.00 86.12 378 ALA A CA 1
ATOM 2844 C C . ALA A 1 378 ? -12.452 -38.791 -12.913 1.00 86.12 378 ALA A C 1
ATOM 2846 O O . ALA A 1 378 ? -11.932 -38.030 -12.083 1.00 86.12 378 ALA A O 1
ATOM 2847 N N . THR A 1 379 ? -11.837 -39.187 -14.023 1.00 88.06 379 THR A N 1
ATOM 2848 C CA . THR A 1 379 ? -10.494 -38.733 -14.416 1.00 88.06 379 THR A CA 1
ATOM 2849 C C . THR A 1 379 ? -10.541 -37.404 -15.169 1.00 88.06 379 THR A C 1
ATOM 2851 O O . THR A 1 379 ? -11.595 -36.951 -15.630 1.00 88.06 379 THR A O 1
ATOM 2854 N N . VAL A 1 380 ? -9.388 -36.740 -15.289 1.00 86.62 380 VAL A N 1
ATOM 2855 C CA . VAL A 1 380 ? -9.246 -35.561 -16.155 1.00 86.62 380 VAL A CA 1
ATOM 2856 C C . VAL A 1 380 ? -9.502 -35.941 -17.619 1.00 86.62 380 VAL A C 1
ATOM 2858 O O . VAL A 1 380 ? -10.193 -35.194 -18.308 1.00 86.62 380 VAL A O 1
ATOM 2861 N N . ALA A 1 381 ? -9.052 -37.116 -18.069 1.00 86.12 381 ALA A N 1
ATOM 2862 C CA . ALA A 1 381 ? -9.330 -37.644 -19.405 1.00 86.12 381 ALA A CA 1
ATOM 2863 C C . ALA A 1 381 ? -10.838 -37.757 -19.685 1.00 86.12 381 ALA A C 1
ATOM 2865 O O . ALA A 1 381 ? -11.314 -37.225 -20.684 1.00 86.12 381 ALA A O 1
ATOM 2866 N N . GLU A 1 382 ? -11.617 -38.336 -18.767 1.00 88.88 382 GLU A N 1
ATOM 2867 C CA . GLU A 1 382 ? -13.080 -38.432 -18.903 1.00 88.88 382 GLU A CA 1
ATOM 2868 C C . GLU A 1 382 ? -13.755 -37.051 -18.962 1.00 88.88 382 GLU A C 1
ATOM 2870 O O . GLU A 1 382 ? -14.755 -36.852 -19.659 1.00 88.88 382 GLU A O 1
ATOM 2875 N N . LEU A 1 383 ? -13.213 -36.064 -18.237 1.00 89.62 383 LEU A N 1
ATOM 2876 C CA . LEU A 1 383 ? -13.692 -34.684 -18.306 1.00 89.62 383 LEU A CA 1
ATOM 2877 C C . LEU A 1 383 ? -13.378 -34.055 -19.669 1.00 89.62 383 LEU A C 1
ATOM 2879 O O . LEU A 1 383 ? -14.215 -33.330 -20.214 1.00 89.62 383 LEU A O 1
ATOM 2883 N N . LEU A 1 384 ? -12.188 -34.315 -20.214 1.00 88.81 384 LEU A N 1
ATOM 2884 C CA . LEU A 1 384 ? -11.772 -33.833 -21.527 1.00 88.81 384 LEU A CA 1
ATOM 2885 C C . LEU A 1 384 ? -12.580 -34.496 -22.649 1.00 88.81 384 LEU A C 1
ATOM 2887 O O . LEU A 1 384 ? -13.051 -33.784 -23.529 1.00 88.81 384 LEU A O 1
ATOM 2891 N N . GLU A 1 385 ? -12.832 -35.803 -22.592 1.00 89.81 385 GLU A N 1
ATOM 2892 C CA . GLU A 1 385 ? -13.714 -36.515 -23.529 1.00 89.81 385 GLU A CA 1
ATOM 2893 C C . GLU A 1 385 ? -15.124 -35.922 -23.539 1.00 89.81 385 GLU A C 1
ATOM 2895 O O . GLU A 1 385 ? -15.692 -35.630 -24.597 1.00 89.81 385 GLU A O 1
ATOM 2900 N N . TRP A 1 386 ? -15.678 -35.665 -22.353 1.00 91.50 386 TRP A N 1
ATOM 2901 C CA . TRP A 1 386 ? -16.982 -35.027 -22.227 1.00 91.50 386 TRP A CA 1
ATOM 2902 C C . TRP A 1 386 ? -16.995 -33.602 -22.804 1.00 91.50 386 TRP A C 1
ATOM 2904 O O . TRP A 1 386 ? -17.933 -33.223 -23.513 1.00 91.50 386 TRP A O 1
ATOM 2914 N N . LEU A 1 387 ? -15.951 -32.806 -22.545 1.00 90.12 387 LEU A N 1
ATOM 2915 C CA . LEU A 1 387 ? -15.812 -31.460 -23.109 1.00 90.12 387 LEU A CA 1
ATOM 2916 C C . LEU A 1 387 ? -15.637 -31.482 -24.632 1.00 90.12 387 LEU A C 1
ATOM 2918 O O . LEU A 1 387 ? -16.269 -30.670 -25.307 1.00 90.12 387 LEU A O 1
ATOM 2922 N N . ALA A 1 388 ? -14.849 -32.416 -25.163 1.00 88.50 388 ALA A N 1
ATOM 2923 C CA . ALA A 1 388 ? -14.630 -32.617 -26.591 1.00 88.50 388 ALA A CA 1
ATOM 2924 C C . ALA A 1 388 ? -15.945 -32.973 -27.306 1.00 88.50 388 ALA A C 1
ATOM 2926 O O . ALA A 1 388 ? -16.297 -32.367 -28.322 1.00 88.50 388 ALA A O 1
ATOM 2927 N N . GLY A 1 389 ? -16.753 -33.855 -26.703 1.00 88.44 389 GLY A N 1
ATOM 2928 C CA . GLY A 1 389 ? -18.102 -34.166 -27.179 1.00 88.44 389 GLY A CA 1
ATOM 2929 C C . GLY A 1 389 ? -19.031 -32.945 -27.197 1.00 88.44 389 GLY A C 1
ATOM 2930 O O . GLY A 1 389 ? -19.791 -32.756 -28.149 1.00 88.44 389 GL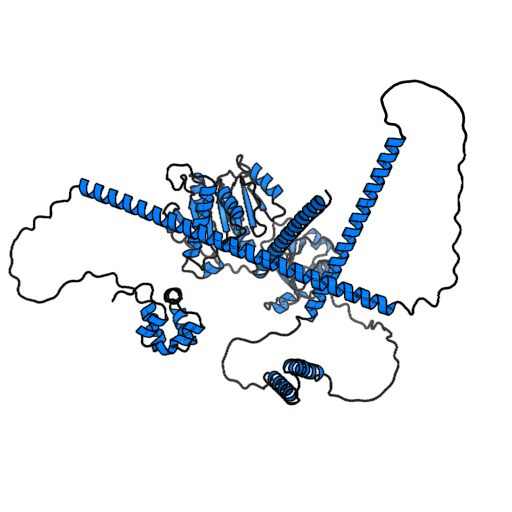Y A O 1
ATOM 2931 N N . LEU A 1 390 ? -18.944 -32.070 -26.188 1.00 87.44 390 LEU A N 1
ATOM 2932 C CA . LEU A 1 390 ? -19.723 -30.825 -26.132 1.00 87.44 390 LEU A CA 1
ATOM 2933 C C . LEU A 1 390 ? -19.276 -29.777 -27.159 1.00 87.44 390 LEU A C 1
ATOM 2935 O O . LEU A 1 390 ? -20.113 -29.010 -27.640 1.00 87.44 390 LEU A O 1
ATOM 2939 N N . THR A 1 391 ? -17.982 -29.707 -27.477 1.00 85.69 391 THR A N 1
ATOM 2940 C CA . THR A 1 391 ? -17.424 -28.753 -28.449 1.00 85.69 391 THR A CA 1
ATOM 2941 C C . THR A 1 391 ? -17.372 -29.295 -29.877 1.00 85.69 391 THR A C 1
ATOM 2943 O O . THR A 1 391 ? -17.011 -28.538 -30.777 1.00 85.69 391 THR A O 1
ATOM 2946 N N . GLN A 1 392 ? -17.777 -30.553 -30.099 1.00 89.31 392 GLN A N 1
ATOM 2947 C CA . GLN A 1 392 ? -17.667 -31.265 -31.381 1.00 89.31 392 GLN A CA 1
ATOM 2948 C C . GLN A 1 392 ? -16.217 -31.326 -31.896 1.00 89.31 392 GLN A C 1
ATOM 2950 O O . GLN A 1 392 ? -15.963 -31.166 -33.090 1.00 89.31 392 GLN A O 1
ATOM 2955 N N . GLN A 1 393 ? -15.266 -31.527 -30.984 1.00 86.25 393 GLN A N 1
ATOM 2956 C CA . GLN A 1 393 ? -13.838 -31.684 -31.271 1.00 86.25 393 GLN A CA 1
ATOM 2957 C C . GLN A 1 393 ? -13.381 -33.089 -30.867 1.00 86.25 393 GLN A C 1
ATOM 2959 O O . GLN A 1 393 ? -14.050 -33.752 -30.075 1.00 86.25 393 GLN A O 1
ATOM 2964 N N . THR A 1 394 ? -12.254 -33.555 -31.406 1.00 88.75 394 THR A N 1
ATOM 2965 C CA . THR A 1 394 ? -11.552 -34.709 -30.822 1.00 88.75 394 THR A CA 1
ATOM 2966 C C . THR A 1 394 ? -10.805 -34.266 -29.559 1.00 88.75 394 THR A C 1
ATOM 2968 O O . THR A 1 394 ? -10.572 -33.067 -29.360 1.00 88.75 394 THR A O 1
ATOM 2971 N N . VAL A 1 395 ? -10.457 -35.203 -28.673 1.00 86.00 395 VAL A N 1
ATOM 2972 C CA . VAL A 1 395 ? -9.682 -34.875 -27.462 1.00 86.00 395 VAL A CA 1
ATOM 2973 C C . VAL A 1 395 ? -8.303 -34.355 -27.860 1.00 86.00 395 VAL A C 1
ATOM 2975 O O . VAL A 1 395 ? -7.853 -33.346 -27.318 1.00 86.00 395 VAL A O 1
ATOM 2978 N N . GLU A 1 396 ? -7.687 -34.974 -28.866 1.00 85.25 396 GLU A N 1
ATOM 2979 C CA . GLU A 1 396 ? -6.399 -34.578 -29.429 1.00 85.25 396 GLU A CA 1
ATOM 2980 C C . GLU A 1 396 ? -6.443 -33.139 -29.959 1.00 85.25 396 GLU A C 1
ATOM 2982 O O . GLU A 1 396 ? -5.650 -32.304 -29.522 1.00 85.25 396 GLU A O 1
ATOM 2987 N N . ASP A 1 397 ? -7.428 -32.804 -30.804 1.00 85.06 397 ASP A N 1
ATOM 2988 C CA . ASP A 1 397 ? -7.592 -31.439 -31.326 1.00 85.06 397 ASP A CA 1
ATOM 2989 C C . ASP A 1 397 ? -7.811 -30.426 -30.191 1.00 85.06 397 ASP A C 1
ATOM 2991 O O . ASP A 1 397 ? -7.327 -29.290 -30.240 1.00 85.06 397 ASP A O 1
ATOM 2995 N N . MET A 1 398 ? -8.558 -30.818 -29.154 1.00 84.38 398 MET A N 1
ATOM 2996 C CA . MET A 1 398 ? -8.873 -29.943 -28.033 1.00 84.38 398 MET A CA 1
ATOM 2997 C C . MET A 1 398 ? -7.640 -29.649 -27.171 1.00 84.38 398 MET A C 1
ATOM 2999 O O . MET A 1 398 ? -7.467 -28.489 -26.792 1.00 84.38 398 MET A O 1
ATOM 3003 N N . VAL A 1 399 ? -6.800 -30.648 -26.884 1.00 85.06 399 VAL A N 1
ATOM 3004 C CA . VAL A 1 399 ? -5.565 -30.516 -26.084 1.00 85.06 399 VAL A CA 1
ATOM 3005 C C . VAL A 1 399 ? -4.448 -29.826 -26.876 1.00 85.06 399 VAL A C 1
ATOM 3007 O O . VAL A 1 399 ? -3.671 -29.041 -26.321 1.00 85.06 399 VAL A O 1
ATOM 3010 N N . GLU A 1 400 ? -4.374 -30.046 -28.190 1.00 85.06 400 GLU A N 1
ATOM 3011 C CA . GLU A 1 400 ? -3.456 -29.303 -29.058 1.00 85.06 400 GLU A CA 1
ATOM 3012 C C . GLU A 1 400 ? -3.832 -27.817 -29.122 1.00 85.06 400 GLU A C 1
ATOM 3014 O O . GLU A 1 400 ? -2.972 -26.940 -28.981 1.00 85.06 400 GLU A O 1
ATOM 3019 N N . ALA A 1 401 ? -5.124 -27.517 -29.286 1.00 84.00 401 ALA A N 1
ATOM 3020 C CA . ALA A 1 401 ? -5.604 -26.151 -29.443 1.00 84.00 401 ALA A CA 1
ATOM 3021 C C . ALA A 1 401 ? -5.799 -25.404 -28.116 1.00 84.00 401 ALA A C 1
ATOM 3023 O O . ALA A 1 401 ? -5.752 -24.171 -28.114 1.00 84.00 401 ALA A O 1
ATOM 3024 N N . ASN A 1 402 ? -6.029 -26.094 -26.992 1.00 87.19 402 ASN A N 1
ATOM 3025 C CA . ASN A 1 402 ? -6.399 -25.482 -25.715 1.00 87.19 402 ASN A CA 1
ATOM 3026 C C . ASN A 1 402 ? -5.677 -26.106 -24.513 1.00 87.19 402 ASN A C 1
ATOM 3028 O O . ASN A 1 402 ? -5.450 -27.303 -24.440 1.00 87.19 402 ASN A O 1
ATOM 3032 N N . ALA A 1 403 ? -5.392 -25.269 -23.520 1.00 87.69 403 ALA A N 1
ATOM 3033 C CA . ALA A 1 403 ? -4.965 -25.656 -22.186 1.00 87.69 403 ALA A CA 1
ATOM 3034 C C . ALA A 1 403 ? -6.173 -25.651 -21.239 1.00 87.69 403 ALA A C 1
ATOM 3036 O O . ALA A 1 403 ? -6.899 -24.649 -21.163 1.00 87.69 403 ALA A O 1
ATOM 3037 N N . LEU A 1 404 ? -6.384 -26.738 -20.494 1.00 88.00 404 LEU A N 1
ATOM 3038 C CA . LEU A 1 404 ? -7.313 -26.741 -19.367 1.00 88.00 404 LEU A CA 1
ATOM 3039 C C . LEU A 1 404 ? -6.606 -26.114 -18.162 1.00 88.00 404 LEU A C 1
ATOM 3041 O O . LEU A 1 404 ? -5.605 -26.623 -17.675 1.00 88.00 404 LEU A O 1
ATOM 3045 N N . LEU A 1 405 ? -7.111 -24.976 -17.698 1.00 88.19 405 LEU A N 1
ATOM 3046 C CA . LEU A 1 405 ? -6.543 -24.237 -16.577 1.00 88.19 405 LEU A CA 1
ATOM 3047 C C . LEU A 1 405 ? -7.416 -24.402 -15.341 1.00 88.19 405 LEU A C 1
ATOM 3049 O O . LEU A 1 405 ? -8.587 -24.006 -15.349 1.00 88.19 405 LEU A O 1
ATOM 3053 N N . ASP A 1 406 ? -6.825 -24.873 -14.252 1.00 87.44 406 ASP A N 1
ATOM 3054 C CA . ASP A 1 406 ? -7.413 -24.744 -12.931 1.00 87.44 406 ASP A CA 1
ATOM 3055 C C . ASP A 1 406 ? -7.306 -23.287 -12.465 1.00 87.44 406 ASP A C 1
ATOM 3057 O O . ASP A 1 406 ? -6.217 -22.738 -12.293 1.00 87.44 406 ASP A O 1
ATOM 3061 N N . ARG A 1 407 ? -8.457 -22.632 -12.296 1.00 82.44 407 ARG A N 1
ATOM 3062 C CA . ARG A 1 407 ? -8.579 -21.240 -11.840 1.00 82.44 407 ARG A CA 1
ATOM 3063 C C . ARG A 1 407 ? -9.115 -21.137 -10.414 1.00 82.44 407 ARG A C 1
ATOM 3065 O O . ARG A 1 407 ? -9.474 -20.035 -9.994 1.00 82.44 407 ARG A O 1
ATOM 3072 N N . THR A 1 408 ? -9.195 -22.248 -9.684 1.00 78.12 408 THR A N 1
ATOM 3073 C CA . THR A 1 408 ? -9.494 -22.242 -8.244 1.00 78.12 408 THR A CA 1
ATOM 3074 C C . THR A 1 408 ? -8.339 -21.708 -7.418 1.00 78.12 408 THR A C 1
ATOM 3076 O O . THR A 1 408 ? -8.562 -21.010 -6.431 1.00 78.12 408 THR A O 1
ATOM 3079 N N . VAL A 1 409 ? -7.112 -21.984 -7.857 1.00 65.81 409 VAL A N 1
ATOM 3080 C CA . VAL A 1 409 ? -5.871 -21.547 -7.221 1.00 65.81 409 VAL A CA 1
ATOM 3081 C C . VAL A 1 409 ? -5.251 -20.413 -8.043 1.00 65.81 409 VAL A C 1
ATOM 3083 O O . VAL A 1 409 ? -5.430 -20.331 -9.261 1.00 65.81 409 VAL A O 1
ATOM 3086 N N . PHE A 1 410 ? -4.551 -19.487 -7.377 1.00 48.75 410 PHE A N 1
ATOM 3087 C CA . PHE A 1 410 ? -3.815 -18.416 -8.048 1.00 48.75 410 PHE A CA 1
ATOM 3088 C C . PHE A 1 410 ? -2.303 -18.529 -7.784 1.00 48.75 410 PHE A C 1
ATOM 3090 O O . PHE A 1 410 ? -1.902 -18.512 -6.618 1.00 48.75 410 PHE A O 1
ATOM 3097 N N . PRO A 1 411 ? -1.447 -18.541 -8.826 1.00 61.53 411 PRO A N 1
ATOM 3098 C CA . PRO A 1 411 ? -1.773 -18.396 -10.253 1.00 61.53 411 PRO A CA 1
ATOM 3099 C C . PRO A 1 411 ? -2.536 -19.608 -10.822 1.00 61.53 411 PRO A C 1
ATOM 3101 O O . PRO A 1 411 ? -2.393 -20.692 -10.265 1.00 61.53 411 PRO A O 1
ATOM 3104 N N . PRO A 1 412 ? -3.330 -19.435 -11.906 1.00 78.81 412 PRO A N 1
ATOM 3105 C CA . PRO A 1 412 ? -3.961 -20.561 -12.578 1.00 78.81 412 PRO A CA 1
ATOM 3106 C C . PRO A 1 412 ? -2.917 -21.586 -12.998 1.00 78.81 412 PRO A C 1
ATOM 3108 O O . PRO A 1 412 ? -1.878 -21.206 -13.544 1.00 78.81 412 PRO A O 1
ATOM 3111 N N . VAL A 1 413 ? -3.207 -22.853 -12.746 1.00 82.06 413 VAL A N 1
ATOM 3112 C CA . VAL A 1 413 ? -2.300 -23.964 -13.030 1.00 82.06 413 VAL A CA 1
ATOM 3113 C C . VAL A 1 413 ? -2.830 -24.703 -14.250 1.00 82.06 413 VAL A C 1
ATOM 3115 O O . VAL A 1 413 ? -4.027 -24.974 -14.333 1.00 82.06 413 VAL A O 1
ATOM 3118 N N . GLU A 1 414 ? -1.966 -24.971 -15.227 1.00 84.44 414 GLU A N 1
ATOM 3119 C CA . GLU A 1 414 ? -2.326 -25.847 -16.341 1.00 84.44 414 GLU A CA 1
ATOM 3120 C C . GLU A 1 414 ? -2.439 -27.280 -15.830 1.00 84.44 414 GLU A C 1
ATOM 3122 O O . GLU A 1 414 ? -1.618 -27.744 -15.040 1.00 84.44 414 GLU A O 1
ATOM 3127 N N . VAL A 1 415 ? -3.512 -27.951 -16.225 1.00 82.75 415 VAL A N 1
ATOM 3128 C CA . VAL A 1 415 ? -3.750 -29.344 -15.875 1.00 82.75 415 VAL A CA 1
ATOM 3129 C C . VAL A 1 415 ? -2.970 -30.187 -16.872 1.00 82.75 415 VAL A C 1
ATOM 3131 O O . VAL A 1 415 ? -3.327 -30.225 -18.044 1.00 82.75 415 VAL A O 1
ATOM 3134 N N . GLU A 1 416 ? -1.876 -30.791 -16.412 1.00 72.06 416 GLU A N 1
ATOM 3135 C CA . GLU A 1 416 ? -0.935 -31.547 -17.255 1.00 72.06 416 GLU A CA 1
ATOM 3136 C C . GLU A 1 416 ? -1.151 -33.071 -17.207 1.00 72.06 416 GLU A C 1
ATOM 3138 O O . GLU A 1 416 ? -0.509 -33.788 -17.967 1.00 72.06 416 GLU A O 1
ATOM 3143 N N . ASP A 1 417 ? -1.995 -33.573 -16.298 1.00 69.25 417 ASP A N 1
ATOM 3144 C CA . ASP A 1 417 ? -2.069 -35.000 -15.958 1.00 69.25 417 ASP A CA 1
ATOM 3145 C C . ASP A 1 417 ? -3.481 -35.562 -16.204 1.00 69.25 417 ASP A C 1
ATOM 3147 O O . ASP A 1 417 ? -4.394 -35.356 -15.399 1.00 69.25 417 ASP A O 1
ATOM 3151 N N . ASP A 1 418 ? -3.652 -36.244 -17.340 1.00 67.50 418 ASP A N 1
ATOM 3152 C CA . ASP A 1 418 ? -4.945 -36.737 -17.834 1.00 67.50 418 ASP A CA 1
ATOM 3153 C C . ASP A 1 418 ? -5.463 -37.954 -17.038 1.00 67.50 418 ASP A C 1
ATOM 3155 O O . ASP A 1 418 ? -6.671 -38.189 -16.966 1.00 67.50 418 ASP A O 1
ATOM 3159 N N . GLU A 1 419 ? -4.570 -38.705 -16.384 1.00 71.75 419 GLU A N 1
ATOM 3160 C CA . GLU A 1 419 ? -4.910 -39.942 -15.663 1.00 71.75 419 GLU A CA 1
ATOM 3161 C C . GLU A 1 419 ? -5.377 -39.695 -14.219 1.00 71.75 419 GLU A C 1
ATOM 3163 O O . GLU A 1 419 ? -5.989 -40.571 -13.603 1.00 71.75 419 GLU A O 1
ATOM 3168 N N . ARG A 1 420 ? -5.132 -38.502 -13.661 1.00 81.50 420 ARG A N 1
ATOM 3169 C CA . ARG A 1 420 ? -5.531 -38.188 -12.281 1.00 81.50 420 ARG A CA 1
ATOM 3170 C C . ARG A 1 420 ? -7.030 -38.021 -12.137 1.00 81.50 420 ARG A C 1
ATOM 3172 O O . ARG A 1 420 ? -7.714 -37.461 -12.994 1.00 81.50 420 ARG A O 1
ATOM 3179 N N . THR A 1 421 ? -7.537 -38.422 -10.978 1.00 81.25 421 THR A N 1
ATOM 3180 C CA . THR A 1 421 ? -8.933 -38.175 -10.611 1.00 81.25 421 THR A CA 1
ATOM 3181 C C . THR A 1 421 ? -9.164 -36.720 -10.199 1.00 81.25 421 THR A C 1
ATOM 3183 O O . THR A 1 421 ? -8.285 -36.040 -9.663 1.00 81.25 421 THR A O 1
ATOM 3186 N N . VAL A 1 422 ? -10.400 -36.241 -10.362 1.00 81.50 422 VAL A N 1
ATOM 3187 C CA . VAL A 1 422 ? -10.857 -34.924 -9.872 1.00 81.50 422 VAL A CA 1
ATOM 3188 C C . VAL A 1 422 ? -10.545 -34.739 -8.374 1.00 81.50 422 VAL A C 1
ATOM 3190 O O . VAL A 1 422 ? -10.189 -33.640 -7.944 1.00 81.50 422 VAL A O 1
ATOM 3193 N N . ALA A 1 423 ? -10.642 -35.808 -7.571 1.00 79.81 423 ALA A N 1
ATOM 3194 C CA . ALA A 1 423 ? -10.289 -35.786 -6.150 1.00 79.81 423 ALA A CA 1
ATOM 3195 C C . ALA A 1 423 ? -8.791 -35.554 -5.898 1.00 79.81 423 ALA A C 1
ATOM 3197 O O . ALA A 1 423 ? -8.440 -34.780 -5.007 1.00 79.81 423 ALA A O 1
ATOM 3198 N N . GLU A 1 424 ? -7.919 -36.201 -6.672 1.00 79.44 424 GLU A N 1
ATOM 3199 C CA . GLU A 1 424 ? -6.461 -36.052 -6.570 1.00 79.44 424 GLU A CA 1
ATOM 3200 C C . GLU A 1 424 ? -5.985 -34.684 -7.057 1.00 79.44 424 GLU A C 1
ATOM 3202 O O . GLU A 1 424 ? -5.036 -34.131 -6.501 1.00 79.44 424 GLU A O 1
ATOM 3207 N N . MET A 1 425 ? -6.696 -34.096 -8.023 1.00 79.62 425 MET A N 1
ATOM 3208 C CA . MET A 1 425 ? -6.503 -32.706 -8.446 1.00 79.62 425 MET A CA 1
ATOM 3209 C C . MET A 1 425 ? -6.972 -31.686 -7.396 1.00 79.62 425 MET A C 1
ATOM 3211 O O . MET A 1 425 ? -6.707 -30.493 -7.526 1.00 79.62 425 MET A O 1
ATOM 3215 N N . GLY A 1 426 ? -7.659 -32.130 -6.338 1.00 76.50 426 GLY A N 1
ATOM 3216 C CA . GLY A 1 426 ? -8.173 -31.261 -5.279 1.00 76.50 426 GLY A CA 1
ATOM 3217 C C . GLY A 1 426 ? -9.409 -30.452 -5.683 1.00 76.50 426 GLY A C 1
ATOM 3218 O O . GLY A 1 426 ? -9.807 -29.538 -4.957 1.00 76.50 426 GLY A O 1
ATOM 3219 N N . TRP A 1 427 ? -10.049 -30.777 -6.810 1.00 84.12 427 TRP A N 1
ATOM 3220 C CA . TRP A 1 427 ? -11.239 -30.073 -7.275 1.00 84.12 427 TRP A CA 1
ATOM 3221 C C . TRP A 1 427 ? -12.462 -30.484 -6.457 1.00 84.12 427 TRP A C 1
ATOM 3223 O O . TRP A 1 427 ? -12.961 -31.607 -6.529 1.00 84.12 427 TRP A O 1
ATOM 3233 N N . ALA A 1 428 ? -12.972 -29.543 -5.668 1.00 78.12 428 ALA A N 1
ATOM 3234 C CA . ALA A 1 428 ? -14.246 -29.677 -4.978 1.00 78.12 428 ALA A CA 1
ATOM 3235 C C . ALA A 1 428 ? -15.378 -28.998 -5.766 1.00 78.12 428 ALA A C 1
ATOM 3237 O O . ALA A 1 428 ? -15.150 -28.246 -6.716 1.00 78.12 428 ALA A O 1
ATOM 3238 N N . GLY A 1 429 ? -16.623 -29.221 -5.338 1.00 75.31 429 GLY A N 1
ATOM 3239 C CA . GLY A 1 429 ? -17.728 -28.370 -5.771 1.00 75.31 429 GLY A CA 1
ATOM 3240 C C . GLY A 1 429 ? -17.404 -26.893 -5.499 1.00 75.31 429 GLY A C 1
ATOM 3241 O O . GLY A 1 429 ? -16.801 -26.553 -4.482 1.00 75.31 429 GLY A O 1
ATOM 3242 N N . GLY A 1 430 ? -17.748 -26.024 -6.447 1.00 78.31 430 GLY A N 1
ATOM 3243 C CA . GLY A 1 430 ? -17.333 -24.623 -6.481 1.00 78.31 430 GLY A CA 1
ATOM 3244 C C . GLY A 1 430 ? -16.048 -24.364 -7.274 1.00 78.31 430 GLY A C 1
ATOM 3245 O O . GLY A 1 430 ? -15.720 -23.198 -7.507 1.00 78.31 430 GLY A O 1
ATOM 3246 N N . ALA A 1 431 ? -15.341 -25.405 -7.728 1.00 85.69 431 ALA A N 1
ATOM 3247 C CA . ALA A 1 431 ? -14.136 -25.228 -8.526 1.00 85.69 431 ALA A CA 1
ATOM 3248 C C . ALA A 1 431 ? -14.418 -24.557 -9.883 1.00 85.69 431 ALA A C 1
ATOM 3250 O O . ALA A 1 431 ? -15.436 -24.813 -10.533 1.00 85.69 431 ALA A O 1
ATOM 3251 N N . MET A 1 432 ? -13.495 -23.693 -10.317 1.00 87.62 432 MET A N 1
ATOM 3252 C CA . MET A 1 432 ? -13.552 -22.984 -11.589 1.00 87.62 432 MET A CA 1
ATOM 3253 C C . MET A 1 432 ? -12.420 -23.437 -12.501 1.00 87.62 432 MET A C 1
ATOM 3255 O O . MET A 1 432 ? -11.257 -23.152 -12.234 1.00 87.62 432 MET A O 1
ATOM 3259 N N . LEU A 1 433 ? -12.781 -24.061 -13.615 1.00 90.31 433 LEU A N 1
ATOM 3260 C CA . LEU A 1 433 ? -11.863 -24.475 -14.669 1.00 90.31 433 LEU A CA 1
ATOM 3261 C C . LEU A 1 433 ? -12.041 -23.569 -15.892 1.00 90.31 433 LEU A C 1
ATOM 3263 O O . LEU A 1 433 ? -13.122 -23.025 -16.142 1.00 90.31 433 LEU A O 1
ATOM 3267 N N . GLY A 1 434 ? -10.983 -23.368 -16.666 1.00 89.62 434 GLY A N 1
ATOM 3268 C CA . GLY A 1 434 ? -11.035 -22.589 -17.898 1.00 89.62 434 GLY A CA 1
ATOM 3269 C C . GLY A 1 434 ? -10.293 -23.277 -19.024 1.00 89.62 434 GLY A C 1
ATOM 3270 O O . GLY A 1 434 ? -9.084 -23.424 -18.940 1.00 89.62 434 GLY A O 1
ATOM 3271 N N . LEU A 1 435 ? -11.004 -23.617 -20.093 1.00 88.69 435 LEU A N 1
ATOM 3272 C CA . LEU A 1 435 ? -10.408 -24.083 -21.334 1.00 88.69 435 LEU A CA 1
ATOM 3273 C C . LEU A 1 435 ? -9.957 -22.854 -22.138 1.00 88.69 435 LEU A C 1
ATOM 3275 O O . LEU A 1 435 ? -10.777 -22.014 -22.525 1.00 88.69 435 LEU A O 1
ATOM 3279 N N . GLN A 1 436 ? -8.647 -22.690 -22.306 1.00 87.38 436 GLN A N 1
ATOM 3280 C CA . GLN A 1 436 ? -8.040 -21.504 -22.909 1.00 87.38 436 GLN A CA 1
ATOM 3281 C C . GLN A 1 436 ? -7.215 -21.881 -24.145 1.00 87.38 436 GLN A C 1
ATOM 3283 O O . GLN A 1 436 ? -6.349 -22.736 -24.022 1.00 87.38 436 GLN A O 1
ATOM 3288 N N . PRO A 1 437 ? -7.375 -21.200 -25.295 1.00 86.25 437 PRO A N 1
ATOM 3289 C CA . PRO A 1 437 ? -6.575 -21.503 -26.476 1.00 86.25 437 PRO A CA 1
ATOM 3290 C C . PRO A 1 437 ? -5.071 -21.322 -26.226 1.00 86.25 437 PRO A C 1
ATOM 3292 O O . PRO A 1 437 ? -4.646 -20.289 -25.691 1.00 86.25 437 PRO A O 1
ATOM 3295 N N . ARG A 1 438 ? -4.261 -22.301 -26.634 1.00 80.69 438 ARG A N 1
ATOM 3296 C CA . ARG A 1 438 ? -2.796 -22.238 -26.570 1.00 80.69 438 ARG A CA 1
ATOM 3297 C C . ARG A 1 438 ? -2.297 -21.151 -27.529 1.00 80.69 438 ARG A C 1
ATOM 3299 O O . ARG A 1 438 ? -2.757 -21.029 -28.659 1.00 80.69 438 ARG A O 1
ATOM 3306 N N . GLY A 1 439 ? -1.413 -20.276 -27.046 1.00 68.50 439 GLY A N 1
ATOM 3307 C CA . GLY A 1 439 ? -0.915 -19.116 -27.803 1.00 68.50 439 GLY A CA 1
ATOM 3308 C C . GLY A 1 439 ? -1.828 -17.879 -27.813 1.00 68.50 439 GLY A C 1
ATOM 3309 O O . GLY A 1 439 ? -1.386 -16.804 -28.222 1.00 68.50 439 GLY A O 1
ATOM 3310 N N . ALA A 1 440 ? -3.063 -17.964 -27.304 1.00 59.38 440 ALA A N 1
ATOM 3311 C CA . ALA A 1 440 ? -3.882 -16.778 -27.076 1.00 59.38 440 ALA A CA 1
ATOM 3312 C C . ALA A 1 440 ? -3.478 -16.092 -25.761 1.00 59.38 440 ALA A C 1
ATOM 3314 O O . ALA A 1 440 ? -3.391 -16.727 -24.706 1.00 59.38 440 ALA A O 1
ATOM 3315 N N . ALA A 1 441 ? -3.288 -14.767 -25.802 1.00 54.66 441 ALA A N 1
ATOM 3316 C CA . ALA A 1 441 ? -3.220 -13.960 -24.585 1.00 54.66 441 ALA A CA 1
ATOM 3317 C C . ALA A 1 441 ? -4.444 -14.279 -23.701 1.00 54.66 441 ALA A C 1
ATOM 3319 O O . ALA A 1 441 ? -5.537 -14.444 -24.254 1.00 54.66 441 ALA A O 1
ATOM 3320 N N . PRO A 1 442 ? -4.297 -14.368 -22.362 1.00 52.00 442 PRO A N 1
ATOM 3321 C CA . PRO A 1 442 ? -5.352 -14.818 -21.460 1.00 52.00 442 PRO A CA 1
ATOM 3322 C C . PRO A 1 442 ? -6.677 -14.148 -21.787 1.00 52.00 442 PRO A C 1
ATOM 3324 O O . PRO A 1 442 ? -6.832 -12.932 -21.636 1.00 52.00 442 PRO A O 1
ATOM 3327 N N . VAL A 1 443 ? -7.614 -14.960 -22.290 1.00 45.09 443 VAL A N 1
ATOM 3328 C CA . VAL A 1 443 ? -8.924 -14.506 -22.750 1.00 45.09 443 VAL A CA 1
ATOM 3329 C C . VAL A 1 443 ? -9.587 -13.805 -21.572 1.00 45.09 443 VAL A C 1
ATOM 3331 O O . VAL A 1 443 ? -9.982 -14.438 -20.587 1.00 45.09 443 VAL A O 1
ATOM 3334 N N . LYS A 1 444 ? -9.665 -12.469 -21.663 1.00 45.12 444 LYS A N 1
ATOM 3335 C CA . LYS A 1 444 ? -10.409 -11.611 -20.739 1.00 45.12 444 LYS A CA 1
ATOM 3336 C C . LYS A 1 444 ? -11.828 -12.140 -20.711 1.00 45.12 444 LYS A C 1
ATOM 3338 O O . LYS A 1 444 ? -12.586 -11.941 -21.653 1.00 45.12 444 LYS A O 1
ATOM 3343 N N . GLY A 1 445 ? -12.146 -12.863 -19.650 1.00 38.75 445 GLY A N 1
ATOM 3344 C CA . GLY A 1 445 ? -13.371 -13.620 -19.554 1.00 38.75 445 GLY A CA 1
ATOM 3345 C C . GLY A 1 445 ? -14.620 -12.800 -19.880 1.00 38.75 445 GLY A C 1
ATOM 3346 O O . GLY A 1 445 ? -15.090 -12.035 -19.041 1.00 38.75 445 GLY A O 1
ATOM 3347 N N . GLY A 1 446 ? -15.204 -13.039 -21.056 1.00 38.91 446 GLY A N 1
ATOM 3348 C CA . GLY A 1 446 ? -16.546 -12.600 -21.422 1.00 38.91 446 GLY A CA 1
ATOM 3349 C C . GLY A 1 446 ? -17.594 -13.406 -20.666 1.00 38.91 446 GLY A C 1
ATOM 3350 O O . GLY A 1 446 ? -17.904 -14.525 -21.036 1.00 38.91 446 GLY A O 1
ATOM 3351 N N . ALA A 1 447 ? -18.074 -12.899 -19.536 1.00 36.03 447 ALA A N 1
ATOM 3352 C CA . ALA A 1 447 ? -19.486 -13.057 -19.216 1.00 36.03 447 ALA A CA 1
ATOM 3353 C C . ALA A 1 447 ? -20.134 -11.830 -19.838 1.00 36.03 447 ALA A C 1
ATOM 3355 O O . ALA A 1 447 ? -19.560 -10.750 -19.671 1.00 36.03 447 ALA A O 1
ATOM 3356 N N . ALA A 1 448 ? -21.226 -12.028 -20.587 1.00 32.62 448 ALA A N 1
ATOM 3357 C CA . ALA A 1 448 ? -22.023 -11.010 -21.262 1.00 32.62 448 ALA A CA 1
ATOM 3358 C C . ALA A 1 448 ? -21.637 -9.610 -20.797 1.00 32.62 448 ALA A C 1
ATOM 3360 O O . ALA A 1 448 ? -22.088 -9.112 -19.759 1.00 32.62 448 ALA A O 1
ATOM 3361 N N . ARG A 1 449 ? -20.730 -8.998 -21.564 1.00 38.16 449 ARG A N 1
ATOM 3362 C CA . ARG A 1 449 ? -20.494 -7.574 -21.496 1.00 38.16 449 ARG A CA 1
ATOM 3363 C C . ARG A 1 449 ? -21.834 -7.019 -21.962 1.00 38.16 449 ARG A C 1
ATOM 3365 O O . ARG A 1 449 ? -22.001 -6.690 -23.130 1.00 38.16 449 ARG A O 1
ATOM 3372 N N . ARG A 1 450 ? -22.795 -6.866 -21.029 1.00 32.56 450 ARG A N 1
ATOM 3373 C CA . ARG A 1 450 ? -23.585 -5.643 -20.996 1.00 32.56 450 ARG A CA 1
ATOM 3374 C C . ARG A 1 450 ? -22.521 -4.625 -21.299 1.00 32.56 450 ARG A C 1
ATOM 3376 O O . ARG A 1 450 ? -21.548 -4.502 -20.546 1.00 32.56 450 ARG A O 1
ATOM 3383 N N . THR A 1 451 ? -22.624 -4.015 -22.465 1.00 31.97 451 THR A N 1
ATOM 3384 C CA . THR A 1 451 ? -22.036 -2.724 -22.681 1.00 31.97 451 THR A CA 1
ATOM 3385 C C . THR A 1 451 ? -22.552 -1.918 -21.494 1.00 31.97 451 THR A C 1
ATOM 3387 O O . THR A 1 451 ? -23.604 -1.286 -21.552 1.00 31.97 451 THR A O 1
ATOM 3390 N N . ARG A 1 452 ? -21.810 -1.944 -20.376 1.00 36.59 452 ARG A N 1
ATOM 3391 C CA . ARG A 1 452 ? -21.492 -0.734 -19.667 1.00 36.59 452 ARG A CA 1
ATOM 3392 C C . ARG A 1 452 ? -20.996 0.103 -20.823 1.00 36.59 452 ARG A C 1
ATOM 3394 O O . ARG A 1 452 ? -19.841 -0.020 -21.229 1.00 36.59 452 ARG A O 1
ATOM 3401 N N . LYS A 1 453 ? -21.934 0.859 -21.427 1.00 30.78 453 LYS A N 1
ATOM 3402 C CA . LYS A 1 453 ? -21.667 2.195 -21.936 1.00 30.78 453 LYS A CA 1
ATOM 3403 C C . LYS A 1 453 ? -20.539 2.636 -21.049 1.00 30.78 453 LYS A C 1
ATOM 3405 O O . LYS A 1 453 ? -20.773 2.607 -19.834 1.00 30.78 453 LYS A O 1
ATOM 3410 N N . HIS A 1 454 ? -19.336 2.791 -21.618 1.00 31.22 454 HIS A N 1
ATOM 3411 C CA . HIS A 1 454 ? -18.196 3.351 -20.907 1.00 31.22 454 HIS A CA 1
ATOM 3412 C C . HIS A 1 454 ? -18.808 4.283 -19.889 1.00 31.22 454 HIS A C 1
ATOM 3414 O O . HIS A 1 454 ? -19.481 5.218 -20.332 1.00 31.22 454 HIS A O 1
ATOM 3420 N N . LEU A 1 455 ? -18.783 3.917 -18.592 1.00 35.53 455 LEU A N 1
ATOM 3421 C CA . LEU A 1 455 ? -19.280 4.840 -17.583 1.00 35.53 455 LEU A CA 1
ATOM 3422 C C . LEU A 1 455 ? -18.490 6.084 -17.952 1.00 35.53 455 LEU A C 1
ATOM 3424 O O . LEU A 1 455 ? -17.257 5.954 -18.022 1.00 35.53 455 LEU A O 1
ATOM 3428 N N . PRO A 1 456 ? -19.160 7.149 -18.438 1.00 34.19 456 PRO A N 1
ATOM 3429 C CA . PRO A 1 456 ? -18.451 8.268 -19.030 1.00 34.19 456 PRO A CA 1
ATOM 3430 C C . PRO A 1 456 ? -17.414 8.607 -17.988 1.00 34.19 456 PRO A C 1
ATOM 3432 O O . PRO A 1 456 ? -17.830 8.722 -16.835 1.00 34.19 456 PRO A O 1
ATOM 3435 N N . LYS A 1 457 ? -16.111 8.574 -18.352 1.00 39.25 457 LYS A N 1
ATOM 3436 C CA . LYS A 1 457 ? -15.009 8.796 -17.401 1.00 39.25 457 LYS A CA 1
ATOM 3437 C C . LYS A 1 457 ? -15.519 9.877 -16.462 1.00 39.25 457 LYS A C 1
ATOM 3439 O O . LYS A 1 457 ? -15.773 10.968 -16.990 1.00 39.25 457 LYS A O 1
ATOM 3444 N N . PRO A 1 458 ? -15.843 9.565 -15.190 1.00 38.88 458 PRO A N 1
ATOM 3445 C CA . PRO A 1 458 ? -16.512 10.545 -14.359 1.00 38.88 458 PRO A CA 1
ATOM 3446 C C . PRO A 1 458 ? -15.595 11.755 -14.397 1.00 38.88 458 PRO A C 1
ATOM 3448 O O . PRO A 1 458 ? -14.381 11.605 -14.220 1.00 38.88 458 PRO A O 1
ATOM 3451 N N . LYS A 1 459 ? -16.137 12.902 -14.834 1.00 45.16 459 LYS A N 1
ATOM 3452 C CA . LYS A 1 459 ? -15.370 14.146 -14.920 1.00 45.16 459 LYS A CA 1
ATOM 3453 C C . LYS A 1 459 ? -14.684 14.274 -13.567 1.00 45.16 459 LYS A C 1
ATOM 3455 O O . LYS A 1 459 ? -15.390 14.293 -12.563 1.00 45.16 459 LYS A O 1
ATOM 3460 N N . GLN A 1 460 ? -13.350 14.224 -13.554 1.00 49.12 460 GLN A N 1
ATOM 3461 C CA . GLN A 1 460 ? -12.580 14.238 -12.314 1.00 49.12 460 GLN A CA 1
ATOM 3462 C C . GLN A 1 460 ? -13.117 15.357 -11.423 1.00 49.12 460 GLN A C 1
ATOM 3464 O O . GLN A 1 460 ? -13.217 16.506 -11.858 1.00 49.12 460 GLN A O 1
ATOM 3469 N N . VAL A 1 461 ? -13.531 14.980 -10.216 1.00 51.47 461 VAL A N 1
ATOM 3470 C CA . VAL A 1 461 ? -13.980 15.901 -9.172 1.00 51.47 461 VAL A CA 1
ATOM 3471 C C . VAL A 1 461 ? -12.796 16.814 -8.801 1.00 51.47 461 VAL A C 1
ATOM 3473 O O . VAL A 1 461 ? -11.646 16.390 -8.974 1.00 51.47 461 VAL A O 1
ATOM 3476 N N . PRO A 1 462 ? -13.023 18.069 -8.356 1.00 54.84 462 PRO A N 1
ATOM 3477 C CA . PRO A 1 462 ? -11.951 19.037 -8.163 1.00 54.84 462 PRO A CA 1
ATOM 3478 C C . PRO A 1 462 ? -10.856 18.511 -7.241 1.00 54.84 462 PRO A C 1
ATOM 3480 O O . PRO A 1 462 ? -11.128 17.983 -6.161 1.00 54.84 462 PRO A O 1
ATOM 3483 N N . THR A 1 463 ? -9.607 18.707 -7.659 1.00 69.75 463 THR A N 1
ATOM 3484 C CA . THR A 1 463 ? -8.442 18.519 -6.800 1.00 69.75 463 THR A CA 1
ATOM 3485 C C . THR A 1 463 ? -8.605 19.410 -5.573 1.00 69.75 463 THR A C 1
ATOM 3487 O O . THR A 1 463 ? -8.541 20.634 -5.682 1.00 69.75 463 THR A O 1
ATOM 3490 N N . THR A 1 464 ? -8.825 18.805 -4.409 1.00 81.81 464 THR A N 1
ATOM 3491 C CA . THR A 1 464 ? -8.947 19.549 -3.152 1.00 81.81 464 THR A CA 1
ATOM 3492 C C . THR A 1 464 ? -7.582 19.564 -2.482 1.00 81.81 464 THR A C 1
ATOM 3494 O O . THR A 1 464 ? -6.978 18.509 -2.283 1.00 81.81 464 THR A O 1
ATOM 3497 N N . GLN A 1 465 ? -7.059 20.747 -2.162 1.00 85.12 465 GLN A N 1
ATOM 3498 C CA . GLN A 1 465 ? -5.847 20.836 -1.353 1.00 85.12 465 GLN A CA 1
ATOM 3499 C C . GLN A 1 465 ? -6.206 20.612 0.112 1.00 85.12 465 GLN A C 1
ATOM 3501 O O . GLN A 1 465 ? -7.084 21.286 0.644 1.00 85.12 465 GLN A O 1
ATOM 3506 N N . LEU A 1 466 ? -5.513 19.678 0.755 1.00 85.38 466 LEU A N 1
ATOM 3507 C CA . LEU A 1 466 ? -5.624 19.446 2.189 1.00 85.38 466 LEU A CA 1
ATOM 3508 C C . LEU A 1 466 ? -4.291 19.787 2.843 1.00 85.38 466 LEU A C 1
ATOM 3510 O O . LEU A 1 466 ? -3.216 19.459 2.329 1.00 85.38 466 LEU A O 1
ATOM 3514 N N . GLN A 1 467 ? -4.372 20.446 3.991 1.00 88.81 467 GLN A N 1
ATOM 3515 C CA . GLN A 1 467 ? -3.221 20.753 4.819 1.00 88.81 467 GLN A CA 1
ATOM 3516 C C . GLN A 1 467 ? -3.322 19.930 6.097 1.00 88.81 467 GLN A C 1
ATOM 3518 O O . GLN A 1 467 ? -4.263 20.091 6.870 1.00 88.81 467 GLN A O 1
ATOM 3523 N N . VAL A 1 468 ? -2.346 19.048 6.300 1.00 87.62 468 VAL A N 1
ATOM 3524 C CA . VAL A 1 468 ? -2.232 18.263 7.531 1.00 87.62 468 VAL A CA 1
ATOM 3525 C C . VAL A 1 468 ? -1.879 19.231 8.679 1.00 87.62 468 VAL A C 1
ATOM 3527 O O . VAL A 1 468 ? -1.111 20.179 8.450 1.00 87.62 468 VAL A O 1
ATOM 3530 N N . PRO A 1 469 ? -2.419 19.048 9.901 1.00 80.75 469 PRO A N 1
ATOM 3531 C CA . PRO A 1 469 ? -2.096 19.864 11.068 1.00 80.75 469 PRO A CA 1
ATOM 3532 C C . PRO A 1 469 ? -0.589 20.028 11.275 1.00 80.75 469 PRO A C 1
ATOM 3534 O O . PRO A 1 469 ? 0.207 19.165 10.924 1.00 80.75 469 PRO A O 1
ATOM 3537 N N . GLY A 1 470 ? -0.170 21.190 11.774 1.00 75.50 470 GLY A N 1
ATOM 3538 C CA . GLY A 1 470 ? 1.247 21.582 11.793 1.00 75.50 470 GLY A CA 1
ATOM 3539 C C . GLY A 1 470 ? 1.750 22.148 10.459 1.00 75.50 470 GLY A C 1
ATOM 3540 O O . GLY A 1 470 ? 2.828 22.730 10.396 1.00 75.50 470 GLY A O 1
ATOM 3541 N N . GLY A 1 471 ? 0.961 22.039 9.385 1.00 78.19 471 GLY A N 1
ATOM 3542 C CA . GLY A 1 471 ? 1.126 22.786 8.140 1.00 78.19 471 GLY A CA 1
ATOM 3543 C C . GLY A 1 471 ? 2.324 22.403 7.272 1.00 78.19 471 GLY A C 1
ATOM 3544 O O . GLY A 1 471 ? 2.457 22.957 6.179 1.00 78.19 471 GLY A O 1
ATOM 3545 N N . ARG A 1 472 ? 3.146 21.459 7.738 1.00 83.56 472 ARG A N 1
ATOM 3546 C CA . ARG A 1 472 ? 4.358 20.961 7.082 1.00 83.56 472 ARG A CA 1
ATOM 3547 C C . ARG A 1 472 ? 4.053 20.099 5.860 1.00 83.56 472 ARG A C 1
ATOM 3549 O O . ARG A 1 472 ? 4.797 20.144 4.884 1.00 83.56 472 ARG A O 1
ATOM 3556 N N . ILE A 1 473 ? 2.948 19.357 5.901 1.00 90.69 473 ILE A N 1
ATOM 3557 C CA . ILE A 1 473 ? 2.508 18.489 4.811 1.00 90.69 473 ILE A CA 1
ATOM 3558 C C . ILE A 1 473 ? 1.274 19.109 4.167 1.00 90.69 473 ILE A C 1
ATOM 3560 O O . ILE A 1 473 ? 0.249 19.350 4.810 1.00 90.69 473 ILE A O 1
ATOM 3564 N N . ARG A 1 474 ? 1.396 19.378 2.870 1.00 89.44 474 ARG A N 1
ATOM 3565 C CA . ARG A 1 474 ? 0.298 19.807 2.007 1.00 89.44 474 ARG A CA 1
ATOM 3566 C C . ARG A 1 474 ? 0.148 18.781 0.905 1.00 89.44 474 ARG A C 1
ATOM 3568 O O . ARG A 1 474 ? 1.119 18.455 0.224 1.00 89.44 474 ARG A O 1
ATOM 3575 N N . GLY A 1 475 ? -1.066 18.277 0.757 1.00 90.62 475 GLY A N 1
ATOM 3576 C CA . GLY A 1 475 ? -1.383 17.258 -0.221 1.00 90.62 475 GLY A CA 1
ATOM 3577 C C . GLY A 1 475 ? -2.584 17.627 -1.068 1.00 90.62 475 GLY A C 1
ATOM 3578 O O . GLY A 1 475 ? -3.301 18.596 -0.821 1.00 90.62 475 GLY A O 1
ATOM 3579 N N . THR A 1 476 ? -2.789 16.821 -2.093 1.00 90.81 476 THR A N 1
ATOM 3580 C CA . THR A 1 476 ? -3.901 16.915 -3.021 1.00 90.81 476 THR A CA 1
ATOM 3581 C C . THR A 1 476 ? -4.741 15.661 -2.900 1.00 90.81 476 THR A C 1
ATOM 3583 O O . THR A 1 476 ? -4.247 14.540 -3.044 1.00 90.81 476 THR A O 1
ATOM 3586 N N . LEU A 1 477 ? -6.022 15.860 -2.629 1.00 88.75 477 LEU A N 1
ATOM 3587 C CA . LEU A 1 477 ? -7.017 14.813 -2.700 1.00 88.75 477 LEU A CA 1
ATOM 3588 C C . LEU A 1 477 ? -7.560 14.752 -4.130 1.00 88.75 477 LEU A C 1
ATOM 3590 O O . LEU A 1 477 ? -8.026 15.759 -4.669 1.00 88.75 477 LEU A O 1
ATOM 3594 N N . CYS A 1 478 ? -7.491 13.573 -4.740 1.00 85.88 478 CYS A N 1
ATOM 3595 C CA . CYS A 1 478 ? -8.018 13.308 -6.074 1.00 85.88 478 CYS A CA 1
ATOM 3596 C C . CYS A 1 478 ? -8.668 11.924 -6.100 1.00 85.88 478 CYS A C 1
ATOM 3598 O O . CYS A 1 478 ? -8.112 10.971 -5.561 1.00 85.88 478 CYS A O 1
ATOM 3600 N N . GLY A 1 479 ? -9.834 11.783 -6.721 1.00 75.00 479 GLY A N 1
ATOM 3601 C CA . GLY A 1 479 ? -10.525 10.501 -6.779 1.00 75.00 479 GLY A CA 1
ATOM 3602 C C . GLY A 1 479 ? -11.812 10.566 -7.582 1.00 75.00 479 GLY A C 1
ATOM 3603 O O . GLY A 1 479 ? -12.360 11.639 -7.826 1.00 75.00 479 GLY A O 1
ATOM 3604 N N . GLN A 1 480 ? -12.287 9.394 -8.002 1.00 64.62 480 GLN A N 1
ATOM 3605 C CA . GLN A 1 480 ? -13.602 9.247 -8.637 1.00 64.62 480 GLN A CA 1
ATOM 3606 C C . GLN A 1 480 ? -14.750 9.254 -7.619 1.00 64.62 480 GLN A C 1
ATOM 3608 O O . GLN A 1 480 ? -15.896 9.454 -8.006 1.00 64.62 480 GLN A O 1
ATOM 3613 N N . TYR A 1 481 ? -14.425 9.030 -6.345 1.00 63.31 481 TYR A N 1
ATOM 3614 C CA . TYR A 1 481 ? -15.351 9.000 -5.221 1.00 63.31 481 TYR A CA 1
ATOM 3615 C C . TYR A 1 481 ? -15.032 10.172 -4.301 1.00 63.31 481 TYR A C 1
ATOM 3617 O O . TYR A 1 481 ? -13.858 10.487 -4.086 1.00 63.31 481 TYR A O 1
ATOM 3625 N N . THR A 1 482 ? -16.067 10.807 -3.772 1.00 61.22 482 THR A N 1
ATOM 3626 C CA . THR A 1 482 ? -15.942 11.825 -2.730 1.00 61.22 482 THR A CA 1
ATOM 3627 C C . THR A 1 482 ? -16.180 11.210 -1.357 1.00 61.22 482 THR A C 1
ATOM 3629 O O . THR A 1 482 ? -16.800 10.155 -1.247 1.00 61.22 482 THR A O 1
ATOM 3632 N N . PHE A 1 483 ? -15.751 11.894 -0.293 1.00 59.72 483 PHE A N 1
ATOM 3633 C CA . PHE A 1 483 ? -16.104 11.520 1.083 1.00 59.72 483 PHE A CA 1
ATOM 3634 C C . PHE A 1 483 ? -17.623 11.482 1.338 1.00 59.72 483 PHE A C 1
ATOM 3636 O O . PHE A 1 483 ? -18.057 10.898 2.325 1.00 59.72 483 PHE A O 1
ATOM 3643 N N . ALA A 1 484 ? -18.428 12.100 0.467 1.00 52.81 484 ALA A N 1
ATOM 3644 C CA . ALA A 1 484 ? -19.885 12.072 0.550 1.00 52.81 484 ALA A CA 1
ATOM 3645 C C . ALA A 1 484 ? -20.496 10.790 -0.046 1.00 52.81 484 ALA A C 1
ATOM 3647 O O . ALA A 1 484 ? -21.626 10.434 0.287 1.00 52.81 484 ALA A O 1
ATOM 3648 N N . ASP A 1 485 ? -19.765 10.075 -0.906 1.00 57.28 485 ASP A N 1
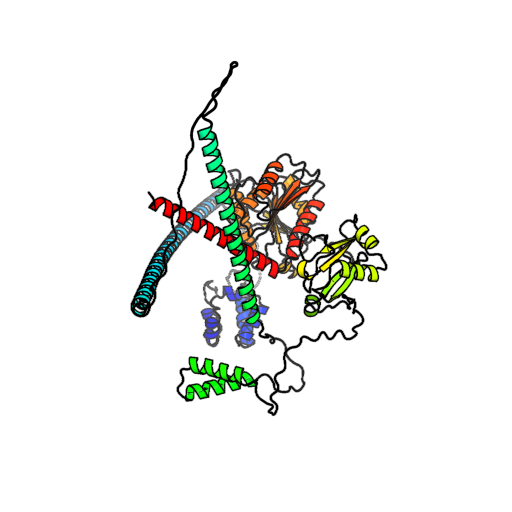ATOM 3649 C CA . ASP A 1 485 ? -20.265 8.872 -1.560 1.00 57.28 485 ASP A CA 1
ATOM 3650 C C . ASP A 1 485 ? -19.988 7.655 -0.667 1.00 57.28 485 ASP A C 1
ATOM 3652 O O . ASP A 1 485 ? -18.854 7.194 -0.599 1.00 57.28 485 ASP A O 1
ATOM 3656 N N . GLY A 1 486 ? -21.002 7.054 -0.032 1.00 53.78 486 GLY A N 1
ATOM 3657 C CA . GLY A 1 486 ? -20.837 5.839 0.801 1.00 53.78 486 GLY A CA 1
ATOM 3658 C C . GLY A 1 486 ? -20.219 4.621 0.079 1.00 53.78 486 GLY A C 1
ATOM 3659 O O . GLY A 1 486 ? -19.853 3.624 0.695 1.00 53.78 486 GLY A O 1
ATOM 3660 N N . SER A 1 487 ? -20.044 4.686 -1.247 1.00 59.00 487 SER A N 1
ATOM 3661 C CA . SER A 1 487 ? -19.201 3.757 -2.016 1.00 59.00 487 SER A CA 1
ATOM 3662 C C . SER A 1 487 ? -17.709 3.834 -1.663 1.00 59.00 487 SER A C 1
ATOM 3664 O O . SER A 1 487 ? -16.958 2.900 -1.957 1.00 59.00 487 SER A O 1
ATOM 3666 N N . PHE A 1 488 ? -17.284 4.935 -1.045 1.00 61.44 488 PHE A N 1
ATOM 3667 C CA . PHE A 1 488 ? -15.926 5.180 -0.593 1.00 61.44 488 PHE A CA 1
ATOM 3668 C C . PHE A 1 488 ? -15.494 4.186 0.499 1.00 61.44 488 PHE A C 1
ATOM 3670 O O . PHE A 1 488 ? -14.392 3.643 0.404 1.00 61.44 488 PHE A O 1
ATOM 3677 N N . ASP A 1 489 ? -16.381 3.842 1.437 1.00 62.56 489 ASP A N 1
ATOM 3678 C CA . ASP A 1 489 ? -16.085 2.936 2.562 1.00 62.56 489 ASP A CA 1
ATOM 3679 C C . ASP A 1 489 ? -15.612 1.557 2.079 1.00 62.56 489 ASP A C 1
ATOM 3681 O O . ASP A 1 489 ? -14.680 0.957 2.613 1.00 62.56 489 ASP A O 1
ATOM 3685 N N . LYS A 1 490 ? -16.198 1.068 0.978 1.00 66.06 490 LYS A N 1
ATOM 3686 C CA . LYS A 1 490 ? -15.784 -0.193 0.343 1.00 66.06 490 LYS A CA 1
ATOM 3687 C C . LYS A 1 490 ? -14.549 -0.016 -0.529 1.00 66.06 490 LYS A C 1
ATOM 3689 O O . LYS A 1 490 ? -13.747 -0.945 -0.679 1.00 66.06 490 LYS A O 1
ATOM 3694 N N . ALA A 1 491 ? -14.401 1.146 -1.159 1.00 71.12 491 ALA A N 1
ATOM 3695 C CA . ALA A 1 491 ? -13.333 1.365 -2.113 1.00 71.12 491 ALA A CA 1
ATOM 3696 C C . ALA A 1 491 ? -11.972 1.555 -1.433 1.00 71.12 491 ALA A C 1
ATOM 3698 O O . ALA A 1 491 ? -10.991 0.952 -1.890 1.00 71.12 491 ALA A O 1
ATOM 3699 N N . GLY A 1 492 ? -11.969 2.312 -0.335 1.00 84.81 492 GLY A N 1
ATOM 3700 C CA . GLY A 1 492 ? -10.812 2.758 0.427 1.00 84.81 492 GLY A CA 1
ATOM 3701 C C . GLY A 1 492 ? -9.936 3.776 -0.311 1.00 84.81 492 GLY A C 1
ATOM 3702 O O . GLY A 1 492 ? -10.168 4.099 -1.481 1.00 84.81 492 GLY A O 1
ATOM 3703 N N . MET A 1 493 ? -8.923 4.292 0.385 1.00 91.00 493 MET A N 1
ATOM 3704 C CA . MET A 1 493 ? -8.021 5.335 -0.115 1.00 91.00 493 MET A CA 1
ATOM 3705 C C . MET A 1 493 ? -6.581 4.837 -0.252 1.00 91.00 493 MET A C 1
ATOM 3707 O O . MET A 1 493 ? -6.107 4.051 0.567 1.00 91.00 493 MET A O 1
ATOM 3711 N N . LEU A 1 494 ? -5.878 5.332 -1.270 1.00 94.50 494 LEU A N 1
ATOM 3712 C CA . LEU A 1 494 ? -4.433 5.178 -1.424 1.00 94.50 494 LEU A CA 1
ATOM 3713 C C . LEU A 1 494 ? -3.725 6.464 -1.003 1.00 94.50 494 LEU A C 1
ATOM 3715 O O . LEU A 1 494 ? -4.128 7.561 -1.391 1.00 94.50 494 LEU A O 1
ATOM 3719 N N . VAL A 1 495 ? -2.649 6.333 -0.238 1.00 96.12 495 VAL A N 1
ATOM 3720 C CA . VAL A 1 495 ? -1.827 7.473 0.171 1.00 96.12 495 VAL A CA 1
ATOM 3721 C C . VAL A 1 495 ? -0.538 7.457 -0.633 1.00 96.12 495 VAL A C 1
ATOM 3723 O O . VAL A 1 495 ? 0.177 6.458 -0.634 1.00 96.12 495 VAL A O 1
ATOM 3726 N N . LEU A 1 496 ? -0.261 8.544 -1.350 1.00 97.00 496 LEU A N 1
ATOM 3727 C CA . LEU A 1 496 ? 0.903 8.670 -2.220 1.00 97.00 496 LEU A CA 1
ATOM 3728 C C . LEU A 1 496 ? 1.894 9.658 -1.598 1.00 97.00 496 LEU A C 1
ATOM 3730 O O . LEU A 1 496 ? 1.591 10.842 -1.469 1.00 97.00 496 LEU A O 1
ATOM 3734 N N . ALA A 1 497 ? 3.087 9.183 -1.260 1.00 96.75 497 ALA A N 1
ATOM 3735 C CA . ALA A 1 497 ? 4.199 10.014 -0.824 1.00 96.75 497 ALA A CA 1
ATOM 3736 C C . ALA A 1 497 ? 5.239 10.086 -1.946 1.00 96.75 497 ALA A C 1
ATOM 3738 O O . ALA A 1 497 ? 5.727 9.060 -2.425 1.00 96.75 497 ALA A O 1
ATOM 3739 N N . VAL A 1 498 ? 5.598 11.294 -2.369 1.00 95.12 498 VAL A N 1
ATOM 3740 C CA . VAL A 1 498 ? 6.622 11.487 -3.405 1.00 95.12 498 VAL A CA 1
ATOM 3741 C C . VAL A 1 498 ? 7.844 12.210 -2.872 1.00 95.12 498 VAL A C 1
ATOM 3743 O O . VAL A 1 498 ? 7.765 13.020 -1.942 1.00 95.12 498 VAL A O 1
ATOM 3746 N N . GLU A 1 499 ? 8.992 11.883 -3.465 1.00 91.44 499 GLU A N 1
ATOM 3747 C CA . GLU A 1 499 ? 10.245 12.569 -3.181 1.00 91.44 499 GLU A CA 1
ATOM 3748 C C . GLU A 1 499 ? 10.127 14.073 -3.481 1.00 91.44 499 GLU A C 1
ATOM 3750 O O . GLU A 1 499 ? 9.358 14.472 -4.364 1.00 91.44 499 GLU A O 1
ATOM 3755 N N . PRO A 1 500 ? 10.885 14.927 -2.773 1.00 89.31 500 PRO A N 1
ATOM 3756 C CA . PRO A 1 500 ? 10.855 16.364 -2.993 1.00 89.31 500 PRO A CA 1
ATOM 3757 C C . PRO A 1 500 ? 11.628 16.765 -4.255 1.00 89.31 500 PRO A C 1
ATOM 3759 O O . PRO A 1 500 ? 12.662 17.425 -4.198 1.00 89.31 500 PRO A O 1
ATOM 3762 N N . THR A 1 501 ? 11.152 16.324 -5.415 1.00 89.94 501 THR A N 1
ATOM 3763 C CA . THR A 1 501 ? 11.726 16.664 -6.716 1.00 89.94 501 THR A CA 1
ATOM 3764 C C . THR A 1 501 ? 10.614 17.049 -7.694 1.00 89.94 501 THR A C 1
ATOM 3766 O O . THR A 1 501 ? 9.511 16.501 -7.621 1.00 89.94 501 THR A O 1
ATOM 3769 N N . PRO A 1 502 ? 10.892 17.930 -8.676 1.00 87.31 502 PRO A N 1
ATOM 3770 C CA . PRO A 1 502 ? 9.925 18.251 -9.729 1.00 87.31 502 PRO A CA 1
ATOM 3771 C C . PRO A 1 502 ? 9.465 17.018 -10.522 1.00 87.31 502 PRO A C 1
ATOM 3773 O O . PRO A 1 502 ? 8.334 16.960 -11.003 1.00 87.31 502 PRO A O 1
ATOM 3776 N N . ALA A 1 503 ? 10.339 16.014 -10.657 1.00 86.31 503 ALA A N 1
ATOM 3777 C CA . ALA A 1 503 ? 10.008 14.749 -11.303 1.00 86.31 503 ALA A CA 1
ATOM 3778 C C . ALA A 1 503 ? 9.001 13.936 -10.473 1.00 86.31 503 ALA A C 1
ATOM 3780 O O . ALA A 1 503 ? 8.057 13.389 -11.045 1.00 86.31 503 ALA A O 1
ATOM 3781 N N . GLY A 1 504 ? 9.166 13.908 -9.146 1.00 87.75 504 GLY A N 1
ATOM 3782 C CA . GLY A 1 504 ? 8.211 13.306 -8.216 1.00 87.75 504 GLY A CA 1
ATOM 3783 C C . GLY A 1 504 ? 6.833 13.966 -8.292 1.00 87.75 504 GLY A C 1
ATOM 3784 O O . GLY A 1 504 ? 5.819 13.274 -8.362 1.00 87.75 504 GLY A O 1
ATOM 3785 N N . ASP A 1 505 ? 6.778 15.295 -8.397 1.00 88.19 505 ASP A N 1
ATOM 3786 C CA . ASP A 1 505 ? 5.513 16.028 -8.557 1.00 88.19 505 ASP A CA 1
ATOM 3787 C C . ASP A 1 505 ? 4.796 15.707 -9.867 1.00 88.19 505 ASP A C 1
ATOM 3789 O O . ASP A 1 505 ? 3.584 15.484 -9.891 1.00 88.19 505 ASP A O 1
ATOM 3793 N N . ALA A 1 506 ? 5.549 15.689 -10.970 1.00 89.44 506 ALA A N 1
ATOM 3794 C CA . ALA A 1 506 ? 5.008 15.381 -12.286 1.00 89.44 506 ALA A CA 1
ATOM 3795 C C . ALA A 1 506 ? 4.485 13.939 -12.343 1.00 89.44 506 ALA A C 1
ATOM 3797 O O . ALA A 1 506 ? 3.410 13.689 -12.905 1.00 89.44 506 ALA A O 1
ATOM 3798 N N . LEU A 1 507 ? 5.216 13.003 -11.725 1.00 91.50 507 LEU A N 1
ATOM 3799 C CA . LEU A 1 507 ? 4.788 11.620 -11.546 1.00 91.50 507 LEU A CA 1
ATOM 3800 C C . LEU A 1 507 ? 3.484 11.563 -10.750 1.00 91.50 507 LEU A C 1
ATOM 3802 O O . LEU A 1 507 ? 2.523 10.966 -11.224 1.00 91.50 507 LEU A O 1
ATOM 3806 N N . MET A 1 508 ? 3.435 12.211 -9.584 1.00 89.56 508 MET A N 1
ATOM 3807 C CA . MET A 1 508 ? 2.272 12.240 -8.696 1.00 89.56 508 MET A CA 1
ATOM 3808 C C . MET A 1 508 ? 1.021 12.736 -9.423 1.00 89.56 508 MET A C 1
ATOM 3810 O O . MET A 1 508 ? 0.011 12.033 -9.479 1.00 89.56 508 MET A O 1
ATOM 3814 N N . ALA A 1 509 ? 1.113 13.914 -10.046 1.00 88.31 509 ALA A N 1
ATOM 3815 C CA . ALA A 1 509 ? -0.003 14.540 -10.744 1.00 88.31 509 ALA A CA 1
ATOM 3816 C C . ALA A 1 509 ? -0.504 13.695 -11.925 1.00 88.31 509 ALA A C 1
ATOM 3818 O O . ALA A 1 509 ? -1.697 13.700 -12.232 1.00 88.31 509 ALA A O 1
ATOM 3819 N N . SER A 1 510 ? 0.393 12.966 -12.593 1.00 92.06 510 SER A N 1
ATOM 3820 C CA . SER A 1 510 ? 0.033 12.075 -13.699 1.00 92.06 510 SER A CA 1
ATOM 3821 C C . SER A 1 510 ? -0.563 10.760 -13.196 1.00 92.06 510 SER A C 1
ATOM 3823 O O . SER A 1 510 ? -1.556 10.288 -13.744 1.00 92.06 510 SER A O 1
ATOM 3825 N N . LEU A 1 511 ? 0.012 10.183 -12.138 1.00 93.62 511 LEU A N 1
ATOM 3826 C CA . LEU A 1 511 ? -0.386 8.895 -11.581 1.00 93.62 511 LEU A CA 1
ATOM 3827 C C . LEU A 1 511 ? -1.758 8.968 -10.908 1.00 93.62 511 LEU A C 1
ATOM 3829 O O . LEU A 1 511 ? -2.604 8.121 -11.183 1.00 93.62 511 LEU A O 1
ATOM 3833 N N . GLN A 1 512 ? -2.021 10.001 -10.098 1.00 91.31 512 GLN A N 1
ATOM 3834 C CA . GLN A 1 512 ? -3.320 10.184 -9.436 1.00 91.31 512 GLN A CA 1
ATOM 3835 C C . GLN A 1 512 ? -4.492 10.174 -10.422 1.00 91.31 512 GLN A C 1
ATOM 3837 O O . GLN A 1 512 ? -5.567 9.677 -10.101 1.00 91.31 512 GLN A O 1
ATOM 3842 N N . ARG A 1 513 ? -4.286 10.684 -11.644 1.00 88.06 513 ARG A N 1
ATOM 3843 C CA . ARG A 1 513 ? -5.336 10.749 -12.670 1.00 88.06 513 ARG A CA 1
ATOM 3844 C C . ARG A 1 513 ? -5.704 9.390 -13.262 1.00 88.06 513 ARG A C 1
ATOM 3846 O O . ARG A 1 513 ? -6.797 9.260 -13.810 1.00 88.06 513 ARG A O 1
ATOM 3853 N N . GLU A 1 514 ? -4.795 8.424 -13.191 1.00 91.75 514 GLU A N 1
ATOM 3854 C CA . GLU A 1 514 ? -4.936 7.097 -13.798 1.00 91.75 514 GLU A CA 1
ATOM 3855 C C . GLU A 1 514 ? -5.313 6.017 -12.758 1.00 91.75 514 GLU A C 1
ATOM 3857 O O . GLU A 1 514 ? -5.662 4.894 -13.124 1.00 91.75 514 GLU A O 1
ATOM 3862 N N . LEU A 1 515 ? -5.278 6.334 -11.457 1.00 91.06 515 LEU A N 1
ATOM 3863 C CA . LEU A 1 515 ? -5.684 5.414 -10.389 1.00 91.06 515 LEU A CA 1
ATOM 3864 C C . LEU A 1 515 ? -7.213 5.362 -10.232 1.00 91.06 515 LEU A C 1
ATOM 3866 O O . LEU A 1 515 ? -7.911 6.371 -10.324 1.00 91.06 515 LEU A O 1
ATOM 3870 N N . HIS A 1 516 ? -7.748 4.168 -9.960 1.00 87.94 516 HIS A N 1
ATOM 3871 C CA . HIS A 1 516 ? -9.192 3.938 -9.768 1.00 87.94 516 HIS A CA 1
ATOM 3872 C C . HIS A 1 516 ? -9.685 4.223 -8.337 1.00 87.94 516 HIS A C 1
ATOM 3874 O O . HIS A 1 516 ? -10.851 3.983 -8.014 1.00 87.94 516 HIS A O 1
ATO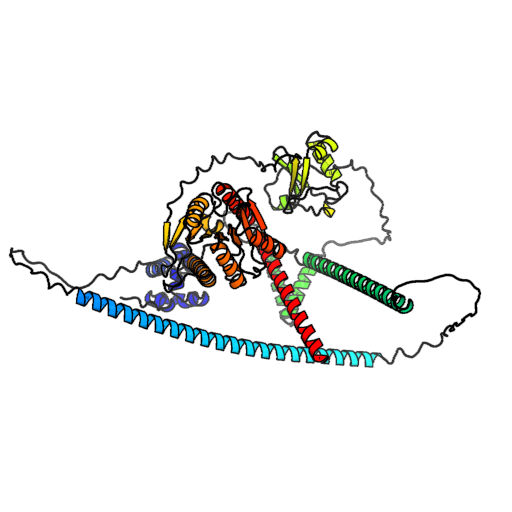M 3880 N N . PHE A 1 517 ? -8.801 4.697 -7.465 1.00 87.81 517 PHE A N 1
ATOM 3881 C CA . PHE A 1 517 ? -9.051 4.882 -6.039 1.00 87.81 517 PHE A CA 1
ATOM 3882 C C . PHE A 1 517 ? -9.176 6.363 -5.700 1.00 87.81 517 PHE A C 1
ATOM 3884 O O . PHE A 1 517 ? -8.717 7.227 -6.448 1.00 87.81 517 PHE A O 1
ATOM 3891 N N . MET A 1 518 ? -9.764 6.661 -4.542 1.00 89.00 518 MET A N 1
ATOM 3892 C CA . MET A 1 518 ? -9.491 7.948 -3.917 1.00 89.00 518 MET A CA 1
ATOM 3893 C C . MET A 1 518 ? -8.021 7.966 -3.502 1.00 89.00 518 MET A C 1
ATOM 3895 O O . MET A 1 518 ? -7.494 6.971 -3.003 1.00 89.00 518 MET A O 1
ATOM 3899 N N . THR A 1 519 ? -7.354 9.082 -3.745 1.00 92.88 519 THR A N 1
ATOM 3900 C CA . THR A 1 519 ? -5.930 9.253 -3.492 1.00 92.88 519 THR A CA 1
ATOM 3901 C C . THR A 1 519 ? -5.702 10.518 -2.695 1.00 92.88 519 THR A C 1
ATOM 3903 O O . THR A 1 519 ? -6.215 11.578 -3.053 1.00 92.88 519 THR A O 1
ATOM 3906 N N . PHE A 1 520 ? -4.900 10.417 -1.643 1.00 94.19 520 PHE A N 1
ATOM 3907 C CA . PHE A 1 520 ? -4.303 11.574 -0.997 1.00 94.19 520 PHE A CA 1
ATOM 3908 C C . PHE A 1 520 ? -2.814 11.563 -1.306 1.00 94.19 520 PHE A C 1
ATOM 3910 O O . PHE A 1 520 ? -2.101 10.664 -0.863 1.00 94.19 520 PHE A O 1
ATOM 3917 N N . ALA A 1 521 ? -2.353 12.524 -2.099 1.00 94.88 521 ALA A N 1
ATOM 3918 C CA . ALA A 1 521 ? -0.961 12.584 -2.510 1.00 94.88 521 ALA A CA 1
ATOM 3919 C C . ALA A 1 521 ? -0.270 13.827 -1.976 1.00 94.88 521 ALA A C 1
ATOM 3921 O O . ALA A 1 521 ? -0.785 14.936 -2.125 1.00 94.88 521 ALA A O 1
ATOM 3922 N N . PHE A 1 522 ? 0.901 13.653 -1.380 1.00 95.00 522 PHE A N 1
ATOM 3923 C CA . PHE A 1 522 ? 1.681 14.742 -0.818 1.00 95.00 522 PHE A CA 1
ATOM 3924 C C . PHE A 1 522 ? 3.164 14.572 -1.121 1.00 95.00 522 PHE A C 1
ATOM 3926 O O . PHE A 1 522 ? 3.688 13.469 -1.293 1.00 95.00 522 PHE A O 1
ATOM 3933 N N . ARG A 1 523 ? 3.850 15.711 -1.163 1.00 94.38 523 ARG A N 1
ATOM 3934 C CA . ARG A 1 523 ? 5.302 15.763 -1.267 1.00 94.38 523 ARG A CA 1
ATOM 3935 C C . ARG A 1 523 ? 5.902 15.714 0.130 1.00 94.38 523 ARG A C 1
ATOM 3937 O O . ARG A 1 523 ? 5.443 16.434 1.020 1.00 94.38 523 ARG A O 1
ATOM 3944 N N . LEU A 1 524 ? 6.950 14.916 0.307 1.00 94.25 524 LEU A N 1
ATOM 3945 C CA . LEU A 1 524 ? 7.740 14.971 1.531 1.00 94.25 524 LEU A CA 1
ATOM 3946 C C . LEU A 1 524 ? 8.453 16.329 1.658 1.00 94.25 524 LEU A C 1
ATOM 3948 O O . LEU A 1 524 ? 8.940 16.866 0.665 1.00 94.25 524 LEU A O 1
ATOM 3952 N N . PRO A 1 525 ? 8.538 16.910 2.861 1.00 92.69 525 PRO A N 1
ATOM 3953 C CA . PRO A 1 525 ? 9.211 18.187 3.058 1.00 92.69 525 PRO A CA 1
ATOM 3954 C C . PRO A 1 525 ? 10.730 18.044 2.875 1.00 92.69 525 PRO A C 1
ATOM 3956 O O . PRO A 1 525 ? 11.348 17.125 3.405 1.00 92.69 525 PRO A O 1
ATOM 3959 N N . GLU A 1 526 ? 11.357 18.981 2.159 1.00 91.44 526 GLU A N 1
ATOM 3960 C CA . GLU A 1 526 ? 12.822 19.004 1.963 1.00 91.44 526 GLU A CA 1
ATOM 3961 C C . GLU A 1 526 ? 13.596 19.232 3.263 1.00 91.44 526 GLU A C 1
ATOM 3963 O O . GLU A 1 526 ? 14.747 18.809 3.401 1.00 91.44 526 GLU A O 1
ATOM 3968 N N . LYS A 1 527 ? 12.963 19.923 4.211 1.00 90.69 527 LYS A N 1
ATOM 3969 C CA . LYS A 1 527 ? 13.555 20.336 5.479 1.00 90.69 527 LYS A CA 1
ATOM 3970 C C . LYS A 1 527 ? 12.873 19.656 6.656 1.00 90.69 527 LYS A C 1
ATOM 3972 O O . LYS A 1 527 ? 11.688 19.314 6.579 1.00 90.69 527 LYS A O 1
ATOM 3977 N N . ALA A 1 528 ? 13.624 19.462 7.735 1.00 88.06 528 ALA A N 1
ATOM 3978 C CA . ALA A 1 528 ? 13.105 18.969 9.002 1.00 88.06 528 ALA A CA 1
ATOM 3979 C C . ALA A 1 528 ? 12.130 19.978 9.644 1.00 88.06 528 ALA A C 1
ATOM 3981 O O . ALA A 1 528 ? 11.856 21.049 9.095 1.00 88.06 528 ALA A O 1
ATOM 3982 N N . SER A 1 529 ? 11.589 19.633 10.813 1.00 83.50 529 SER A N 1
ATOM 3983 C CA . SER A 1 529 ? 10.668 20.489 11.576 1.00 83.50 529 SER A CA 1
ATOM 3984 C C . SER A 1 529 ? 11.287 21.824 12.012 1.00 83.50 529 SER A C 1
ATOM 3986 O O . SER A 1 529 ? 10.562 22.800 12.187 1.00 83.50 529 SER A O 1
ATOM 3988 N N . ASP A 1 530 ? 12.615 21.896 12.125 1.00 83.56 530 ASP A N 1
ATOM 3989 C CA . ASP A 1 530 ? 13.360 23.122 12.437 1.00 83.56 530 ASP A CA 1
ATOM 3990 C C . ASP A 1 530 ? 13.411 24.136 11.274 1.00 83.56 530 ASP A C 1
ATOM 3992 O O . ASP A 1 530 ? 13.801 25.286 11.470 1.00 83.56 530 ASP A O 1
ATOM 3996 N N . GLY A 1 531 ? 13.033 23.731 10.054 1.00 85.31 531 GLY A N 1
ATOM 3997 C CA . GLY A 1 531 ? 13.100 24.559 8.849 1.00 85.31 531 GLY A CA 1
ATOM 3998 C C . GLY A 1 531 ? 14.520 24.877 8.352 1.00 85.31 531 GLY A C 1
ATOM 3999 O O . GLY A 1 531 ? 14.670 25.654 7.399 1.00 85.31 531 GLY A O 1
ATOM 4000 N N . VAL A 1 532 ? 15.553 24.277 8.952 1.00 84.00 532 VAL A N 1
ATOM 4001 C CA . VAL A 1 532 ? 16.973 24.540 8.670 1.00 84.00 532 VAL A CA 1
ATOM 4002 C C . VAL A 1 532 ? 17.674 23.283 8.174 1.00 84.00 532 VAL A C 1
ATOM 4004 O O . VAL A 1 532 ? 18.343 23.333 7.140 1.00 84.00 532 VAL A O 1
ATOM 4007 N N . THR A 1 533 ? 17.519 22.157 8.869 1.00 89.25 533 THR A N 1
ATOM 4008 C CA . THR A 1 533 ? 18.212 20.919 8.513 1.00 89.25 533 THR A CA 1
ATOM 4009 C C . THR A 1 533 ? 17.517 20.211 7.355 1.00 89.25 533 THR A C 1
ATOM 4011 O O . THR A 1 533 ? 16.296 20.272 7.191 1.00 89.25 533 THR A O 1
ATOM 4014 N N . LYS A 1 534 ? 18.306 19.544 6.504 1.00 90.25 534 LYS A N 1
ATOM 4015 C CA . LYS A 1 534 ? 17.763 18.705 5.432 1.00 90.25 534 LYS A CA 1
ATOM 4016 C C . LYS A 1 534 ? 17.037 17.525 6.068 1.00 90.25 534 LYS A C 1
ATOM 4018 O O . LYS A 1 534 ? 17.587 16.872 6.953 1.00 90.25 534 LYS A O 1
ATOM 4023 N N . ALA A 1 535 ? 15.817 17.259 5.615 1.00 90.62 535 ALA A N 1
ATOM 4024 C CA . ALA A 1 535 ? 15.053 16.135 6.124 1.00 90.62 535 ALA A CA 1
ATOM 4025 C C . ALA A 1 535 ? 15.769 14.808 5.825 1.00 90.62 535 ALA A C 1
ATOM 4027 O O . ALA A 1 535 ? 16.429 14.643 4.795 1.00 90.62 535 ALA A O 1
ATOM 4028 N N . SER A 1 536 ? 15.647 13.878 6.764 1.00 91.88 536 SER A N 1
ATOM 4029 C CA . SER A 1 536 ? 16.250 12.550 6.723 1.00 91.88 536 SER A CA 1
ATOM 4030 C C . SER A 1 536 ? 15.168 11.470 6.697 1.00 91.88 536 SER A C 1
ATOM 4032 O O . SER A 1 536 ? 13.990 11.747 6.927 1.00 91.88 536 SER A O 1
ATOM 4034 N N . LEU A 1 537 ? 15.570 10.223 6.439 1.00 91.38 537 LEU A N 1
ATOM 4035 C CA . LEU A 1 537 ? 14.652 9.084 6.367 1.00 91.38 537 LEU A CA 1
ATOM 4036 C C . LEU A 1 537 ? 13.770 8.922 7.626 1.00 91.38 537 LEU A C 1
ATOM 4038 O O . LEU A 1 537 ? 12.563 8.763 7.451 1.00 91.38 537 LEU A O 1
ATOM 4042 N N . PRO A 1 538 ? 14.295 9.028 8.869 1.00 92.25 538 PRO A N 1
ATOM 4043 C CA . PRO A 1 538 ? 13.462 8.947 10.074 1.00 92.25 538 PRO A CA 1
ATOM 4044 C C . PRO A 1 538 ? 12.435 10.078 10.160 1.00 92.25 538 PRO A C 1
ATOM 4046 O O . PRO A 1 538 ? 11.280 9.842 10.488 1.00 92.25 538 PRO A O 1
ATOM 4049 N N . VAL A 1 539 ? 12.826 11.299 9.786 1.00 93.00 539 VAL A N 1
ATOM 4050 C CA . VAL A 1 539 ? 11.916 12.451 9.798 1.00 93.00 539 VAL A CA 1
ATOM 4051 C C . VAL A 1 539 ? 10.773 12.250 8.801 1.00 93.00 539 VAL A C 1
ATOM 4053 O O . VAL A 1 539 ? 9.622 12.526 9.122 1.00 93.00 539 VAL A O 1
ATOM 4056 N N . TRP A 1 540 ? 11.071 11.747 7.602 1.00 94.50 540 TRP A N 1
ATOM 4057 C CA . TRP A 1 540 ? 10.045 11.448 6.602 1.00 94.50 540 TRP A CA 1
ATOM 4058 C C . TRP A 1 540 ? 9.142 10.281 6.995 1.00 94.50 540 TRP A C 1
ATOM 4060 O O . TRP A 1 540 ? 7.950 10.308 6.698 1.00 94.50 540 TRP A O 1
ATOM 4070 N N . ARG A 1 541 ? 9.687 9.264 7.666 1.00 94.38 541 ARG A N 1
ATOM 4071 C CA . ARG A 1 541 ? 8.903 8.172 8.249 1.00 94.38 541 ARG A CA 1
ATOM 4072 C C . ARG A 1 541 ? 7.885 8.715 9.259 1.00 94.38 541 ARG A C 1
ATOM 4074 O O . ARG A 1 541 ? 6.717 8.339 9.186 1.00 94.38 541 ARG A O 1
ATOM 4081 N N . ASP A 1 542 ? 8.307 9.619 10.140 1.00 93.00 542 ASP A N 1
ATOM 4082 C CA . ASP A 1 542 ? 7.431 10.228 11.151 1.00 93.00 542 ASP A CA 1
ATOM 4083 C C . ASP A 1 542 ? 6.370 11.130 10.500 1.00 93.00 542 ASP A C 1
ATOM 4085 O O . ASP A 1 542 ? 5.197 11.081 10.867 1.00 93.00 542 ASP A O 1
ATOM 4089 N N . ASP A 1 543 ? 6.751 11.886 9.464 1.00 93.56 543 ASP A N 1
ATOM 4090 C CA . ASP A 1 543 ? 5.824 12.672 8.639 1.00 93.56 543 ASP A CA 1
ATOM 4091 C C . ASP A 1 543 ? 4.736 11.784 7.996 1.00 93.56 543 ASP A C 1
ATOM 4093 O O . ASP A 1 543 ? 3.554 12.147 7.975 1.00 93.56 543 ASP A O 1
ATOM 4097 N N . ILE A 1 544 ? 5.108 10.597 7.499 1.00 95.00 544 ILE A N 1
ATOM 4098 C CA . ILE A 1 544 ? 4.166 9.609 6.950 1.00 95.00 544 ILE A CA 1
ATOM 4099 C C . ILE A 1 544 ? 3.256 9.069 8.056 1.00 95.00 544 ILE A C 1
ATOM 4101 O O . ILE A 1 544 ? 2.037 9.090 7.889 1.00 95.00 544 ILE A O 1
ATOM 4105 N N . GLN A 1 545 ? 3.812 8.628 9.188 1.00 94.00 545 GLN A N 1
ATOM 4106 C CA . GLN A 1 545 ? 3.024 8.115 10.312 1.00 94.00 545 GLN A CA 1
ATOM 4107 C C . GLN A 1 545 ? 1.982 9.133 10.776 1.00 94.00 545 GLN A C 1
ATOM 4109 O O . GLN A 1 545 ? 0.800 8.801 10.882 1.00 94.00 545 GLN A O 1
ATOM 4114 N N . PHE A 1 546 ? 2.415 10.371 11.011 1.00 92.75 546 PHE A N 1
ATOM 4115 C CA . PHE A 1 546 ? 1.551 11.451 11.463 1.00 92.75 546 PHE A CA 1
ATOM 4116 C C . PHE A 1 546 ? 0.430 11.732 10.459 1.00 92.75 546 PHE A C 1
ATOM 4118 O O . PHE A 1 546 ? -0.730 11.879 10.841 1.00 92.75 546 PHE A O 1
ATOM 4125 N N . THR A 1 547 ? 0.749 11.731 9.162 1.00 93.88 547 THR A N 1
ATOM 4126 C CA . THR A 1 547 ? -0.248 11.907 8.098 1.00 93.88 547 THR A CA 1
ATOM 4127 C C . THR A 1 547 ? -1.305 10.807 8.119 1.00 93.88 547 THR A C 1
ATOM 4129 O O . THR A 1 547 ? -2.493 11.097 7.990 1.00 93.88 547 THR A O 1
ATOM 4132 N N . LEU A 1 548 ? -0.898 9.547 8.287 1.00 93.56 548 LEU A N 1
ATOM 4133 C CA . LEU A 1 548 ? -1.823 8.413 8.299 1.00 93.56 548 LEU A CA 1
ATOM 4134 C C . LEU A 1 548 ? -2.728 8.431 9.532 1.00 93.56 548 LEU A C 1
ATOM 4136 O O . LEU A 1 548 ? -3.938 8.261 9.394 1.00 93.56 548 LEU A O 1
ATOM 4140 N N . GLN A 1 549 ? -2.162 8.704 10.709 1.00 91.44 549 GLN A N 1
ATOM 4141 C CA . GLN A 1 549 ? -2.925 8.849 11.950 1.00 91.44 549 GLN A CA 1
ATOM 4142 C C . GLN A 1 549 ? -3.909 10.017 11.874 1.00 91.44 549 GLN A C 1
ATOM 4144 O O . GLN A 1 549 ? -5.058 9.887 12.289 1.00 91.44 549 GLN A O 1
ATOM 4149 N N . TRP A 1 550 ? -3.487 11.147 11.301 1.00 92.06 550 TRP A N 1
ATOM 4150 C CA . TRP A 1 550 ? -4.369 12.288 11.089 1.00 92.06 550 TRP A CA 1
ATOM 4151 C C . TRP A 1 550 ? -5.520 11.958 10.133 1.00 92.06 550 TRP A C 1
ATOM 4153 O O . TRP A 1 550 ? -6.670 12.265 10.430 1.00 92.06 550 TRP A O 1
ATOM 4163 N N . LEU A 1 551 ? -5.243 11.296 9.006 1.00 90.00 551 LEU A N 1
ATOM 4164 C CA . LEU A 1 551 ? -6.291 10.896 8.064 1.00 90.00 551 LEU A CA 1
ATOM 4165 C C . LEU A 1 551 ? -7.325 9.973 8.718 1.00 90.00 551 LEU A C 1
ATOM 4167 O O . LEU A 1 551 ? -8.522 10.168 8.514 1.00 90.00 551 LEU A O 1
ATOM 4171 N N . GLN A 1 552 ? -6.876 9.007 9.522 1.00 88.56 552 GLN A N 1
ATOM 4172 C CA . GLN A 1 552 ? -7.774 8.131 10.276 1.00 88.56 552 GLN A CA 1
ATOM 4173 C C . GLN A 1 552 ? -8.560 8.877 11.357 1.00 88.56 552 GLN A C 1
ATOM 4175 O O . GLN A 1 552 ? -9.735 8.587 11.546 1.00 88.56 552 GLN A O 1
ATOM 4180 N N . SER A 1 553 ? -7.950 9.839 12.057 1.00 88.00 553 SER A N 1
ATOM 4181 C CA . SER A 1 553 ? -8.646 10.576 13.118 1.00 88.00 553 SER A CA 1
ATOM 4182 C C . SER A 1 553 ? -9.712 11.521 12.569 1.00 88.00 553 SER A C 1
ATOM 4184 O O . SER A 1 553 ? -10.782 11.642 13.157 1.00 88.00 553 SER A O 1
ATOM 4186 N N . GLN A 1 554 ? -9.459 12.160 11.423 1.00 85.00 554 GLN A N 1
ATOM 4187 C CA . GLN A 1 554 ? -10.460 12.997 10.752 1.00 85.00 554 GLN A CA 1
ATOM 4188 C C . GLN A 1 554 ? -11.574 12.174 10.108 1.00 85.00 554 GLN A C 1
ATOM 4190 O O . GLN A 1 554 ? -12.705 12.642 9.983 1.00 85.00 554 GLN A O 1
ATOM 4195 N N . HIS A 1 555 ? -11.258 10.950 9.687 1.00 83.88 555 HIS A N 1
ATOM 4196 C CA . HIS A 1 555 ? -12.193 10.079 8.996 1.00 83.88 555 HIS A CA 1
ATOM 4197 C C . HIS A 1 555 ? -12.097 8.646 9.547 1.00 83.88 555 HIS A C 1
ATOM 4199 O O . HIS A 1 555 ? -11.490 7.795 8.907 1.00 83.88 555 HIS A O 1
ATOM 4205 N N . PRO A 1 556 ? -12.723 8.324 10.692 1.00 81.44 556 PRO A N 1
ATOM 4206 C CA . PRO A 1 556 ? -12.600 6.993 11.305 1.00 81.44 556 PRO A CA 1
ATOM 4207 C C . PRO A 1 556 ? -13.103 5.838 10.424 1.00 81.44 556 PRO A C 1
ATOM 4209 O O . PRO A 1 556 ? -12.582 4.729 10.491 1.00 81.44 556 PRO A O 1
ATOM 4212 N N . ALA A 1 557 ? -14.082 6.102 9.550 1.00 74.94 557 ALA A N 1
ATOM 4213 C CA . ALA A 1 557 ? -14.595 5.135 8.573 1.00 74.94 557 ALA A CA 1
ATOM 4214 C C . ALA A 1 557 ? -13.670 4.936 7.348 1.00 74.94 557 ALA A C 1
ATOM 4216 O O . ALA A 1 557 ? -13.909 4.069 6.508 1.00 74.94 557 ALA A O 1
ATOM 4217 N N . LEU A 1 558 ? -12.611 5.743 7.219 1.00 81.44 558 LEU A N 1
ATOM 4218 C CA . LEU A 1 558 ? -11.672 5.706 6.103 1.00 81.44 558 LEU A CA 1
ATOM 4219 C C . LEU A 1 558 ? -10.802 4.454 6.167 1.00 81.44 558 LEU A C 1
ATOM 4221 O O . LEU A 1 558 ? -9.846 4.361 6.936 1.00 81.44 558 LEU A O 1
ATOM 4225 N N . HIS A 1 559 ? -11.061 3.525 5.258 1.00 86.31 559 HIS A N 1
ATOM 4226 C CA . HIS A 1 559 ? -10.174 2.392 5.065 1.00 86.31 559 HIS A CA 1
ATOM 4227 C C . HIS A 1 559 ? -8.962 2.782 4.198 1.00 86.31 559 HIS A C 1
ATOM 4229 O O . HIS A 1 559 ? -9.084 3.018 2.989 1.00 86.31 559 HIS A O 1
ATOM 4235 N N . LEU A 1 560 ? -7.775 2.840 4.810 1.00 90.88 560 LEU A N 1
ATOM 4236 C CA . LEU A 1 560 ? -6.506 3.077 4.119 1.00 90.88 560 LEU A CA 1
ATOM 4237 C C . LEU A 1 560 ? -6.013 1.781 3.463 1.00 90.88 560 LEU A C 1
ATOM 4239 O O . LEU A 1 560 ? -5.512 0.869 4.109 1.00 90.88 560 LEU A O 1
ATOM 4243 N N . ARG A 1 561 ? -6.163 1.698 2.140 1.00 90.38 561 ARG A N 1
ATOM 4244 C CA . ARG A 1 561 ? -5.875 0.482 1.365 1.00 90.38 561 ARG A CA 1
ATOM 4245 C C . ARG A 1 561 ? -4.392 0.219 1.198 1.00 90.38 561 ARG A C 1
ATOM 4247 O O . ARG A 1 561 ? -4.001 -0.938 1.075 1.00 90.38 561 ARG A O 1
ATOM 4254 N N . GLY A 1 562 ? -3.599 1.275 1.079 1.00 94.56 562 GLY A N 1
ATOM 4255 C CA . GLY A 1 562 ? -2.233 1.156 0.609 1.00 94.56 562 GLY A CA 1
ATOM 4256 C C . GLY A 1 562 ? -1.445 2.448 0.704 1.00 94.56 562 GLY A C 1
ATOM 4257 O O . GLY A 1 562 ? -1.989 3.536 0.499 1.00 94.56 562 GLY A O 1
ATOM 4258 N N . LEU A 1 563 ? -0.146 2.297 0.936 1.00 96.50 563 LEU A N 1
ATOM 4259 C CA . LEU A 1 563 ? 0.851 3.343 0.762 1.00 96.50 563 LEU A CA 1
ATOM 4260 C C . LEU A 1 563 ? 1.536 3.165 -0.586 1.00 96.50 563 LEU A C 1
ATOM 4262 O O . LEU A 1 563 ? 1.858 2.048 -0.987 1.00 96.50 563 LEU A O 1
ATOM 4266 N N . ILE A 1 564 ? 1.781 4.266 -1.279 1.00 97.50 564 ILE A N 1
ATOM 4267 C CA . ILE A 1 564 ? 2.564 4.301 -2.507 1.00 97.50 564 ILE A CA 1
ATOM 4268 C C . ILE A 1 564 ? 3.662 5.331 -2.300 1.00 97.50 564 ILE A C 1
ATOM 4270 O O . ILE A 1 564 ? 3.380 6.515 -2.145 1.00 97.50 564 ILE A O 1
ATOM 4274 N N . GLY A 1 565 ? 4.912 4.891 -2.308 1.00 96.81 565 GLY A N 1
ATOM 4275 C CA . GLY A 1 565 ? 6.059 5.787 -2.245 1.00 96.81 565 GLY A CA 1
ATOM 4276 C C . GLY A 1 565 ? 6.789 5.853 -3.581 1.00 96.81 565 GLY A C 1
ATOM 4277 O O . GLY A 1 565 ? 6.839 4.854 -4.299 1.00 96.81 565 GLY A O 1
ATOM 4278 N N . HIS A 1 566 ? 7.398 6.995 -3.905 1.00 96.50 566 HIS A N 1
ATOM 4279 C CA . HIS A 1 566 ? 8.313 7.128 -5.048 1.00 96.50 566 HIS A CA 1
ATOM 4280 C C . HIS A 1 566 ? 9.709 7.606 -4.639 1.00 96.50 566 HIS A C 1
ATOM 4282 O O . HIS A 1 566 ? 9.842 8.518 -3.822 1.00 96.50 566 HIS A O 1
ATOM 4288 N N . GLY A 1 567 ? 10.752 7.002 -5.216 1.00 93.88 567 GLY A N 1
ATOM 4289 C CA . GLY A 1 567 ? 12.138 7.390 -4.963 1.00 93.88 567 GLY A CA 1
ATOM 4290 C C . GLY A 1 567 ? 12.494 7.250 -3.485 1.00 93.88 567 GLY A C 1
ATOM 4291 O O . GLY A 1 567 ? 12.170 6.249 -2.849 1.00 93.88 567 GLY A O 1
ATOM 4292 N N . VAL A 1 568 ? 13.086 8.292 -2.897 1.00 93.31 568 VAL A N 1
ATOM 4293 C CA . VAL A 1 568 ? 13.407 8.293 -1.455 1.00 93.31 568 VAL A CA 1
ATOM 4294 C C . VAL A 1 568 ? 12.165 8.241 -0.554 1.00 93.31 568 VAL A C 1
ATOM 4296 O O . VAL A 1 568 ? 12.251 7.796 0.589 1.00 93.31 568 VAL A O 1
ATOM 4299 N N . ALA A 1 569 ? 10.988 8.636 -1.057 1.00 95.12 569 ALA A N 1
ATOM 4300 C CA . ALA A 1 569 ? 9.740 8.491 -0.311 1.00 95.12 569 ALA A CA 1
ATOM 4301 C C . ALA A 1 569 ? 9.292 7.027 -0.215 1.00 95.12 569 ALA A C 1
ATOM 4303 O O . ALA A 1 569 ? 8.677 6.646 0.778 1.00 95.12 569 ALA A O 1
ATOM 4304 N N . ALA A 1 570 ? 9.630 6.189 -1.204 1.00 95.62 570 ALA A N 1
ATOM 4305 C CA . ALA A 1 570 ? 9.408 4.744 -1.125 1.00 95.62 570 ALA A CA 1
ATOM 4306 C C . ALA A 1 570 ? 10.238 4.095 -0.019 1.00 95.62 570 ALA A C 1
ATOM 4308 O O . ALA A 1 570 ? 9.759 3.168 0.633 1.00 95.62 570 ALA A O 1
ATOM 4309 N N . ASP A 1 571 ? 11.445 4.604 0.219 1.00 94.81 571 ASP A N 1
ATOM 4310 C CA . ASP A 1 571 ? 12.302 4.139 1.307 1.00 94.81 571 ASP A CA 1
ATOM 4311 C C . ASP A 1 571 ? 11.747 4.581 2.666 1.00 94.81 571 ASP A C 1
ATOM 4313 O O . ASP A 1 571 ? 11.722 3.793 3.607 1.00 94.81 571 ASP A O 1
ATOM 4317 N N . ALA A 1 572 ? 11.222 5.808 2.766 1.00 95.31 572 ALA A N 1
ATOM 4318 C CA . ALA A 1 572 ? 10.571 6.286 3.988 1.00 95.31 572 ALA A CA 1
ATOM 4319 C C . ALA A 1 572 ? 9.288 5.494 4.303 1.00 95.31 572 ALA A C 1
ATOM 4321 O O . ALA A 1 572 ? 9.051 5.128 5.453 1.00 95.31 572 ALA A O 1
ATOM 4322 N N . CYS A 1 573 ? 8.488 5.169 3.280 1.00 95.94 573 CYS A N 1
ATOM 4323 C CA . CYS A 1 573 ? 7.309 4.312 3.430 1.00 95.94 573 CYS A CA 1
ATOM 4324 C C . CYS A 1 573 ? 7.685 2.879 3.835 1.00 95.94 573 CYS A C 1
ATOM 4326 O O . CYS A 1 573 ? 6.971 2.258 4.621 1.00 95.94 573 CYS A O 1
ATOM 4328 N N . LEU A 1 574 ? 8.799 2.351 3.318 1.00 95.25 574 LEU A N 1
ATOM 4329 C CA . LEU A 1 574 ? 9.309 1.038 3.710 1.00 95.25 574 LEU A CA 1
ATOM 4330 C C . LEU A 1 574 ? 9.777 1.039 5.162 1.00 95.25 574 LEU A C 1
ATOM 4332 O O . LEU A 1 574 ? 9.401 0.148 5.915 1.00 95.25 574 LEU A O 1
ATOM 4336 N N . GLN A 1 575 ? 10.511 2.072 5.578 1.00 94.75 575 GLN A N 1
ATOM 4337 C CA . GLN A 1 575 ? 10.913 2.233 6.971 1.00 94.75 575 GLN A CA 1
ATOM 4338 C C . GLN A 1 575 ? 9.697 2.361 7.898 1.00 94.75 575 GLN A C 1
ATOM 4340 O O . GLN A 1 575 ? 9.683 1.762 8.966 1.00 94.75 575 GLN A O 1
ATOM 4345 N N . TYR A 1 576 ? 8.641 3.062 7.472 1.00 95.00 576 TYR A N 1
ATOM 4346 C CA . TYR A 1 576 ? 7.374 3.107 8.209 1.00 95.00 576 TYR A CA 1
ATOM 4347 C C . TYR A 1 576 ? 6.755 1.712 8.368 1.00 95.00 576 TYR A C 1
ATOM 4349 O O . TYR A 1 576 ? 6.337 1.342 9.464 1.00 95.00 576 TYR A O 1
ATOM 4357 N N . ALA A 1 577 ? 6.721 0.923 7.293 1.00 93.56 577 ALA A N 1
ATOM 4358 C CA . ALA A 1 577 ? 6.202 -0.440 7.332 1.00 93.56 577 ALA A CA 1
ATOM 4359 C C . ALA A 1 577 ? 7.057 -1.371 8.211 1.00 93.56 577 ALA A C 1
ATOM 4361 O O . ALA A 1 577 ? 6.521 -2.280 8.833 1.00 93.56 577 ALA A O 1
ATOM 4362 N N . ILE A 1 578 ? 8.369 -1.148 8.295 1.00 92.19 578 ILE A N 1
ATOM 4363 C CA . ILE A 1 578 ? 9.264 -1.899 9.186 1.00 92.19 578 ILE A CA 1
ATOM 4364 C C . ILE A 1 578 ? 9.012 -1.510 10.649 1.00 92.19 578 ILE A C 1
ATOM 4366 O O . ILE A 1 578 ? 8.757 -2.382 11.475 1.00 92.19 578 ILE A O 1
ATOM 4370 N N . ASP A 1 579 ? 9.031 -0.212 10.958 1.00 91.56 579 ASP A N 1
ATOM 4371 C CA . ASP A 1 579 ? 9.028 0.283 12.340 1.00 91.56 579 ASP A CA 1
ATOM 4372 C C . ASP A 1 579 ? 7.641 0.214 12.992 1.00 91.56 579 ASP A C 1
ATOM 4374 O O . ASP A 1 579 ? 7.518 -0.096 14.174 1.00 91.56 579 ASP A O 1
ATOM 4378 N N . TYR A 1 580 ? 6.583 0.481 12.222 1.00 89.06 580 TYR A N 1
ATOM 4379 C CA . TYR A 1 580 ? 5.208 0.559 12.729 1.00 89.06 580 TYR A CA 1
ATOM 4380 C C . TYR A 1 580 ? 4.304 -0.541 12.178 1.00 89.06 580 TYR A C 1
ATOM 4382 O O . TYR A 1 580 ? 3.126 -0.619 12.535 1.00 89.06 580 TYR A O 1
ATOM 4390 N N . GLY A 1 581 ? 4.806 -1.392 11.282 1.00 82.38 581 GLY A N 1
ATOM 4391 C CA . GLY A 1 581 ? 3.983 -2.392 10.616 1.00 82.38 581 GLY A CA 1
ATOM 4392 C C . GLY A 1 581 ? 3.561 -3.558 11.494 1.00 82.38 581 GLY A C 1
ATOM 4393 O O . GLY A 1 581 ? 2.630 -4.256 11.115 1.00 82.38 581 GLY A O 1
ATOM 4394 N N . SER A 1 582 ? 4.200 -3.802 12.637 1.00 81.56 582 SER A N 1
ATOM 4395 C CA . SER A 1 582 ? 3.799 -4.863 13.574 1.00 81.56 582 SER A CA 1
ATOM 4396 C C . SER A 1 582 ? 2.610 -4.457 14.450 1.00 81.56 582 SER A C 1
ATOM 4398 O O . SER A 1 582 ? 1.883 -5.322 14.932 1.00 81.56 582 SER A O 1
ATOM 4400 N N . VAL A 1 583 ? 2.363 -3.155 14.611 1.00 79.50 583 VAL A N 1
ATOM 4401 C CA . VAL A 1 583 ? 1.317 -2.633 15.495 1.00 79.50 583 VAL A CA 1
ATOM 4402 C C . VAL A 1 583 ? -0.064 -2.982 14.934 1.00 79.50 583 VAL A C 1
ATOM 4404 O O . VAL A 1 583 ? -0.360 -2.683 13.777 1.00 79.50 583 VAL A O 1
ATOM 4407 N N . ALA A 1 584 ? -0.925 -3.613 15.739 1.00 63.81 584 ALA A N 1
ATOM 4408 C CA . ALA A 1 584 ? -2.272 -4.026 15.322 1.00 63.81 584 ALA A CA 1
ATOM 4409 C C . ALA A 1 584 ? -3.115 -2.850 14.795 1.00 63.81 584 ALA A C 1
ATOM 4411 O O . ALA A 1 584 ? -3.842 -3.010 13.819 1.00 63.81 584 ALA A O 1
ATOM 4412 N N . SER A 1 585 ? -2.933 -1.656 15.369 1.00 72.56 585 SER A N 1
ATOM 4413 C CA . SER A 1 585 ? -3.615 -0.418 14.975 1.00 72.56 585 SER A CA 1
ATOM 4414 C C . SER A 1 585 ? -3.105 0.208 13.673 1.00 72.56 585 SER A C 1
ATOM 4416 O O . SER A 1 585 ? -3.568 1.288 13.304 1.00 72.56 585 SER A O 1
ATOM 4418 N N . ASN A 1 586 ? -2.157 -0.422 12.966 1.00 78.69 586 ASN A N 1
ATOM 4419 C CA . ASN A 1 586 ? -1.642 0.151 11.731 1.00 78.69 586 ASN A CA 1
ATOM 4420 C C . ASN A 1 586 ? -2.759 0.260 10.669 1.00 78.69 586 ASN A C 1
ATOM 4422 O O . ASN A 1 586 ? -3.336 -0.769 10.303 1.00 78.69 586 ASN A O 1
ATOM 4426 N N . PRO A 1 587 ? -3.032 1.468 10.132 1.00 80.12 587 PRO A N 1
ATOM 4427 C CA . PRO A 1 587 ? -4.078 1.696 9.138 1.00 80.12 587 PRO A CA 1
ATOM 4428 C C . PRO A 1 587 ? -4.013 0.837 7.887 1.00 80.12 587 PRO A C 1
ATOM 4430 O O . PRO A 1 587 ? -5.016 0.690 7.192 1.00 80.12 587 PRO A O 1
ATOM 4433 N N . CYS A 1 588 ? -2.808 0.412 7.519 1.00 86.25 588 CYS A N 1
ATOM 4434 C CA . CYS A 1 588 ? -2.500 -0.044 6.183 1.00 86.25 588 CYS A CA 1
ATOM 4435 C C . CYS A 1 588 ? -1.535 -1.228 6.239 1.00 86.25 588 CYS A C 1
ATOM 4437 O O . CYS A 1 588 ? -0.589 -1.245 7.018 1.00 86.25 588 CYS A O 1
ATOM 4439 N N . ARG A 1 589 ? -1.761 -2.220 5.374 1.00 88.50 589 ARG A N 1
ATOM 4440 C CA . ARG A 1 589 ? -0.942 -3.444 5.274 1.00 88.50 589 ARG A CA 1
ATOM 4441 C C . ARG A 1 589 ? -0.417 -3.695 3.863 1.00 88.50 589 ARG A C 1
ATOM 4443 O O . ARG A 1 589 ? 0.010 -4.797 3.533 1.00 88.50 589 ARG A O 1
ATOM 4450 N N . ALA A 1 590 ? -0.474 -2.689 2.996 1.00 93.69 590 ALA A N 1
ATOM 4451 C CA . ALA A 1 590 ? 0.006 -2.791 1.628 1.00 93.69 590 ALA A CA 1
ATOM 4452 C C . ALA A 1 590 ? 0.909 -1.608 1.281 1.00 93.69 590 ALA A C 1
ATOM 4454 O O . ALA A 1 590 ? 0.565 -0.453 1.525 1.00 93.69 590 ALA A O 1
ATOM 4455 N N . LEU A 1 591 ? 2.054 -1.904 0.679 1.00 96.19 591 LEU A N 1
ATOM 4456 C CA . LEU A 1 591 ? 3.026 -0.912 0.245 1.00 96.19 591 LEU A CA 1
ATOM 4457 C C . LEU A 1 591 ? 3.394 -1.150 -1.219 1.00 96.19 591 LEU A C 1
ATOM 4459 O O . LEU A 1 591 ? 3.754 -2.259 -1.616 1.00 96.19 591 LEU A O 1
ATOM 4463 N N . VAL A 1 592 ? 3.329 -0.087 -2.015 1.00 97.38 592 VAL A N 1
ATOM 4464 C CA . VAL A 1 592 ? 3.887 -0.027 -3.362 1.00 97.38 592 VAL A CA 1
ATOM 4465 C C . VAL A 1 592 ? 5.098 0.898 -3.356 1.00 97.38 592 VAL A C 1
ATOM 4467 O O . VAL A 1 592 ? 5.002 2.064 -2.979 1.00 97.38 592 VAL A O 1
ATOM 4470 N N . GLN A 1 593 ? 6.236 0.394 -3.811 1.00 96.81 593 GLN A N 1
ATOM 4471 C CA . GLN A 1 593 ? 7.465 1.157 -3.977 1.00 96.81 593 GLN A CA 1
ATOM 4472 C C . GLN A 1 593 ? 7.703 1.426 -5.458 1.00 96.81 593 GLN A C 1
ATOM 4474 O O . GLN A 1 593 ? 7.870 0.496 -6.243 1.00 96.81 593 GLN A O 1
ATOM 4479 N N . LEU A 1 594 ? 7.730 2.694 -5.849 1.00 97.12 594 LEU A N 1
ATOM 4480 C CA . LEU A 1 594 ? 8.041 3.120 -7.208 1.00 97.12 594 LEU A CA 1
ATOM 4481 C C . LEU A 1 594 ? 9.475 3.639 -7.243 1.00 97.12 594 LEU A C 1
ATOM 4483 O O . LEU A 1 594 ? 9.759 4.686 -6.667 1.00 97.12 594 LEU A O 1
ATOM 4487 N N . ALA A 1 595 ? 10.376 2.927 -7.919 1.00 95.12 595 ALA A N 1
ATOM 4488 C CA . ALA A 1 595 ? 11.788 3.310 -8.010 1.00 95.12 595 ALA A CA 1
ATOM 4489 C C . ALA A 1 595 ? 12.452 3.595 -6.637 1.00 95.12 595 ALA A C 1
ATOM 4491 O O . ALA A 1 595 ? 13.234 4.536 -6.493 1.00 95.12 595 ALA A O 1
ATOM 4492 N N . GLY A 1 596 ? 12.086 2.820 -5.608 1.00 92.38 596 GLY A N 1
ATOM 4493 C CA . GLY A 1 596 ? 12.650 2.930 -4.260 1.00 92.38 596 GLY A CA 1
ATOM 4494 C C . GLY A 1 596 ? 13.962 2.167 -4.142 1.00 92.38 596 GLY A C 1
ATOM 4495 O O . GLY A 1 596 ? 14.061 1.041 -4.615 1.00 92.38 596 GLY A O 1
ATOM 4496 N N . SER A 1 597 ? 14.976 2.743 -3.502 1.00 86.12 597 SER A N 1
ATOM 4497 C CA . SER A 1 597 ? 16.278 2.072 -3.388 1.00 86.12 597 SER A CA 1
ATOM 4498 C C . SER A 1 597 ? 16.263 0.868 -2.443 1.00 86.12 597 SER A C 1
ATOM 4500 O O . SER A 1 597 ? 17.205 0.084 -2.443 1.00 86.12 597 SER A O 1
ATOM 4502 N N . ALA A 1 598 ? 15.209 0.725 -1.634 1.00 79.81 598 ALA A N 1
ATOM 4503 C CA . ALA A 1 598 ? 15.133 -0.213 -0.526 1.00 79.81 598 ALA A CA 1
ATOM 4504 C C . ALA A 1 598 ? 16.360 -0.096 0.397 1.00 79.81 598 ALA A C 1
ATOM 4506 O O . ALA A 1 598 ? 16.911 -1.089 0.871 1.00 79.81 598 ALA A O 1
ATOM 4507 N N . ALA A 1 599 ? 16.804 1.144 0.649 1.00 67.69 599 ALA A N 1
ATOM 4508 C CA . ALA A 1 599 ? 17.972 1.429 1.484 1.00 67.69 599 ALA A CA 1
ATOM 4509 C C . ALA A 1 599 ? 17.836 0.874 2.913 1.00 67.69 599 ALA A C 1
ATOM 4511 O O . ALA A 1 599 ? 18.840 0.576 3.566 1.00 67.69 599 ALA A O 1
ATOM 4512 N N . SER A 1 600 ? 16.604 0.720 3.405 1.00 66.81 600 SER A N 1
ATOM 4513 C CA . SER A 1 600 ? 16.324 0.085 4.688 1.00 66.81 600 SER A CA 1
ATOM 4514 C C . SER A 1 600 ? 16.631 -1.413 4.616 1.00 66.81 600 SER A C 1
ATOM 4516 O O . SER A 1 600 ? 16.000 -2.158 3.871 1.00 66.81 600 SER A O 1
ATOM 4518 N N . ARG A 1 601 ? 17.575 -1.875 5.440 1.00 68.81 601 ARG A N 1
ATOM 4519 C CA . ARG A 1 601 ? 17.961 -3.296 5.528 1.00 68.81 601 ARG A CA 1
ATOM 4520 C C . ARG A 1 601 ? 16.979 -4.162 6.331 1.00 68.81 601 ARG A C 1
ATOM 4522 O O . ARG A 1 601 ? 17.240 -5.349 6.502 1.00 68.81 601 ARG A O 1
ATOM 4529 N N . GLY A 1 602 ? 15.913 -3.571 6.866 1.00 78.88 602 GLY A N 1
ATOM 4530 C CA . GLY A 1 602 ? 14.943 -4.268 7.706 1.00 78.88 602 GLY A CA 1
ATOM 4531 C C . GLY A 1 602 ? 13.982 -5.148 6.907 1.00 78.88 602 GLY A C 1
ATOM 4532 O O . GLY A 1 602 ? 13.681 -4.882 5.744 1.00 78.88 602 GLY A O 1
ATOM 4533 N N . THR A 1 603 ? 13.488 -6.197 7.556 1.00 83.62 603 THR A N 1
ATOM 4534 C CA . THR A 1 603 ? 12.394 -7.041 7.066 1.00 83.62 603 THR A CA 1
ATOM 4535 C C . THR A 1 603 ? 11.056 -6.383 7.373 1.00 83.62 603 THR A C 1
ATOM 4537 O O . THR A 1 603 ? 10.806 -5.996 8.514 1.00 83.62 603 THR A O 1
ATOM 4540 N N . VAL A 1 604 ? 10.171 -6.299 6.381 1.00 84.50 604 VAL A N 1
ATOM 4541 C CA . VAL A 1 604 ? 8.779 -5.896 6.623 1.00 84.50 604 VAL A CA 1
ATOM 4542 C C . VAL A 1 604 ? 8.048 -7.056 7.317 1.00 84.50 604 VAL A C 1
ATOM 4544 O O . VAL A 1 604 ? 8.321 -8.212 6.980 1.00 84.50 604 VAL A O 1
ATOM 4547 N N . PRO A 1 605 ? 7.134 -6.803 8.272 1.00 85.56 605 PRO A N 1
ATOM 4548 C CA . PRO A 1 605 ? 6.348 -7.871 8.888 1.00 85.56 605 PRO A CA 1
ATOM 4549 C C . PRO A 1 605 ? 5.575 -8.702 7.849 1.00 85.56 605 PRO A C 1
ATOM 4551 O O . PRO A 1 605 ? 5.046 -8.146 6.889 1.00 85.56 605 PRO A O 1
ATOM 4554 N N . PHE A 1 606 ? 5.441 -10.017 8.065 1.00 81.75 606 PHE A N 1
ATOM 4555 C CA . PHE A 1 606 ? 4.770 -10.956 7.138 1.00 81.75 606 PHE A CA 1
ATOM 4556 C C . PHE A 1 606 ? 3.308 -10.605 6.814 1.00 81.75 606 PHE A C 1
ATOM 4558 O O . PHE A 1 606 ? 2.761 -11.030 5.799 1.00 81.75 606 PHE A O 1
ATOM 4565 N N . SER A 1 607 ? 2.662 -9.815 7.669 1.00 83.00 607 SER A N 1
ATOM 4566 C CA . SER A 1 607 ? 1.310 -9.305 7.444 1.00 83.00 607 SER A CA 1
ATOM 4567 C C . SER A 1 607 ? 1.233 -8.245 6.340 1.00 83.00 607 SER A C 1
ATOM 4569 O O . SER A 1 607 ? 0.133 -7.888 5.922 1.00 83.00 607 SER A O 1
ATOM 4571 N N . TRP A 1 608 ? 2.367 -7.737 5.853 1.00 89.81 608 TRP A N 1
ATOM 4572 C CA . TRP A 1 608 ? 2.407 -6.734 4.798 1.00 89.81 608 TRP A CA 1
ATOM 4573 C C . TRP A 1 608 ? 2.536 -7.339 3.413 1.00 89.81 608 TRP A C 1
ATOM 4575 O O . TRP A 1 608 ? 3.317 -8.248 3.148 1.00 89.81 608 TRP A O 1
ATOM 4585 N N . ARG A 1 609 ? 1.827 -6.720 2.477 1.00 91.12 609 ARG A N 1
ATOM 4586 C CA . ARG A 1 609 ? 1.972 -6.982 1.053 1.00 91.12 609 ARG A CA 1
ATOM 4587 C C . ARG A 1 609 ? 2.833 -5.902 0.428 1.00 91.12 609 ARG A C 1
ATOM 4589 O O . ARG A 1 609 ? 2.489 -4.725 0.494 1.00 91.12 609 ARG A O 1
ATOM 4596 N N . LEU A 1 610 ? 3.911 -6.309 -0.231 1.00 94.56 610 LEU A N 1
ATOM 4597 C CA . LEU A 1 610 ? 4.863 -5.385 -0.837 1.00 94.56 610 LEU A CA 1
ATOM 4598 C C . LEU A 1 610 ? 4.953 -5.596 -2.351 1.00 94.56 610 LEU A C 1
ATOM 4600 O O . LEU A 1 610 ? 5.163 -6.717 -2.822 1.00 94.56 610 LEU A O 1
ATOM 4604 N N . LEU A 1 611 ? 4.821 -4.511 -3.109 1.00 96.31 611 LEU A N 1
ATOM 4605 C CA . LEU A 1 611 ? 5.040 -4.464 -4.552 1.00 96.31 611 LEU A CA 1
ATOM 4606 C C . LEU A 1 611 ? 6.096 -3.406 -4.870 1.00 96.31 611 LEU A C 1
ATOM 4608 O O . LEU A 1 611 ? 5.856 -2.227 -4.645 1.00 96.31 611 LEU A O 1
ATOM 4612 N N . SER A 1 612 ? 7.216 -3.791 -5.468 1.00 96.69 612 SER A N 1
ATOM 4613 C CA . SER A 1 612 ? 8.182 -2.839 -6.024 1.00 96.69 612 SER A CA 1
ATOM 4614 C C . SER A 1 612 ? 8.029 -2.783 -7.540 1.00 96.69 612 SER A C 1
ATOM 4616 O O . SER A 1 612 ? 7.994 -3.819 -8.204 1.00 96.69 612 SER A O 1
ATOM 4618 N N . VAL A 1 613 ? 7.926 -1.581 -8.099 1.00 97.06 613 VAL A N 1
ATOM 4619 C CA . VAL A 1 613 ? 7.864 -1.325 -9.541 1.00 97.06 613 VAL A CA 1
ATOM 4620 C C . VAL A 1 613 ? 9.064 -0.472 -9.923 1.00 97.06 613 VAL A C 1
ATOM 4622 O O . VAL A 1 613 ? 9.255 0.615 -9.377 1.00 97.06 613 VAL A O 1
ATOM 4625 N N . HIS A 1 614 ? 9.868 -0.962 -10.860 1.00 97.00 614 HIS A N 1
ATOM 4626 C CA . HIS A 1 614 ? 11.096 -0.311 -11.309 1.00 97.00 614 HIS A CA 1
ATOM 4627 C C . HIS A 1 614 ? 11.149 -0.251 -12.826 1.00 97.00 614 HIS A C 1
ATOM 4629 O O . HIS A 1 614 ? 10.672 -1.149 -13.514 1.00 97.00 614 HIS A O 1
ATOM 4635 N N . GLY A 1 615 ? 11.729 0.821 -13.354 1.00 96.06 615 GLY A N 1
ATOM 4636 C CA . GLY A 1 615 ? 12.069 0.894 -14.765 1.00 96.06 615 GLY A CA 1
ATOM 4637 C C . GLY A 1 615 ? 13.432 0.263 -15.023 1.00 96.06 615 GLY A C 1
ATOM 4638 O O . GLY A 1 615 ? 14.349 0.450 -14.227 1.00 96.06 615 GLY A O 1
ATOM 4639 N N . THR A 1 616 ? 13.598 -0.464 -16.128 1.00 95.50 616 THR A N 1
ATOM 4640 C CA . THR A 1 616 ? 14.886 -1.121 -16.426 1.00 95.50 616 THR A CA 1
ATOM 4641 C C . THR A 1 616 ? 15.999 -0.143 -16.808 1.00 95.50 616 THR A C 1
ATOM 4643 O O . THR A 1 616 ? 17.165 -0.519 -16.801 1.00 95.50 616 THR A O 1
ATOM 4646 N N . LYS A 1 617 ? 15.665 1.127 -17.089 1.00 94.69 617 LYS A N 1
ATOM 4647 C CA . LYS A 1 617 ? 16.637 2.221 -17.269 1.00 94.69 617 LYS A CA 1
ATOM 4648 C C . LYS A 1 617 ? 16.879 3.027 -15.989 1.00 94.69 617 LYS A C 1
ATOM 4650 O O . LYS A 1 617 ? 17.451 4.112 -16.049 1.00 94.69 617 LYS A O 1
ATOM 4655 N N . ASP A 1 618 ? 16.399 2.562 -14.837 1.00 91.06 618 ASP A N 1
ATOM 4656 C CA . ASP A 1 618 ? 16.769 3.159 -13.557 1.00 91.06 618 ASP A CA 1
ATOM 4657 C C . ASP A 1 618 ? 18.128 2.626 -13.096 1.00 91.06 618 ASP A C 1
ATOM 4659 O O . ASP A 1 618 ? 18.228 1.636 -12.374 1.00 91.06 618 ASP A O 1
ATOM 4663 N N . GLU A 1 619 ? 19.182 3.329 -13.493 1.00 85.50 619 GLU A N 1
ATOM 4664 C CA . GLU A 1 619 ? 20.563 3.002 -13.129 1.00 85.50 619 GLU A CA 1
ATOM 4665 C C . GLU A 1 619 ? 20.852 3.178 -11.628 1.00 85.50 619 GLU A C 1
ATOM 4667 O O . GLU A 1 619 ? 21.881 2.718 -11.139 1.00 85.50 619 GLU A O 1
ATOM 4672 N N . THR A 1 620 ? 19.964 3.844 -10.880 1.00 84.00 620 THR A N 1
ATOM 4673 C CA . THR A 1 620 ? 20.234 4.256 -9.496 1.00 84.00 620 THR A CA 1
ATOM 4674 C C . THR A 1 620 ? 19.685 3.298 -8.449 1.00 84.00 620 THR A C 1
ATOM 4676 O O . THR A 1 620 ? 20.330 3.088 -7.425 1.00 84.00 620 THR A O 1
ATOM 4679 N N . SER A 1 621 ? 18.492 2.738 -8.671 1.00 87.44 621 SER A N 1
ATOM 4680 C CA . SER A 1 621 ? 17.767 1.986 -7.635 1.00 87.44 621 SER A CA 1
ATOM 4681 C C . SER A 1 621 ? 17.524 0.514 -7.978 1.00 87.44 621 SER A C 1
ATOM 4683 O O . SER A 1 621 ? 17.275 -0.286 -7.077 1.00 87.44 621 SER A O 1
ATOM 4685 N N . LEU A 1 622 ? 17.628 0.134 -9.259 1.00 91.19 622 LEU A N 1
ATOM 4686 C CA . LEU A 1 622 ? 17.211 -1.184 -9.743 1.00 91.19 622 LEU A CA 1
ATOM 4687 C C . LEU A 1 622 ? 17.970 -2.338 -9.076 1.00 91.19 622 LEU A C 1
ATOM 4689 O O . LEU A 1 622 ? 17.342 -3.255 -8.554 1.00 91.19 622 LEU A O 1
ATOM 4693 N N . GLN A 1 623 ? 19.303 -2.268 -9.028 1.00 91.25 623 GLN A N 1
ATOM 4694 C CA . GLN A 1 623 ? 20.124 -3.332 -8.432 1.00 91.25 623 GLN A CA 1
ATOM 4695 C C . GLN A 1 623 ? 19.782 -3.563 -6.955 1.00 91.25 623 GLN A C 1
ATOM 4697 O O . GLN A 1 623 ? 19.709 -4.698 -6.486 1.00 91.25 623 GLN A O 1
ATOM 4702 N N . ALA A 1 624 ? 19.549 -2.481 -6.210 1.00 90.88 624 ALA A N 1
ATOM 4703 C CA . ALA A 1 624 ? 19.199 -2.571 -4.801 1.00 90.88 624 ALA A CA 1
ATOM 4704 C C . ALA A 1 624 ? 17.802 -3.188 -4.610 1.00 90.88 624 ALA A C 1
ATOM 4706 O O . ALA A 1 624 ? 17.625 -4.042 -3.740 1.00 90.88 624 ALA A O 1
ATOM 4707 N N . ALA A 1 625 ? 16.845 -2.852 -5.479 1.00 90.81 625 ALA A N 1
ATOM 4708 C CA . ALA A 1 625 ? 15.513 -3.446 -5.475 1.00 90.81 625 ALA A CA 1
ATOM 4709 C C . ALA A 1 625 ? 15.511 -4.942 -5.842 1.00 90.81 625 ALA A C 1
ATOM 4711 O O . ALA A 1 625 ? 14.768 -5.716 -5.238 1.00 90.81 625 ALA A O 1
ATOM 4712 N N . GLU A 1 626 ? 16.353 -5.382 -6.781 1.00 92.88 626 GLU A N 1
ATOM 4713 C CA . GLU A 1 626 ? 16.518 -6.803 -7.131 1.00 92.88 626 GLU A CA 1
ATOM 4714 C C . GLU A 1 626 ? 17.131 -7.616 -5.983 1.00 92.88 626 GLU A C 1
ATOM 4716 O O . GLU A 1 626 ? 16.661 -8.714 -5.658 1.00 92.88 626 GLU A O 1
ATOM 4721 N N . LEU A 1 627 ? 18.150 -7.060 -5.319 1.00 91.94 627 LEU A N 1
ATOM 4722 C CA . LEU A 1 627 ? 18.748 -7.667 -4.130 1.00 91.94 627 LEU A CA 1
ATOM 4723 C C . LEU A 1 627 ? 17.741 -7.756 -2.984 1.00 91.94 627 LEU A C 1
ATOM 4725 O O . LEU A 1 627 ? 17.637 -8.800 -2.335 1.00 91.94 627 LEU A O 1
ATOM 4729 N N . PHE A 1 628 ? 16.979 -6.686 -2.752 1.00 91.69 628 PHE A N 1
ATOM 4730 C CA . PHE A 1 628 ? 15.902 -6.683 -1.771 1.00 91.69 628 PHE A CA 1
ATOM 4731 C C . PHE A 1 628 ? 14.854 -7.749 -2.118 1.00 91.69 628 PHE A C 1
ATOM 4733 O O . PHE A 1 628 ? 14.505 -8.573 -1.274 1.00 91.69 628 PHE A O 1
ATOM 4740 N N . HIS A 1 629 ? 14.434 -7.837 -3.382 1.00 92.44 629 HIS A N 1
ATOM 4741 C CA . HIS A 1 629 ? 13.483 -8.856 -3.815 1.00 92.44 629 HIS A CA 1
ATOM 4742 C C . HIS A 1 629 ? 13.964 -10.275 -3.558 1.00 92.44 629 HIS A C 1
ATOM 4744 O O . HIS A 1 629 ? 13.227 -11.088 -3.007 1.00 92.44 629 HIS A O 1
ATOM 4750 N N . THR A 1 630 ? 15.220 -10.559 -3.883 1.00 91.69 630 THR A N 1
ATOM 4751 C CA . THR A 1 630 ? 15.812 -11.880 -3.658 1.00 91.69 630 THR A CA 1
ATOM 4752 C C . THR A 1 630 ? 15.775 -12.273 -2.177 1.00 91.69 630 THR A C 1
ATOM 4754 O O . THR A 1 630 ? 15.497 -13.428 -1.860 1.00 91.69 630 THR A O 1
ATOM 4757 N N . ARG A 1 631 ? 15.987 -11.316 -1.264 1.00 89.44 631 ARG A N 1
ATOM 4758 C CA . ARG A 1 631 ? 15.952 -11.551 0.190 1.00 89.44 631 ARG A CA 1
ATOM 4759 C C . ARG A 1 631 ? 14.541 -11.733 0.747 1.00 89.44 631 ARG A C 1
ATOM 4761 O O . ARG A 1 631 ? 14.362 -12.524 1.666 1.00 89.44 631 ARG A O 1
ATOM 4768 N N . HIS A 1 632 ? 13.553 -11.027 0.199 1.00 87.00 632 HIS A N 1
ATOM 4769 C CA . HIS A 1 632 ? 12.197 -10.957 0.765 1.00 87.00 632 HIS A CA 1
ATOM 4770 C C . HIS A 1 632 ? 11.131 -11.679 -0.074 1.00 87.00 632 HIS A C 1
ATOM 4772 O O . HIS A 1 632 ? 9.940 -11.604 0.231 1.00 87.00 632 HIS A O 1
ATOM 4778 N N . LYS A 1 633 ? 11.526 -12.422 -1.116 1.00 86.88 633 LYS A N 1
ATOM 4779 C CA . LYS A 1 633 ? 10.604 -13.179 -1.981 1.00 86.88 633 LYS A CA 1
ATOM 4780 C C . LYS A 1 633 ? 9.743 -14.179 -1.204 1.00 86.88 633 LYS A C 1
ATOM 4782 O O . LYS A 1 633 ? 8.557 -14.308 -1.498 1.00 86.88 633 LYS A O 1
ATOM 4787 N N . SER A 1 634 ? 10.311 -14.854 -0.202 1.00 82.94 634 SER A N 1
ATOM 4788 C CA . SER A 1 634 ? 9.580 -15.786 0.674 1.00 82.94 634 SER A CA 1
ATOM 4789 C C . SER A 1 634 ? 8.493 -15.100 1.506 1.00 82.94 634 SER A C 1
ATOM 4791 O O . SER A 1 634 ? 7.533 -15.746 1.905 1.00 82.94 634 SER A O 1
ATOM 4793 N N . GLN A 1 635 ? 8.599 -13.785 1.713 1.00 81.44 635 GLN A N 1
ATOM 4794 C CA . GLN A 1 635 ? 7.642 -12.969 2.464 1.00 81.44 635 GLN A CA 1
ATOM 4795 C C . GLN A 1 635 ? 6.539 -12.386 1.561 1.00 81.44 635 GLN A C 1
ATOM 4797 O O . GLN A 1 635 ? 5.835 -11.458 1.943 1.00 81.44 635 GLN A O 1
ATOM 4802 N N . GLY A 1 636 ? 6.401 -12.885 0.327 1.00 81.69 636 GLY A N 1
ATOM 4803 C CA . GLY A 1 636 ? 5.366 -12.437 -0.608 1.00 81.69 636 GLY A CA 1
ATOM 4804 C C . GLY A 1 636 ? 5.668 -11.108 -1.309 1.00 81.69 636 GLY A C 1
ATOM 4805 O O . GLY A 1 636 ? 4.776 -10.547 -1.956 1.00 81.69 636 GLY A O 1
ATOM 4806 N N . HIS A 1 637 ? 6.907 -10.607 -1.228 1.00 92.31 637 HIS A N 1
ATOM 4807 C CA . HIS A 1 637 ? 7.340 -9.433 -1.987 1.00 92.31 637 HIS A CA 1
ATOM 4808 C C . HIS A 1 637 ? 7.283 -9.696 -3.494 1.00 92.31 637 HIS A C 1
ATOM 4810 O O . HIS A 1 637 ? 7.784 -10.709 -3.982 1.00 92.31 637 HIS A O 1
ATOM 4816 N N . LYS A 1 638 ? 6.697 -8.763 -4.252 1.00 94.12 638 LYS A N 1
ATOM 4817 C CA . LYS A 1 638 ? 6.611 -8.829 -5.716 1.00 94.12 638 LYS A CA 1
ATOM 4818 C C . LYS A 1 638 ? 7.426 -7.707 -6.346 1.00 94.12 638 LYS A C 1
ATOM 4820 O O . LYS A 1 638 ? 7.209 -6.545 -6.024 1.00 94.12 638 LYS A O 1
ATOM 4825 N N . LEU A 1 639 ? 8.292 -8.046 -7.296 1.00 95.19 639 LEU A N 1
ATOM 4826 C CA . LEU A 1 639 ? 9.024 -7.083 -8.119 1.00 95.19 639 LEU A CA 1
ATOM 4827 C C . LEU A 1 639 ? 8.451 -7.062 -9.543 1.00 95.19 639 LEU A C 1
ATOM 4829 O O . LEU A 1 639 ? 8.194 -8.109 -10.140 1.00 95.19 639 LEU A O 1
ATOM 4833 N N . ARG A 1 640 ? 8.229 -5.865 -10.087 1.00 96.75 640 ARG A N 1
ATOM 4834 C CA . ARG A 1 640 ? 7.796 -5.630 -11.468 1.00 96.75 640 ARG A CA 1
ATOM 4835 C C . ARG A 1 640 ? 8.780 -4.705 -12.162 1.00 96.75 640 ARG A C 1
ATOM 4837 O O . ARG A 1 640 ? 8.986 -3.577 -11.722 1.00 96.75 640 ARG A O 1
ATOM 4844 N N . LEU A 1 641 ? 9.345 -5.189 -13.260 1.00 96.19 641 LEU A N 1
ATOM 4845 C CA . LEU A 1 641 ? 10.252 -4.428 -14.105 1.00 96.19 641 LEU A CA 1
ATOM 4846 C C . LEU A 1 641 ? 9.496 -3.923 -15.334 1.00 96.19 641 LEU A C 1
ATOM 4848 O O . LEU A 1 641 ? 8.742 -4.671 -15.955 1.00 96.19 641 LEU A O 1
ATOM 4852 N N . LEU A 1 642 ? 9.662 -2.640 -15.641 1.00 95.69 642 LEU A N 1
ATOM 4853 C CA . LEU A 1 642 ? 9.087 -1.986 -16.808 1.00 95.69 642 LEU A CA 1
ATOM 4854 C C . LEU A 1 642 ? 10.196 -1.697 -17.812 1.00 95.69 642 LEU A C 1
ATOM 4856 O O . LEU A 1 642 ? 11.037 -0.818 -17.593 1.00 95.69 642 LEU A O 1
ATOM 4860 N N . ASP A 1 643 ? 10.179 -2.443 -18.911 1.00 94.00 643 ASP A N 1
ATOM 4861 C CA . ASP A 1 643 ? 11.203 -2.355 -19.942 1.00 94.00 643 ASP A CA 1
ATOM 4862 C C . ASP A 1 643 ? 11.275 -0.957 -20.555 1.00 94.00 643 ASP A C 1
ATOM 4864 O O . ASP A 1 643 ? 10.284 -0.397 -21.017 1.00 94.00 643 ASP A O 1
ATOM 4868 N N . GLY A 1 644 ? 12.473 -0.374 -20.545 1.00 94.00 644 GLY A N 1
ATOM 4869 C CA . GLY A 1 644 ? 12.741 0.929 -21.138 1.00 94.00 644 GLY A CA 1
ATOM 4870 C C . GLY A 1 644 ? 12.261 2.127 -20.317 1.00 94.00 644 GLY A C 1
ATOM 4871 O O . GLY A 1 644 ? 12.537 3.262 -20.720 1.00 94.00 644 GLY A O 1
ATOM 4872 N N . ALA A 1 645 ? 11.599 1.909 -19.177 1.00 95.25 645 ALA A N 1
ATOM 4873 C CA . ALA A 1 645 ? 11.134 2.988 -18.318 1.00 95.25 645 ALA A CA 1
ATOM 4874 C C . ALA A 1 645 ? 12.297 3.596 -17.506 1.00 95.25 645 ALA A C 1
ATOM 4876 O O . ALA A 1 645 ? 13.117 2.852 -16.960 1.00 95.25 645 ALA A O 1
ATOM 4877 N N . PRO A 1 646 ? 12.384 4.935 -17.400 1.00 94.50 646 PRO A N 1
ATOM 4878 C CA . PRO A 1 646 ? 13.312 5.602 -16.488 1.00 94.50 646 PRO A CA 1
ATOM 4879 C C . PRO A 1 646 ? 12.746 5.646 -15.057 1.00 94.50 646 PRO A C 1
ATOM 4881 O O . PRO A 1 646 ? 11.565 5.372 -14.840 1.00 94.50 646 PRO A O 1
ATOM 4884 N N . ARG A 1 647 ? 13.551 6.106 -14.090 1.00 92.12 647 ARG A N 1
ATOM 4885 C CA . ARG A 1 647 ? 13.150 6.319 -12.679 1.00 92.12 647 ARG A CA 1
ATOM 4886 C C . ARG A 1 647 ? 11.892 7.183 -12.487 1.00 92.12 647 ARG A C 1
ATOM 4888 O O . ARG A 1 647 ? 11.152 7.010 -11.522 1.00 92.12 647 ARG A O 1
ATOM 4895 N N . SER A 1 648 ? 11.648 8.139 -13.384 1.00 91.94 648 SER A N 1
ATOM 4896 C CA . SER A 1 648 ? 10.462 9.010 -13.349 1.00 91.94 648 SER A CA 1
ATOM 4897 C C . SER A 1 648 ? 9.217 8.376 -13.974 1.00 91.94 648 SER A C 1
ATOM 4899 O O . SER A 1 648 ? 8.146 8.977 -13.936 1.00 91.94 648 SER A O 1
ATOM 4901 N N . PHE A 1 649 ? 9.350 7.200 -14.597 1.00 94.75 649 PHE A N 1
ATOM 4902 C CA . PHE A 1 649 ? 8.297 6.525 -15.358 1.00 94.75 649 PHE A CA 1
ATOM 4903 C C . PHE A 1 649 ? 7.664 7.389 -16.462 1.00 94.75 649 PHE A C 1
ATOM 4905 O O . PHE A 1 649 ? 6.526 7.146 -16.880 1.00 94.75 649 PHE A O 1
ATOM 4912 N N . SER A 1 650 ? 8.391 8.389 -16.976 1.00 91.75 650 SER A N 1
ATOM 4913 C CA . SER A 1 650 ? 7.924 9.194 -18.105 1.00 91.75 650 SER A CA 1
ATOM 4914 C C . SER A 1 650 ? 7.617 8.292 -19.310 1.00 91.75 650 SER A C 1
ATOM 4916 O O . SER A 1 650 ? 8.348 7.351 -19.622 1.00 91.75 650 SER A O 1
ATOM 4918 N N . GLY A 1 651 ? 6.455 8.508 -19.934 1.00 92.19 651 GLY A N 1
ATOM 4919 C CA . GLY A 1 651 ? 5.929 7.644 -21.001 1.00 92.19 651 GLY A CA 1
ATOM 4920 C C . GLY A 1 651 ? 5.318 6.309 -20.541 1.00 92.19 651 GLY A C 1
ATOM 4921 O O . GLY A 1 651 ? 4.662 5.653 -21.342 1.00 92.19 651 GLY A O 1
ATOM 4922 N N . HIS A 1 652 ? 5.453 5.932 -19.264 1.00 95.25 652 HIS A N 1
ATOM 4923 C CA . HIS A 1 652 ? 5.044 4.619 -18.736 1.00 95.25 652 HIS A CA 1
ATOM 4924 C C . HIS A 1 652 ? 4.000 4.703 -17.608 1.00 95.25 652 HIS A C 1
ATOM 4926 O O . HIS A 1 652 ? 3.592 3.680 -17.062 1.00 95.25 652 HIS A O 1
ATOM 4932 N N . ILE A 1 653 ? 3.516 5.908 -17.285 1.00 95.31 653 ILE A N 1
ATOM 4933 C CA . ILE A 1 653 ? 2.558 6.167 -16.194 1.00 95.31 653 ILE A CA 1
ATOM 4934 C C . ILE A 1 653 ? 1.314 5.283 -16.268 1.00 95.31 653 ILE A C 1
ATOM 4936 O O . ILE A 1 653 ? 0.896 4.734 -15.255 1.00 95.31 653 ILE A O 1
ATOM 4940 N N . LYS A 1 654 ? 0.732 5.104 -17.458 1.00 93.94 654 LYS A N 1
ATOM 4941 C CA . LYS A 1 654 ? -0.466 4.266 -17.626 1.00 93.94 654 LYS A CA 1
ATOM 4942 C C . LYS A 1 654 ? -0.195 2.805 -17.283 1.00 93.94 654 LYS A C 1
ATOM 4944 O O . LYS A 1 654 ? -1.032 2.159 -16.660 1.00 93.94 654 LYS A O 1
ATOM 4949 N N . THR A 1 655 ? 0.975 2.294 -17.656 1.00 94.50 655 THR A N 1
ATOM 4950 C CA . THR A 1 655 ? 1.401 0.926 -17.340 1.00 94.50 655 THR A CA 1
ATOM 4951 C C . THR A 1 655 ? 1.635 0.763 -15.841 1.00 94.50 655 THR A C 1
ATOM 4953 O O . THR A 1 655 ? 1.165 -0.211 -15.253 1.00 94.50 655 THR A O 1
ATOM 4956 N N . VAL A 1 656 ? 2.281 1.746 -15.200 1.00 95.94 656 VAL A N 1
ATOM 4957 C CA . VAL A 1 656 ? 2.449 1.790 -13.737 1.00 95.94 656 VAL A CA 1
ATOM 4958 C C . VAL A 1 656 ? 1.086 1.800 -13.044 1.00 95.94 656 VAL A C 1
ATOM 4960 O O . VAL A 1 656 ? 0.819 0.939 -12.213 1.00 95.94 656 VAL A O 1
ATOM 4963 N N . ALA A 1 657 ? 0.192 2.713 -13.428 1.00 94.88 657 ALA A N 1
ATOM 4964 C CA . ALA A 1 657 ? -1.145 2.828 -12.855 1.00 94.88 657 ALA A CA 1
ATOM 4965 C C . ALA A 1 657 ? -1.958 1.540 -13.027 1.00 94.88 657 ALA A C 1
ATOM 4967 O O . ALA A 1 657 ? -2.574 1.082 -12.073 1.00 94.88 657 ALA A O 1
ATOM 4968 N N . THR A 1 658 ? -1.906 0.917 -14.210 1.00 92.81 658 THR A N 1
ATOM 4969 C CA . THR A 1 658 ? -2.566 -0.374 -14.473 1.00 92.81 658 THR A CA 1
ATOM 4970 C C . THR A 1 658 ? -2.013 -1.460 -13.555 1.00 92.81 658 THR A C 1
ATOM 4972 O O . THR A 1 658 ? -2.782 -2.159 -12.911 1.00 92.81 658 THR A O 1
ATOM 4975 N N . THR A 1 659 ? -0.688 -1.538 -13.403 1.00 93.62 659 THR A N 1
ATOM 4976 C CA . THR A 1 659 ? -0.035 -2.506 -12.506 1.00 93.62 659 THR A CA 1
ATOM 4977 C C . THR A 1 659 ? -0.481 -2.322 -11.052 1.00 93.62 659 THR A C 1
ATOM 4979 O O . THR A 1 659 ? -0.762 -3.301 -10.363 1.00 93.62 659 THR A O 1
ATOM 4982 N N . ILE A 1 660 ? -0.570 -1.073 -10.586 1.00 94.69 660 ILE A N 1
ATOM 4983 C CA . ILE A 1 660 ? -1.017 -0.733 -9.229 1.00 94.69 660 ILE A CA 1
ATOM 4984 C C . ILE A 1 660 ? -2.502 -1.061 -9.048 1.00 94.69 660 ILE A C 1
ATOM 4986 O O . ILE A 1 660 ? -2.865 -1.733 -8.082 1.00 94.69 660 ILE A O 1
ATOM 4990 N N . ASN A 1 661 ? -3.351 -0.616 -9.979 1.00 92.06 661 ASN A N 1
ATOM 4991 C CA . ASN A 1 661 ? -4.788 -0.865 -9.952 1.00 92.06 661 ASN A CA 1
ATOM 4992 C C . ASN A 1 661 ? -5.065 -2.370 -9.941 1.00 92.06 661 ASN A C 1
ATOM 4994 O O . ASN A 1 661 ? -5.776 -2.835 -9.060 1.00 92.06 661 ASN A O 1
ATOM 4998 N N . ASP A 1 662 ? -4.439 -3.141 -10.830 1.00 88.50 662 ASP A N 1
ATOM 4999 C CA . ASP A 1 662 ? -4.607 -4.594 -10.901 1.00 88.50 662 ASP A CA 1
ATOM 5000 C C . ASP A 1 662 ? -4.126 -5.289 -9.620 1.00 88.50 662 ASP A C 1
ATOM 5002 O O . ASP A 1 662 ? -4.733 -6.259 -9.168 1.00 88.50 662 ASP A O 1
ATOM 5006 N N . TRP A 1 663 ? -3.057 -4.795 -8.990 1.00 90.94 663 TRP A N 1
ATOM 5007 C CA . TRP A 1 663 ? -2.539 -5.374 -7.751 1.00 90.94 663 TRP A CA 1
ATOM 5008 C C . TRP A 1 663 ? -3.458 -5.125 -6.545 1.00 90.94 663 TRP A C 1
ATOM 5010 O O . TRP A 1 663 ? -3.715 -6.051 -5.765 1.00 90.94 663 TRP A O 1
ATOM 5020 N N . PHE A 1 664 ? -4.006 -3.912 -6.414 1.00 87.38 664 PHE A N 1
ATOM 5021 C CA . PHE A 1 664 ? -4.996 -3.580 -5.382 1.00 87.38 664 PHE A CA 1
ATOM 5022 C C . PHE A 1 664 ? -6.398 -4.135 -5.696 1.00 87.38 664 PHE A C 1
ATOM 5024 O O . PHE A 1 664 ? -7.144 -4.481 -4.785 1.00 87.38 664 PHE A O 1
ATOM 5031 N N . GLU A 1 665 ? -6.783 -4.290 -6.962 1.00 80.00 665 GLU A N 1
ATOM 5032 C CA . GLU A 1 665 ? -8.035 -4.955 -7.346 1.00 80.00 665 GLU A CA 1
ATOM 5033 C C . GLU A 1 665 ? -7.941 -6.476 -7.176 1.00 80.00 665 GLU A C 1
ATOM 5035 O O . GLU A 1 665 ? -8.893 -7.104 -6.717 1.00 80.00 665 GLU A O 1
ATOM 5040 N N . GLY A 1 666 ? -6.783 -7.077 -7.456 1.00 64.81 666 GLY A N 1
ATOM 5041 C CA . GLY A 1 666 ? -6.485 -8.456 -7.072 1.00 64.81 666 GLY A CA 1
ATOM 5042 C C . GLY A 1 666 ? -6.557 -8.640 -5.555 1.00 64.81 666 GLY A C 1
ATOM 5043 O O . GLY A 1 666 ? -7.067 -9.651 -5.086 1.00 64.81 666 GLY A O 1
ATOM 5044 N N . ALA A 1 667 ? -6.154 -7.623 -4.781 1.00 54.56 667 ALA A N 1
ATOM 5045 C CA . ALA A 1 667 ? -6.382 -7.589 -3.337 1.00 54.56 667 ALA A CA 1
ATOM 5046 C C . ALA A 1 667 ? -7.865 -7.527 -2.955 1.00 54.56 667 ALA A C 1
ATOM 5048 O O . ALA A 1 667 ? -8.245 -8.148 -1.976 1.00 54.56 667 ALA A O 1
ATOM 5049 N N . ARG A 1 668 ? -8.705 -6.813 -3.717 1.00 49.25 668 ARG A N 1
ATOM 5050 C CA . ARG A 1 668 ? -10.161 -6.761 -3.487 1.00 49.25 668 ARG A CA 1
ATOM 5051 C C . ARG A 1 668 ? -10.876 -8.086 -3.745 1.00 49.25 668 ARG A C 1
ATOM 5053 O O . ARG A 1 668 ? -11.987 -8.258 -3.257 1.00 49.25 668 ARG A O 1
ATOM 5060 N N . ARG A 1 669 ? -10.308 -8.960 -4.582 1.00 42.84 669 ARG A N 1
ATOM 5061 C CA . ARG A 1 669 ? -10.890 -10.277 -4.896 1.00 42.84 669 ARG A CA 1
ATOM 5062 C C . ARG A 1 669 ? -10.558 -11.338 -3.856 1.00 42.84 669 ARG A C 1
ATOM 5064 O O . ARG A 1 669 ? -11.244 -12.351 -3.838 1.00 42.84 669 ARG A O 1
ATOM 5071 N N . LEU A 1 670 ? -9.552 -11.088 -3.017 1.00 38.50 670 LEU A N 1
ATOM 5072 C CA . LEU A 1 670 ? -9.385 -11.810 -1.764 1.00 38.50 670 LEU A CA 1
ATOM 5073 C C . LEU A 1 670 ? -10.544 -11.366 -0.871 1.00 38.50 670 LEU A C 1
ATOM 5075 O O . LEU A 1 670 ? -10.667 -10.191 -0.518 1.00 38.50 670 LEU A O 1
ATOM 5079 N N . THR A 1 671 ? -11.466 -12.287 -0.634 1.00 39.56 671 THR A N 1
ATOM 5080 C CA . THR A 1 671 ? -12.640 -12.082 0.213 1.00 39.56 671 THR A CA 1
ATOM 5081 C C . THR A 1 671 ? -12.203 -11.728 1.644 1.00 39.56 671 THR A C 1
ATOM 5083 O O . THR A 1 671 ? -11.041 -11.916 2.006 1.00 39.56 671 THR A O 1
ATOM 5086 N N . SER A 1 672 ? -13.096 -11.203 2.496 1.00 42.72 672 SER A N 1
ATOM 5087 C CA . SER A 1 672 ? -12.757 -11.004 3.923 1.00 42.72 672 SER A CA 1
ATOM 5088 C C . SER A 1 672 ? -12.322 -12.310 4.597 1.00 42.72 672 SER A C 1
ATOM 5090 O O . SER A 1 672 ? -11.555 -12.287 5.557 1.00 42.72 672 SER A O 1
ATOM 5092 N N . ASP A 1 673 ? -12.757 -13.449 4.058 1.00 41.03 673 ASP A N 1
ATOM 5093 C CA . ASP A 1 673 ? -12.348 -14.780 4.499 1.00 41.03 673 ASP A CA 1
ATOM 5094 C C . ASP A 1 673 ? -10.898 -15.092 4.113 1.00 41.03 673 ASP A C 1
ATOM 5096 O O . ASP A 1 673 ? -10.172 -15.672 4.913 1.00 41.03 673 ASP A O 1
ATOM 5100 N N . ASP A 1 674 ? -10.429 -14.619 2.956 1.00 43.72 674 ASP A N 1
ATOM 5101 C CA . ASP A 1 674 ? -9.029 -14.754 2.534 1.00 43.72 674 ASP A CA 1
ATOM 5102 C C . ASP A 1 674 ? -8.104 -13.793 3.293 1.00 43.72 674 ASP A C 1
ATOM 5104 O O . ASP A 1 674 ? -6.983 -14.153 3.644 1.00 43.72 674 ASP A O 1
ATOM 5108 N N . LEU A 1 675 ? -8.570 -12.571 3.581 1.00 47.12 675 LEU A N 1
ATOM 5109 C CA . LEU A 1 675 ? -7.856 -11.629 4.452 1.00 47.12 675 LEU A CA 1
ATOM 5110 C C . LEU A 1 675 ? -7.750 -12.174 5.876 1.00 47.12 675 LEU A C 1
ATOM 5112 O O . LEU A 1 675 ? -6.667 -12.147 6.446 1.00 47.12 675 LEU A O 1
ATOM 5116 N N . SER A 1 676 ? -8.822 -12.753 6.417 1.00 49.75 676 SER A N 1
ATOM 5117 C CA . SER A 1 676 ? -8.786 -13.360 7.748 1.00 49.75 676 SER A CA 1
ATOM 5118 C C . SER A 1 676 ? -8.049 -14.706 7.774 1.00 49.75 676 SER A C 1
ATOM 5120 O O . SER A 1 676 ? -7.492 -15.064 8.808 1.00 49.75 676 SER A O 1
ATOM 5122 N N . GLN A 1 677 ? -7.983 -15.461 6.671 1.00 47.34 677 GLN A N 1
ATOM 5123 C CA . GLN A 1 677 ? -7.072 -16.608 6.533 1.00 47.34 677 GLN A CA 1
ATOM 5124 C C . GLN A 1 677 ? -5.612 -16.168 6.442 1.00 47.34 677 GLN A C 1
ATOM 5126 O O . GLN A 1 677 ? -4.748 -16.804 7.043 1.00 47.34 677 GLN A O 1
ATOM 5131 N N . TRP A 1 678 ? -5.325 -15.074 5.736 1.00 47.69 678 TRP A N 1
ATOM 5132 C CA . TRP A 1 678 ? -3.993 -14.481 5.689 1.00 47.69 678 TRP A CA 1
ATOM 5133 C C . TRP A 1 678 ? -3.577 -13.961 7.063 1.00 47.69 678 TRP A C 1
ATOM 5135 O O . TRP A 1 678 ? -2.473 -14.244 7.506 1.00 47.69 678 TRP A O 1
ATOM 5145 N N . GLU A 1 679 ? -4.451 -13.240 7.764 1.00 57.03 679 GLU A N 1
ATOM 5146 C CA . GLU A 1 679 ? -4.215 -12.763 9.132 1.00 57.03 679 GLU A CA 1
ATOM 5147 C C . GLU A 1 679 ? -3.988 -13.928 10.094 1.00 57.03 679 GLU A C 1
ATOM 5149 O O . GLU A 1 679 ? -3.057 -13.879 10.892 1.00 57.03 679 GLU A O 1
ATOM 5154 N N . ARG A 1 680 ? -4.758 -15.016 9.963 1.00 57.62 680 ARG A N 1
ATOM 5155 C CA . ARG A 1 680 ? -4.537 -16.259 10.718 1.00 57.62 680 ARG A CA 1
ATOM 5156 C C . ARG A 1 680 ? -3.203 -16.920 10.375 1.00 57.62 680 ARG A C 1
ATOM 5158 O O . ARG A 1 680 ? -2.490 -17.328 11.281 1.00 57.62 680 ARG A O 1
ATOM 5165 N N . SER A 1 681 ? -2.832 -16.968 9.098 1.00 55.22 681 SER A N 1
ATOM 5166 C CA . SER A 1 681 ? -1.550 -17.529 8.646 1.00 55.22 681 SER A CA 1
ATOM 5167 C C . SER A 1 681 ? -0.365 -16.670 9.097 1.00 55.22 681 SER A C 1
ATOM 5169 O O . SER A 1 681 ? 0.676 -17.196 9.471 1.00 55.22 681 SER A O 1
ATOM 5171 N N . ALA A 1 682 ? -0.524 -15.346 9.116 1.00 51.84 682 ALA A N 1
ATOM 5172 C CA . ALA A 1 682 ? 0.472 -14.412 9.624 1.00 51.84 682 ALA A CA 1
ATOM 5173 C C . ALA A 1 682 ? 0.600 -14.502 11.153 1.00 51.84 682 ALA A C 1
ATOM 5175 O O . ALA A 1 682 ? 1.718 -14.485 11.662 1.00 51.84 682 ALA A O 1
ATOM 5176 N N . ALA A 1 683 ? -0.516 -14.649 11.875 1.00 59.41 683 ALA A N 1
ATOM 5177 C CA . ALA A 1 683 ? -0.520 -14.892 13.316 1.00 59.41 683 ALA A CA 1
ATOM 5178 C C . ALA A 1 683 ? 0.157 -16.227 13.657 1.00 59.41 683 ALA A C 1
ATOM 5180 O O . ALA A 1 683 ? 0.978 -16.280 14.568 1.00 59.41 683 ALA A O 1
ATOM 5181 N N . GLN A 1 684 ? -0.116 -17.276 12.878 1.00 61.12 684 GLN A N 1
ATOM 5182 C CA . GLN A 1 684 ? 0.527 -18.577 13.025 1.00 61.12 684 GLN A CA 1
ATOM 5183 C C . GLN A 1 684 ? 2.032 -18.503 12.728 1.00 61.12 684 GLN A C 1
ATOM 5185 O O . GLN A 1 684 ? 2.830 -18.941 13.549 1.00 61.12 684 GLN A O 1
ATOM 5190 N N . ALA A 1 685 ? 2.442 -17.866 11.627 1.00 56.28 685 ALA A N 1
ATOM 5191 C CA . ALA A 1 685 ? 3.857 -17.671 11.304 1.00 56.28 685 ALA A CA 1
ATOM 5192 C C . ALA A 1 685 ? 4.592 -16.852 12.381 1.00 56.28 685 ALA A C 1
ATOM 5194 O O . ALA A 1 685 ? 5.745 -17.131 12.699 1.00 56.28 685 ALA A O 1
ATOM 5195 N N . GLN A 1 686 ? 3.930 -15.854 12.976 1.00 57.97 686 GLN A N 1
ATOM 5196 C CA . GLN A 1 686 ? 4.476 -15.084 14.094 1.00 57.97 686 GLN A CA 1
ATOM 5197 C C . GLN A 1 686 ? 4.597 -15.934 15.368 1.00 57.97 686 GLN A C 1
ATOM 5199 O O . GLN A 1 686 ? 5.589 -15.812 16.086 1.00 57.97 686 GLN A O 1
ATOM 5204 N N . GLN A 1 687 ? 3.628 -16.812 15.632 1.00 68.00 687 GLN A N 1
ATOM 5205 C CA . GLN A 1 687 ? 3.664 -17.752 16.751 1.00 68.00 687 GLN A CA 1
ATOM 5206 C C . GLN A 1 687 ? 4.786 -18.790 16.586 1.00 68.00 687 GLN A C 1
ATOM 5208 O O . GLN A 1 687 ? 5.502 -19.064 17.546 1.00 68.00 687 GLN A O 1
ATOM 5213 N N . GLU A 1 688 ? 5.002 -19.300 15.372 1.00 69.88 688 GLU A N 1
ATOM 5214 C CA . GLU A 1 688 ? 6.114 -20.199 15.034 1.00 69.88 688 GLU A CA 1
ATOM 5215 C C . GLU A 1 688 ? 7.476 -19.511 15.203 1.00 69.88 688 GLU A C 1
ATOM 5217 O O . GLU A 1 688 ? 8.403 -20.095 15.762 1.00 69.88 688 GLU A O 1
ATOM 5222 N N . LEU A 1 689 ? 7.593 -18.242 14.799 1.00 67.25 689 LEU A N 1
ATOM 5223 C CA . LEU A 1 689 ? 8.809 -17.445 14.993 1.00 67.25 689 LEU A CA 1
ATOM 5224 C C . LEU A 1 689 ? 9.109 -17.192 16.476 1.00 67.25 689 LEU A C 1
ATOM 5226 O O . LEU A 1 689 ? 10.264 -17.290 16.888 1.00 67.25 689 LEU A O 1
ATOM 5230 N N . MET A 1 690 ? 8.083 -16.906 17.284 1.00 77.50 690 MET A N 1
ATOM 5231 C CA . MET A 1 690 ? 8.238 -16.779 18.737 1.00 77.50 690 MET A CA 1
ATOM 5232 C C . MET A 1 690 ? 8.637 -18.111 19.377 1.00 77.50 690 MET A C 1
ATOM 5234 O O . MET A 1 690 ? 9.547 -18.136 20.198 1.00 77.50 690 MET A O 1
ATOM 5238 N N . ALA A 1 691 ? 8.021 -19.222 18.965 1.00 77.06 691 ALA A N 1
ATOM 5239 C CA . ALA A 1 691 ? 8.374 -20.551 19.458 1.00 77.06 691 ALA A CA 1
ATOM 5240 C C . ALA A 1 691 ? 9.820 -20.934 19.098 1.00 77.06 691 ALA A C 1
ATOM 5242 O O . ALA A 1 691 ? 10.539 -21.473 19.939 1.00 77.06 691 ALA A O 1
ATOM 5243 N N . ALA A 1 692 ? 10.276 -20.605 17.884 1.00 73.06 692 ALA A N 1
ATOM 5244 C CA . ALA A 1 692 ? 11.657 -20.815 17.460 1.00 73.06 692 ALA A CA 1
ATOM 5245 C C . ALA A 1 692 ? 12.645 -19.960 18.273 1.00 73.06 692 ALA A C 1
ATOM 5247 O O . ALA A 1 692 ? 13.664 -20.477 18.728 1.00 73.06 692 ALA A O 1
ATOM 5248 N N . ALA A 1 693 ? 12.323 -18.685 18.518 1.00 76.19 693 ALA A N 1
ATOM 5249 C CA . ALA A 1 693 ? 13.142 -17.804 19.350 1.00 76.19 693 ALA A CA 1
ATOM 5250 C C . ALA A 1 693 ? 13.224 -18.297 20.807 1.00 76.19 693 ALA A C 1
ATOM 5252 O O . ALA A 1 693 ? 14.309 -18.328 21.381 1.00 76.19 693 ALA A O 1
ATOM 5253 N N . SER A 1 694 ? 12.108 -18.753 21.388 1.00 80.12 694 SER A N 1
ATOM 5254 C CA . SER A 1 694 ? 12.094 -19.362 22.724 1.00 80.12 694 SER A CA 1
ATOM 5255 C C . SER A 1 694 ? 12.876 -20.676 22.776 1.00 80.12 694 SER A C 1
ATOM 5257 O O . SER A 1 694 ? 13.597 -20.918 23.737 1.00 80.12 694 SER A O 1
ATOM 5259 N N . SER A 1 695 ? 12.788 -21.517 21.740 1.00 78.88 695 SER A N 1
ATOM 5260 C CA . SER A 1 695 ? 13.585 -22.747 21.659 1.00 78.88 695 SER A CA 1
ATOM 5261 C C . SER A 1 695 ? 15.083 -22.459 21.566 1.00 78.88 695 SER A C 1
ATOM 5263 O O . SER A 1 695 ? 15.872 -23.229 22.106 1.00 78.88 695 SER A O 1
ATOM 5265 N N . GLN A 1 696 ? 15.476 -21.384 20.881 1.00 77.12 696 GLN A N 1
ATOM 5266 C CA . GLN A 1 696 ? 16.873 -20.980 20.772 1.00 77.12 696 GLN A CA 1
ATOM 5267 C C . GLN A 1 696 ? 17.397 -20.404 22.095 1.00 77.12 696 GLN A C 1
ATOM 5269 O O . GLN A 1 696 ? 18.488 -20.772 22.513 1.00 77.12 696 GLN A O 1
ATOM 5274 N N . ALA A 1 697 ? 16.597 -19.591 22.792 1.00 79.25 697 ALA A N 1
ATOM 5275 C CA . ALA A 1 697 ? 16.941 -19.083 24.121 1.00 79.25 697 ALA A CA 1
ATOM 5276 C C . ALA A 1 697 ? 17.125 -20.217 25.148 1.00 79.25 697 ALA A C 1
ATOM 5278 O O . ALA A 1 697 ? 18.096 -20.216 25.897 1.00 79.25 697 ALA A O 1
ATOM 5279 N N . ASN A 1 698 ? 16.249 -21.228 25.126 1.00 79.50 698 ASN A N 1
ATOM 5280 C CA . ASN A 1 698 ? 16.374 -22.392 26.008 1.00 79.50 698 ASN A CA 1
ATOM 5281 C C . ASN A 1 698 ? 17.612 -23.246 25.681 1.00 79.50 698 ASN A C 1
ATOM 5283 O O . ASN A 1 698 ? 18.240 -23.780 26.586 1.00 79.50 698 ASN A O 1
ATOM 5287 N N . ALA A 1 699 ? 17.978 -23.371 24.400 1.00 77.19 699 ALA A N 1
ATOM 5288 C CA . ALA A 1 699 ? 19.189 -24.090 24.004 1.00 77.19 699 ALA A CA 1
ATOM 5289 C C . ALA A 1 699 ? 20.467 -23.363 24.461 1.00 77.19 699 ALA A C 1
ATOM 5291 O O . ALA A 1 699 ? 21.423 -24.011 24.874 1.00 77.19 699 ALA A O 1
ATOM 5292 N N . GLU A 1 700 ? 20.473 -22.027 24.426 1.00 80.25 700 GLU A N 1
ATOM 5293 C CA . GLU A 1 700 ? 21.586 -21.221 24.940 1.00 80.25 700 GLU A CA 1
ATOM 5294 C C . GLU A 1 700 ? 21.688 -21.286 26.476 1.00 80.25 700 GLU A C 1
ATOM 5296 O O . GLU A 1 700 ? 22.800 -21.333 27.001 1.00 80.25 700 GLU A O 1
ATOM 5301 N N . GLU A 1 701 ? 20.565 -21.356 27.204 1.00 76.31 701 GLU A N 1
ATOM 5302 C CA . GLU A 1 701 ? 20.564 -21.603 28.658 1.00 76.31 701 GLU A CA 1
ATOM 5303 C C . GLU A 1 701 ? 21.056 -23.012 29.021 1.00 76.31 701 GLU A C 1
ATOM 5305 O O . GLU A 1 701 ? 21.847 -23.156 29.955 1.00 76.31 701 GLU A O 1
ATOM 5310 N N . ASP A 1 702 ? 20.641 -24.045 28.283 1.00 72.38 702 ASP A N 1
ATOM 5311 C CA . ASP A 1 702 ? 21.110 -25.420 28.501 1.00 72.38 702 ASP A CA 1
ATOM 5312 C C . ASP A 1 702 ? 22.623 -25.553 28.235 1.00 72.38 702 ASP A C 1
ATOM 5314 O O . ASP A 1 702 ? 23.327 -26.229 28.991 1.00 72.38 702 ASP A O 1
ATOM 5318 N N . ASP A 1 703 ? 23.151 -24.858 27.220 1.00 72.00 703 ASP A N 1
ATOM 5319 C CA . ASP A 1 703 ? 24.595 -24.788 26.965 1.00 72.00 703 ASP A CA 1
ATOM 5320 C C . ASP A 1 703 ? 25.335 -24.028 28.082 1.00 72.00 703 ASP A C 1
ATOM 5322 O O . ASP A 1 703 ? 26.430 -24.430 28.475 1.00 72.00 703 ASP A O 1
ATOM 5326 N N . LEU A 1 704 ? 24.739 -22.976 28.654 1.00 72.12 704 LEU A N 1
ATOM 5327 C CA . LEU A 1 704 ? 25.294 -22.238 29.799 1.00 72.12 704 LEU A CA 1
ATOM 5328 C C . LEU A 1 704 ? 25.282 -23.040 31.107 1.00 72.12 704 LEU A C 1
ATOM 5330 O O . LEU A 1 704 ? 26.134 -22.806 31.957 1.00 72.12 704 LEU A O 1
ATOM 5334 N N . HIS A 1 705 ? 24.354 -23.984 31.269 1.00 66.94 705 HIS A N 1
ATOM 5335 C CA . HIS A 1 705 ? 24.306 -24.894 32.417 1.00 66.94 705 HIS A CA 1
ATOM 5336 C C . HIS A 1 705 ? 25.234 -26.113 32.288 1.00 66.94 705 HIS A C 1
ATOM 5338 O O . HIS A 1 705 ? 25.451 -26.828 33.269 1.00 66.94 705 HIS A O 1
ATOM 5344 N N . MET A 1 706 ? 25.776 -26.356 31.093 1.00 54.47 706 MET A N 1
ATOM 5345 C CA . MET A 1 706 ? 26.751 -27.414 30.812 1.00 54.47 706 MET A CA 1
ATOM 5346 C C . MET A 1 706 ? 28.214 -26.976 31.019 1.00 54.47 706 MET A C 1
ATOM 5348 O O . MET A 1 706 ? 29.097 -27.840 31.045 1.00 54.47 706 MET A O 1
ATOM 5352 N N . PHE A 1 707 ? 28.471 -25.674 31.179 1.00 50.66 707 PHE A N 1
ATOM 5353 C CA . PHE A 1 707 ? 29.755 -25.103 31.613 1.00 50.66 707 PHE A CA 1
ATOM 5354 C C . PHE A 1 707 ? 29.730 -24.768 33.106 1.00 50.66 707 PHE A C 1
ATOM 5356 O O . PHE A 1 707 ? 30.814 -24.873 33.730 1.00 50.66 707 PHE A O 1
#

InterPro domains:
  IPR001012 UBX domain [PS50033] (353-435)
  IPR029058 Alpha/Beta hydrolase fold [G3DSA:3.40.50.1820] (465-678)
  IPR029058 Alpha/Beta hydrolase fold [SSF53474] (459-665)
  IPR029071 Ubiquitin-like domain superfamily [SSF54236] (313-433)

Secondary structure (DSSP, 8-state):
----TT--HHHHHHHHT-GGGHHHHHHTT---HHHHHHS-HHHHHHHHHHTT--HHHHHHHHHHHH-------------------------PPPP---HHHHHHHHHHHHHHHHHHHHHHHHHHHHHHHHHHHHHHHHHHHHHHHHHHHHHHHHHHHHHHHHHHHHHHHHT-SSSSS-----PPP--------------------------HHHHHHHHHHHHHHHHHHHHHHHHHHHHHHHHHHHHHHHHHHHHHHS-------------------SSHHHHHHHHHHHHHHHTT--HHHHHHHHHHHHHHTTS---------------------------S---BPPP--HHHHTTEEEEE-TTS-EEEEE--TTSBHHHHHHHHHHHHT--HHHHHHHEEEEE-SSSS-EE---TTSBTTTTT--TT-EEEEEETTS------S------------PPP-EEEE-TTSS-EEEEE-SS-TT-THHHHH-EEEEEE-SSHHHHHHHHHHHTT-SSEEEEEEPPSB-TTSSSBP-HHHHHHHHHHHHHHHHHH-TT--EEEEEEETHHHHHHHHHHHHHTTSTT-S--EEEEES------PPPPTT-EEEEEEETT-TTTHHHHHHHHHHHGGGT-EEEEETT--TT-TTTHHHHHHHHHHHHHHHHHS-HHHHHHHHHHHHHHHHHHHHHHHHHHHHHHHHHH--

Foldseek 3Di:
DDDDQDDWVCVVCVVVVNNVLVVLCVVVVRTHLVVLLVDDLVRQLVVCVVSVDDNVRSVVSSCVSPPPPPDDDDDDDDDDDDDDDDDDDDDDDPDDDDPVVVVVVVVVVVVVVVVVVVVVVVVVVVVVVVVVVVVVVVVVVVVVVVVVVVVVVVVVVVVVVVVVVVVVVVVPPPPPPDDDDDDDDDDDDDDDDDDDDDDDDDDDDDDDDPPVVVVVVVVVVVVVVVVVVVVVVVVVVVVVVVVVVVVVVVVVVVVVVPPDDDDDDDDDDDDDDDDDDDPPPVVQLVVQLVVVVVVVDDSVVSNVVSVVCVVVPPPDDDDYDDDDDDDDPPPDDPPPDPPPDQLKDWDDDDPDPVQQQQWEWEAEQVLDITIIGQRQADFQLSVLCVVCVVVVHDSVRQVQFWFKWWPQDPPTDTDPDRGDGCVRVVDGRNTYIYTHTDPDDGPPRDPPPPPPVPVPLQPWDDFDWDAQPVRQKIWTKTAPDDPPDPVQLLQAEEEEEEEPDPLRVVLQVLLSSQAHHTYIYIYQHQAASVNPHGDDLVRLLVVVVSVQVRVCVVPVSHQHEEYEYAESRLLSVVVNQQPVVVPPPDRYQEYEYQLYQVPPPGDGQLSHAYEYEYEPQAPDRVVSVVVVCVVCVVSNYHYHYDYPAYSSRVVNSNVVNCVVNCVSVVVSVCPVVNNVVSVVVSVVVVVVVVVVVVVVVVVVVVVVVVD

Organism: Prymnesium parvum (NCBI:txid97485)

pLDDT: mean 76.1, std 20.38, range [27.27, 97.5]

Radius of gyration: 39.86 Å; chains: 1; bounding box: 114×140×77 Å